Protein AF-A0ABD1KK37-F1 (afdb_monomer_lite)

Foldseek 3Di:
DDDDDDDDDDDDDDDDDDDDDDDDDDDDDDDDDDDDDDDDDDDDDDDDDDDPDDDDPDDDLVRLLVVLLVLLLCVLQDLPDDLVVNLVSLVVNCVVQPDCRNPDPVSLVSSLVSLLVSLVNQQDDQDPDADPVCLVVLVVNLVSRLCRLQVSLVSCCVRVVVNVNSLSNLASSQVVVLVVLVVVLPDPHALVSLLVSLQCVQPPCVCPRCVDPSCVVSNVVRYDPVSVVVSNVSSLVSNLVNLLVVLLVQLVVLVVVVVVVCVVVLADDLPDPCNLCVSLVSLLCSLVVVLVSLVSNDLVSSLVSLVSSLVSLLVSLVVVLVVLVCVLPDDRDAALSCLSVLLSLLQSLVSVLVSLVVSCVSNVHDNVSVNVSSVVSNVSSLVSNLVSLLVVLLVLLLCCQVDQNDRLVVSLVVVLVSLVSRDQPTPSNQVSLLVNLLSSLLSNLVSVLVHDLVSCCVRPVQNLVVLVVSLVSSQVSSCVNPVPHDSSSVLSNLLSCCLDPPDLVSNLVSLLCNCQQPVSQDLVSSLSSNVSSVPDDPVSSVVSSVSSVVVNVVVVVDPPDDHNPDDPPPDDD

pLDDT: mean 80.2, std 20.88, range [23.16, 98.62]

Radius of gyration: 43.05 Å; chains: 1; bounding box: 87×55×151 Å

Structure (mmCIF, N/CA/C/O backbone):
data_AF-A0ABD1KK37-F1
#
_entry.id   AF-A0ABD1KK37-F1
#
loop_
_atom_site.group_PDB
_atom_site.id
_atom_site.type_symbol
_atom_site.label_atom_id
_atom_site.label_alt_id
_atom_site.label_comp_id
_atom_site.label_asym_id
_atom_site.label_entity_id
_atom_site.label_seq_id
_atom_site.pdbx_PDB_ins_code
_atom_site.Cartn_x
_atom_site.Cartn_y
_atom_site.Cartn_z
_atom_site.occupancy
_atom_site.B_iso_or_equiv
_atom_site.auth_seq_id
_atom_site.auth_comp_id
_atom_site.auth_asym_id
_atom_site.auth_atom_id
_atom_site.pdbx_PDB_model_num
ATOM 1 N N . MET A 1 1 ? -27.305 -25.596 -1.106 1.00 30.59 1 MET A N 1
ATOM 2 C CA . MET A 1 1 ? -27.819 -26.206 -2.357 1.00 30.59 1 MET A CA 1
ATOM 3 C C . MET A 1 1 ? -29.299 -25.871 -2.453 1.00 30.59 1 MET A C 1
ATOM 5 O O . MET A 1 1 ? -29.924 -25.950 -1.400 1.00 30.59 1 MET A O 1
ATOM 9 N N . PRO A 1 2 ? -29.859 -25.546 -3.633 1.00 37.12 2 PRO A N 1
ATOM 10 C CA . PRO A 1 2 ? -29.198 -25.207 -4.911 1.00 37.12 2 PRO A CA 1
ATOM 11 C C . PRO A 1 2 ? -28.671 -23.749 -4.875 1.00 37.12 2 PRO A C 1
ATOM 13 O O . PRO A 1 2 ? -29.111 -22.984 -4.031 1.00 37.12 2 PRO A O 1
ATOM 16 N N . ARG A 1 3 ? -27.618 -23.297 -5.573 1.00 26.28 3 ARG A N 1
ATOM 17 C CA . ARG A 1 3 ? -27.146 -23.472 -6.968 1.00 26.28 3 ARG A CA 1
ATOM 18 C C . ARG A 1 3 ? -28.017 -22.779 -8.026 1.00 26.28 3 ARG A C 1
ATOM 20 O O . ARG A 1 3 ? -28.782 -23.430 -8.722 1.00 26.28 3 ARG A O 1
ATOM 27 N N . GLY A 1 4 ? -27.785 -21.476 -8.193 1.00 24.62 4 GLY A N 1
ATOM 28 C CA . GLY A 1 4 ? -27.999 -20.742 -9.441 1.00 24.62 4 GLY A CA 1
ATOM 29 C C . GLY A 1 4 ? -26.694 -20.036 -9.820 1.00 24.62 4 GLY A C 1
ATOM 30 O O . GLY A 1 4 ? -26.254 -19.152 -9.092 1.00 24.62 4 GLY A O 1
ATOM 31 N N . HIS A 1 5 ? -26.042 -20.468 -10.901 1.00 24.83 5 HIS A N 1
ATOM 32 C CA . HIS A 1 5 ? -24.882 -19.768 -11.462 1.00 24.83 5 HIS A CA 1
ATOM 33 C C . HIS A 1 5 ? -25.374 -18.652 -12.386 1.00 24.83 5 HIS A C 1
ATOM 35 O O . HIS A 1 5 ? -26.174 -18.918 -13.279 1.00 24.83 5 HIS A O 1
ATOM 41 N N . VAL A 1 6 ? -24.843 -17.440 -12.221 1.00 25.78 6 VAL A N 1
ATOM 42 C CA . VAL A 1 6 ? -24.946 -16.368 -13.217 1.00 25.78 6 VAL A CA 1
ATOM 43 C C . VAL A 1 6 ? -23.537 -15.846 -13.477 1.00 25.78 6 VAL A C 1
ATOM 45 O O . VAL A 1 6 ? -22.845 -15.422 -12.555 1.00 25.78 6 VAL A O 1
ATOM 48 N N . VAL A 1 7 ? -23.115 -15.930 -14.736 1.00 26.94 7 VAL A N 1
ATOM 49 C CA . VAL A 1 7 ? -21.858 -15.380 -15.254 1.00 26.94 7 VAL A CA 1
ATOM 50 C C . VAL A 1 7 ? -22.206 -14.122 -16.051 1.00 26.94 7 VAL A C 1
ATOM 52 O O . VAL A 1 7 ? -23.089 -14.209 -16.905 1.00 26.94 7 VAL A O 1
ATOM 55 N N . PRO A 1 8 ? -21.529 -12.982 -15.841 1.00 27.00 8 PRO A N 1
ATOM 56 C CA . PRO A 1 8 ? -21.510 -11.892 -16.807 1.00 27.00 8 PRO A CA 1
ATOM 57 C C . PRO A 1 8 ? -20.374 -12.125 -17.810 1.00 27.00 8 PRO A C 1
ATOM 59 O O . PRO A 1 8 ? -19.208 -12.227 -17.431 1.00 27.00 8 PRO A O 1
ATOM 62 N N . SER A 1 9 ? -20.737 -12.235 -19.084 1.00 24.91 9 SER A N 1
ATOM 63 C CA . SER A 1 9 ? -19.828 -12.313 -20.229 1.00 24.91 9 SER A CA 1
ATOM 64 C C . SER A 1 9 ? -19.276 -10.943 -20.637 1.00 24.91 9 SER A C 1
ATOM 66 O O . SER A 1 9 ? -19.851 -9.907 -20.302 1.00 24.91 9 SER A O 1
ATOM 68 N N . ASP A 1 10 ? -18.203 -10.958 -21.427 1.00 23.61 10 ASP A N 1
ATOM 69 C CA . ASP A 1 10 ? -17.591 -9.791 -22.067 1.00 23.61 10 ASP A CA 1
ATOM 70 C C . ASP A 1 10 ? -18.594 -8.902 -22.823 1.00 23.61 10 ASP A C 1
ATOM 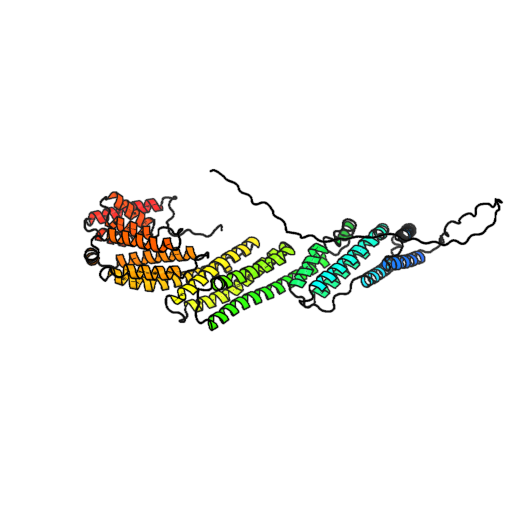72 O O . ASP A 1 10 ? -19.460 -9.405 -23.542 1.00 23.61 10 ASP A O 1
ATOM 76 N N . ILE A 1 11 ? -18.412 -7.576 -22.751 1.00 26.06 11 ILE A N 1
ATOM 77 C CA . ILE A 1 11 ? -18.987 -6.623 -23.714 1.00 26.06 11 ILE A CA 1
ATOM 78 C C . ILE A 1 11 ? -17.913 -5.610 -24.134 1.00 26.06 11 ILE A C 1
ATOM 80 O O . ILE A 1 11 ? -17.283 -4.951 -23.307 1.00 26.06 11 ILE A O 1
ATOM 84 N N . CYS A 1 12 ? -17.706 -5.512 -25.449 1.00 25.20 12 CYS A N 1
ATOM 85 C CA . CYS A 1 12 ? -16.711 -4.661 -26.097 1.00 25.20 12 CYS A CA 1
ATOM 86 C C . CYS A 1 12 ? -17.103 -3.174 -26.179 1.00 25.20 12 CYS A C 1
ATOM 88 O O . CYS A 1 12 ? -18.245 -2.774 -25.962 1.00 25.20 12 CYS A O 1
ATOM 90 N N . CYS A 1 13 ? -16.121 -2.364 -26.584 1.00 23.16 13 CYS A N 1
ATOM 91 C CA . CYS A 1 13 ? -16.252 -0.954 -26.945 1.00 23.16 13 CYS A CA 1
ATOM 92 C C . CYS A 1 13 ? -17.337 -0.682 -28.010 1.00 23.16 13 CYS A C 1
ATOM 94 O O . CYS A 1 13 ? -17.490 -1.481 -28.937 1.00 23.16 13 CYS A O 1
ATOM 96 N N . PRO A 1 14 ? -17.975 0.503 -28.001 1.00 26.95 14 PRO A N 1
ATOM 97 C CA . PRO A 1 14 ? -18.690 1.016 -29.161 1.00 26.95 14 PRO A CA 1
ATOM 98 C C . PRO A 1 14 ? -17.720 1.695 -30.145 1.00 26.95 14 PRO A C 1
ATOM 100 O O . PRO A 1 14 ? -16.952 2.582 -29.777 1.00 26.95 14 PRO A O 1
ATOM 103 N N . SER A 1 15 ? -17.781 1.304 -31.418 1.00 23.88 15 SER A N 1
ATOM 104 C CA . SER A 1 15 ? -17.240 2.079 -32.545 1.00 23.88 15 SER A CA 1
ATOM 105 C C . SER A 1 15 ? -18.395 2.722 -33.308 1.00 23.88 15 SER A C 1
ATOM 107 O O . SER A 1 15 ? -19.430 2.084 -33.487 1.00 23.88 15 SER A O 1
ATOM 109 N N . VAL A 1 16 ? -18.218 3.955 -33.789 1.00 25.52 16 VAL A N 1
ATOM 110 C CA . VAL A 1 16 ? -19.208 4.643 -34.633 1.00 25.52 16 VAL A CA 1
ATOM 111 C C . VAL A 1 16 ? -18.608 4.926 -36.011 1.00 25.52 16 VAL A C 1
ATOM 113 O O . VAL A 1 16 ? -17.579 5.582 -36.146 1.00 25.52 16 VAL A O 1
ATOM 116 N N . ILE A 1 17 ? -19.279 4.378 -37.021 1.00 26.09 17 ILE A N 1
ATOM 117 C CA . ILE A 1 17 ? -19.103 4.592 -38.466 1.00 26.09 17 ILE A CA 1
ATOM 118 C C . ILE A 1 17 ? -19.751 5.950 -38.807 1.00 26.09 17 ILE A C 1
ATOM 120 O O . ILE A 1 17 ? -20.748 6.301 -38.184 1.00 26.09 17 ILE A O 1
ATOM 124 N N . GLY A 1 18 ? -19.324 6.771 -39.766 1.00 23.17 18 GLY A N 1
ATOM 125 C CA . GLY A 1 18 ? -18.314 6.702 -40.834 1.00 23.17 18 GLY A CA 1
ATOM 126 C C . GLY A 1 18 ? -18.749 7.690 -41.941 1.00 23.17 18 GLY A C 1
ATOM 127 O O . GLY A 1 18 ? -19.720 8.407 -41.717 1.00 23.17 18 GLY A O 1
ATOM 128 N N . LEU A 1 19 ? -18.088 7.734 -43.112 1.00 24.86 19 LEU A N 1
ATOM 129 C CA . LEU A 1 19 ? -18.690 8.091 -44.424 1.00 24.86 19 LEU A CA 1
ATOM 130 C C . LEU A 1 19 ? -17.647 8.069 -45.566 1.00 24.86 19 LEU A C 1
ATOM 132 O O . LEU A 1 19 ? -16.633 8.757 -45.519 1.00 24.86 19 LEU A O 1
ATOM 136 N N . HIS A 1 20 ? -17.946 7.294 -46.612 1.00 25.22 20 HIS A N 1
ATOM 137 C CA . HIS A 1 20 ? -17.386 7.392 -47.975 1.00 25.22 20 HIS A CA 1
ATOM 138 C C . HIS A 1 20 ? -18.266 8.368 -48.794 1.00 25.22 20 HIS A C 1
ATOM 140 O O . HIS A 1 20 ? -19.425 8.543 -48.403 1.00 25.22 20 HIS A O 1
ATOM 146 N N . PRO A 1 21 ? -17.798 9.007 -49.895 1.00 31.86 21 PRO A N 1
ATOM 147 C CA . PRO A 1 21 ? -17.689 8.343 -51.222 1.00 31.86 21 PRO A CA 1
ATOM 148 C C . PRO A 1 21 ? -16.500 8.875 -52.088 1.00 31.86 21 PRO A C 1
ATOM 150 O O . PRO A 1 21 ? -16.016 9.975 -51.866 1.00 31.86 21 PRO A O 1
ATOM 153 N N . ALA A 1 22 ? -15.806 8.113 -52.944 1.00 24.28 22 ALA A N 1
ATOM 154 C CA . ALA A 1 22 ? -16.126 7.567 -54.281 1.00 24.28 22 ALA A CA 1
ATOM 155 C C . ALA A 1 22 ? -15.171 8.155 -55.350 1.00 24.28 22 ALA A C 1
ATOM 157 O O . ALA A 1 22 ? -14.783 9.318 -55.283 1.00 24.28 22 ALA A O 1
ATOM 158 N N . SER A 1 23 ? -14.795 7.338 -56.336 1.00 28.30 23 SER A N 1
ATOM 159 C CA . SER A 1 23 ? -14.013 7.740 -57.518 1.00 28.30 23 SER A CA 1
ATOM 160 C C . SER A 1 23 ? -14.891 8.403 -58.589 1.00 28.30 23 SER A C 1
ATOM 162 O O . SER A 1 23 ? -16.114 8.248 -58.570 1.00 28.30 23 SER A O 1
ATOM 164 N N . PRO A 1 24 ? -14.272 9.041 -59.596 1.00 29.19 24 PRO A N 1
ATOM 165 C CA . PRO A 1 24 ? -14.601 8.640 -60.969 1.00 29.19 24 PRO A CA 1
ATOM 166 C C . PRO A 1 24 ? -13.372 8.462 -61.885 1.00 29.19 24 PRO A C 1
ATOM 168 O O . PRO A 1 24 ? -12.246 8.815 -61.540 1.00 29.19 24 PRO A O 1
ATOM 171 N N . SER A 1 25 ? -13.609 7.881 -63.063 1.00 26.12 25 SER A N 1
ATOM 172 C CA . SER A 1 25 ? -12.628 7.601 -64.129 1.00 26.12 25 SER A CA 1
ATOM 173 C C . SER A 1 25 ? -12.923 8.422 -65.404 1.00 26.12 25 SER A C 1
ATOM 175 O O . SER A 1 25 ? -13.903 9.163 -65.424 1.00 26.12 25 SER A O 1
ATOM 177 N N . VAL A 1 26 ? -12.159 8.177 -66.493 1.00 26.47 26 VAL A N 1
ATOM 178 C CA . VAL A 1 26 ? -12.311 8.743 -67.872 1.00 26.47 26 VAL A CA 1
ATOM 179 C C . VAL A 1 26 ? -11.903 10.247 -67.936 1.00 26.47 26 VAL A C 1
ATOM 181 O O . VAL A 1 26 ? -12.112 10.953 -66.962 1.00 26.47 26 VAL A O 1
ATOM 184 N N . ILE A 1 27 ? -11.243 10.876 -68.930 1.00 27.53 27 ILE A N 1
ATOM 185 C CA . ILE A 1 27 ? -11.018 10.762 -70.401 1.00 27.53 27 ILE A CA 1
ATOM 186 C C . ILE A 1 27 ? -9.543 11.196 -70.699 1.00 27.53 27 ILE A C 1
ATOM 188 O O . ILE A 1 27 ? -8.985 11.946 -69.906 1.00 27.53 27 ILE A O 1
ATOM 192 N N . GLY A 1 28 ? -8.820 10.845 -71.780 1.00 26.06 28 GLY A N 1
ATOM 193 C CA . GLY A 1 28 ? -9.123 9.974 -72.932 1.00 26.06 28 GLY A CA 1
ATOM 194 C C . GLY A 1 28 ? -8.985 10.626 -74.334 1.00 26.06 28 GLY A C 1
ATOM 195 O O . GLY A 1 28 ? -9.975 10.640 -75.059 1.00 26.06 28 GLY A O 1
ATOM 196 N N . LEU A 1 29 ? -7.813 11.157 -74.743 1.00 27.92 29 LEU A N 1
ATOM 197 C CA . LEU A 1 29 ? -7.612 11.824 -76.057 1.00 27.92 29 LEU A CA 1
ATOM 198 C C . LEU A 1 29 ? -6.286 11.475 -76.783 1.00 27.92 29 LEU A C 1
ATOM 200 O O . LEU A 1 29 ? -5.204 11.653 -76.232 1.00 27.92 29 LEU A O 1
ATOM 204 N N . HIS A 1 30 ? -6.399 11.077 -78.060 1.00 28.66 30 HIS A N 1
ATOM 205 C CA . HIS A 1 30 ? -5.360 11.155 -79.112 1.00 28.66 30 HIS A CA 1
ATOM 206 C C . HIS A 1 30 ? -5.521 12.469 -79.917 1.00 28.66 30 HIS A C 1
ATOM 208 O O . HIS A 1 30 ? -6.589 13.083 -79.845 1.00 28.66 30 HIS A O 1
ATOM 214 N N . PRO A 1 31 ? -4.497 12.921 -80.675 1.00 36.78 31 PRO A N 1
ATOM 215 C CA . PRO A 1 31 ? -4.463 12.702 -82.144 1.00 36.78 31 PRO A CA 1
ATOM 216 C C . PRO A 1 31 ? -3.072 12.217 -82.638 1.00 36.78 31 PRO A C 1
ATOM 218 O O . PRO A 1 31 ? -2.049 12.653 -82.126 1.00 36.78 31 PRO A O 1
ATOM 221 N N . THR A 1 32 ? -2.928 11.174 -83.469 1.00 28.33 32 THR A N 1
ATOM 222 C CA . THR A 1 32 ? -3.068 11.091 -84.951 1.00 28.33 32 THR A CA 1
ATOM 223 C C . THR A 1 32 ? -2.135 11.985 -85.787 1.00 28.33 32 THR A C 1
ATOM 225 O O . THR A 1 32 ? -2.267 13.204 -85.772 1.00 28.33 32 THR A O 1
ATOM 228 N N . GLY A 1 33 ? -1.295 11.355 -86.621 1.00 27.62 33 GLY A N 1
ATOM 229 C CA . GLY A 1 33 ? -0.473 11.991 -87.662 1.00 27.62 33 GLY A CA 1
ATOM 230 C C . GLY A 1 33 ? 0.276 10.941 -88.497 1.00 27.62 33 GLY A C 1
ATOM 231 O O . GLY A 1 33 ? 1.346 10.491 -88.107 1.00 27.62 33 GLY A O 1
ATOM 232 N N . SER A 1 34 ? -0.332 10.485 -89.595 1.00 27.64 34 SER A N 1
ATOM 233 C CA . SER A 1 34 ? 0.135 9.355 -90.422 1.00 27.64 34 SER A CA 1
ATOM 234 C C . SER A 1 34 ? 0.991 9.767 -91.627 1.00 27.64 34 SER A C 1
ATOM 236 O O . SER A 1 34 ? 0.947 10.925 -92.029 1.00 27.64 34 SER A O 1
ATOM 238 N N . LEU A 1 35 ? 1.626 8.746 -92.236 1.00 28.94 35 LEU A N 1
ATOM 239 C CA . LEU A 1 35 ? 2.093 8.554 -93.634 1.00 28.94 35 LEU A CA 1
ATOM 240 C C . LEU A 1 35 ? 3.574 8.116 -93.639 1.00 28.94 35 LEU A C 1
ATOM 242 O O . LEU A 1 35 ? 4.377 8.706 -92.936 1.00 28.94 35 LEU A O 1
ATOM 246 N N . SER A 1 36 ? 4.081 7.158 -94.416 1.00 29.00 36 SER A N 1
ATOM 247 C CA . SER A 1 36 ? 3.568 6.087 -95.290 1.00 29.00 36 SER A CA 1
ATOM 248 C C . SER A 1 36 ? 4.807 5.539 -96.022 1.00 29.00 36 SER A C 1
ATOM 250 O O . SER A 1 36 ? 5.594 6.346 -96.513 1.00 29.00 36 SER A O 1
ATOM 252 N N . GLY A 1 37 ? 4.992 4.226 -96.166 1.00 29.09 37 GLY A N 1
ATOM 253 C CA . GLY A 1 37 ? 6.104 3.689 -96.967 1.00 29.09 37 GLY A CA 1
ATOM 254 C C . GLY A 1 37 ? 6.256 2.179 -96.821 1.00 29.09 37 GLY A C 1
ATOM 255 O O . GLY A 1 37 ? 6.404 1.685 -95.709 1.00 29.09 37 GLY A O 1
ATOM 256 N N . ALA A 1 38 ? 6.169 1.446 -97.931 1.00 31.55 38 ALA A N 1
ATOM 257 C CA . ALA A 1 38 ? 6.173 -0.017 -97.950 1.00 31.55 38 ALA A CA 1
ATOM 258 C C . ALA A 1 38 ? 7.550 -0.596 -98.319 1.00 31.55 38 ALA A C 1
ATOM 260 O O . ALA A 1 38 ? 8.311 0.031 -99.053 1.00 31.55 38 ALA A O 1
ATOM 261 N N . GLY A 1 39 ? 7.827 -1.825 -97.873 1.00 29.02 39 GLY A N 1
ATOM 262 C CA . GLY A 1 39 ? 8.990 -2.608 -98.303 1.00 29.02 39 GLY A CA 1
ATOM 263 C C . GLY A 1 39 ? 9.300 -3.772 -97.359 1.00 29.02 39 GLY A C 1
ATOM 264 O O . GLY A 1 39 ? 9.650 -3.553 -96.204 1.00 29.02 39 GLY A O 1
ATOM 265 N N . SER A 1 40 ? 9.159 -5.008 -97.843 1.00 33.22 40 SER A N 1
ATOM 266 C CA . SER A 1 40 ? 9.601 -6.232 -97.146 1.00 33.22 40 SER A CA 1
ATOM 267 C C . SER A 1 40 ? 10.973 -6.699 -97.698 1.00 33.22 40 SER A C 1
ATOM 269 O O . SER A 1 40 ? 11.579 -5.960 -98.472 1.00 33.22 40 SER A O 1
ATOM 271 N N . PRO A 1 41 ? 11.562 -7.814 -97.231 1.00 41.44 41 PRO A N 1
ATOM 272 C CA . PRO A 1 41 ? 12.718 -7.757 -96.342 1.00 41.44 41 PRO A CA 1
ATOM 273 C C . PRO A 1 41 ? 14.033 -8.183 -97.019 1.00 41.44 41 PRO A C 1
ATOM 275 O O . PRO A 1 41 ? 14.031 -8.936 -97.989 1.00 41.44 41 PRO A O 1
ATOM 278 N N . GLY A 1 42 ? 15.162 -7.742 -96.460 1.00 31.30 42 GLY A N 1
ATOM 279 C CA . GLY A 1 42 ? 16.501 -8.212 -96.826 1.00 31.30 42 GLY A CA 1
ATOM 280 C C . GLY A 1 42 ? 17.260 -8.687 -95.589 1.00 31.30 42 GLY A C 1
ATOM 281 O O . GLY A 1 42 ? 17.305 -7.972 -94.588 1.00 31.30 42 GLY A O 1
ATOM 282 N N . ASP A 1 43 ? 17.822 -9.893 -95.654 1.00 39.75 43 ASP A N 1
ATOM 283 C CA . ASP A 1 43 ? 18.503 -10.548 -94.536 1.00 39.75 43 ASP A CA 1
ATOM 284 C C . ASP A 1 43 ? 19.745 -9.790 -94.038 1.00 39.75 43 ASP A C 1
ATOM 286 O O . ASP A 1 43 ? 20.623 -9.408 -94.814 1.00 39.75 43 ASP A O 1
ATOM 290 N N . MET A 1 44 ? 19.882 -9.689 -92.713 1.00 34.41 44 MET A N 1
ATOM 291 C CA . MET A 1 44 ? 21.172 -9.528 -92.036 1.00 34.41 44 MET A CA 1
ATOM 292 C C . MET A 1 44 ? 21.227 -10.428 -90.790 1.00 34.41 44 MET A C 1
ATOM 294 O O . MET A 1 44 ? 20.203 -10.624 -90.130 1.00 34.41 44 MET A O 1
ATOM 298 N N . PRO A 1 45 ? 22.402 -10.999 -90.461 1.00 38.66 45 PRO A N 1
ATOM 299 C CA . PRO A 1 45 ? 22.545 -11.944 -89.357 1.00 38.66 45 PRO A CA 1
ATOM 300 C C . PRO A 1 45 ? 22.415 -11.256 -87.986 1.00 38.66 45 PRO A C 1
ATOM 302 O O . PRO A 1 45 ? 22.686 -10.060 -87.865 1.00 38.66 45 PRO A O 1
ATOM 305 N N . PRO A 1 46 ? 22.047 -11.998 -86.925 1.00 37.00 46 PRO A N 1
ATOM 306 C CA . PRO A 1 46 ? 21.861 -11.418 -85.602 1.00 37.00 46 PRO A CA 1
ATOM 307 C C . PRO A 1 46 ? 23.185 -10.902 -85.024 1.00 37.00 46 PRO A C 1
ATOM 309 O O . PRO A 1 46 ? 24.152 -11.657 -84.883 1.00 37.00 46 PRO A O 1
ATOM 312 N N . CYS A 1 47 ? 23.201 -9.632 -84.607 1.00 31.73 47 CYS A N 1
ATOM 313 C CA . CYS A 1 47 ? 24.241 -9.121 -83.720 1.00 31.73 47 CYS A CA 1
ATOM 314 C C . CYS A 1 47 ? 24.269 -9.968 -82.445 1.00 31.73 47 CYS A C 1
ATOM 316 O O . CYS A 1 47 ? 23.296 -10.011 -81.690 1.00 31.73 47 CYS A O 1
ATOM 318 N N . LYS A 1 48 ? 25.404 -10.627 -82.201 1.00 33.91 48 LYS A N 1
ATOM 319 C CA . LYS A 1 48 ? 25.678 -11.283 -80.924 1.00 33.91 48 LYS A CA 1
ATOM 320 C C . LYS A 1 48 ? 25.648 -10.215 -79.834 1.00 33.91 48 LYS A C 1
ATOM 322 O O . LYS A 1 48 ? 26.423 -9.267 -79.896 1.00 33.91 48 LYS A O 1
ATOM 327 N N . GLN A 1 49 ? 24.776 -10.379 -78.844 1.00 35.41 49 GLN A N 1
ATOM 328 C CA . GLN A 1 49 ? 24.915 -9.647 -77.591 1.00 35.41 49 GLN A CA 1
ATOM 329 C C . GLN A 1 49 ? 26.200 -10.136 -76.920 1.00 35.41 49 GLN A C 1
ATOM 331 O O . GLN A 1 49 ? 26.347 -11.331 -76.655 1.00 35.41 49 GLN A O 1
ATOM 336 N N . GLU A 1 50 ? 27.150 -9.229 -76.711 1.00 30.78 50 GLU A N 1
ATOM 337 C CA . GLU A 1 50 ? 28.359 -9.533 -75.952 1.00 30.78 50 GLU A CA 1
ATOM 338 C C . GLU A 1 50 ? 27.988 -9.805 -74.483 1.00 30.78 50 GLU A C 1
ATOM 340 O O . GLU A 1 50 ? 27.103 -9.135 -73.938 1.00 30.78 50 GLU A O 1
ATOM 345 N N . PRO A 1 51 ? 28.629 -10.783 -73.819 1.00 37.91 51 PRO A N 1
ATOM 346 C CA . PRO A 1 51 ? 28.492 -10.937 -72.377 1.00 37.91 51 PRO A CA 1
ATOM 347 C C . PRO A 1 51 ? 29.088 -9.709 -71.661 1.00 37.91 51 PRO A C 1
ATOM 349 O O . PRO A 1 51 ? 29.987 -9.062 -72.204 1.00 37.91 51 PRO A O 1
ATOM 352 N N . PRO A 1 52 ? 28.636 -9.384 -70.434 1.00 39.25 52 PRO A N 1
ATOM 353 C CA . PRO A 1 52 ? 29.212 -8.283 -69.667 1.00 39.25 52 PRO A CA 1
ATOM 354 C C . PRO A 1 52 ? 30.722 -8.497 -69.449 1.00 39.25 52 PRO A C 1
ATOM 356 O O . PRO A 1 52 ? 31.164 -9.645 -69.331 1.00 39.25 52 PRO A O 1
ATOM 359 N N . PRO A 1 53 ? 31.522 -7.415 -69.384 1.00 38.44 53 PRO A N 1
ATOM 360 C CA . PRO A 1 53 ? 32.976 -7.508 -69.403 1.00 38.44 53 PRO A CA 1
ATOM 361 C C . PRO A 1 53 ? 33.512 -8.343 -68.237 1.00 38.44 53 PRO A C 1
ATOM 363 O O . PRO A 1 53 ? 33.231 -8.083 -67.065 1.00 38.44 53 PRO A O 1
ATOM 366 N N . SER A 1 54 ? 34.328 -9.341 -68.573 1.00 47.94 54 SER A N 1
ATOM 367 C CA . SER A 1 54 ? 35.059 -10.163 -67.613 1.00 47.94 54 SER A CA 1
ATOM 368 C C . SER A 1 54 ? 36.033 -9.302 -66.805 1.00 47.94 54 SER A C 1
ATOM 370 O O . SER A 1 54 ? 36.972 -8.726 -67.357 1.00 47.94 54 SER A O 1
ATOM 372 N N . VAL A 1 55 ? 35.807 -9.230 -65.493 1.00 49.06 55 VAL A N 1
ATOM 373 C CA . VAL A 1 55 ? 36.674 -8.536 -64.526 1.00 49.06 55 VAL A CA 1
ATOM 374 C C . VAL A 1 55 ? 38.079 -9.173 -64.524 1.00 49.06 55 VAL A C 1
ATOM 376 O O . VAL A 1 55 ? 38.155 -10.399 -64.587 1.00 49.06 55 VAL A O 1
ATOM 379 N N . PRO A 1 56 ? 39.185 -8.400 -64.430 1.00 47.22 56 PRO A N 1
ATOM 380 C CA . PRO A 1 56 ? 40.540 -8.948 -64.542 1.00 47.22 56 PRO A CA 1
ATOM 381 C C . PRO A 1 56 ? 40.889 -9.974 -63.455 1.00 47.22 56 PRO A C 1
ATOM 383 O O . PRO A 1 56 ? 40.719 -9.722 -62.263 1.00 47.22 56 PRO A O 1
ATOM 386 N N . ASP A 1 57 ? 41.465 -11.103 -63.867 1.00 52.97 57 ASP A N 1
ATOM 387 C CA . ASP A 1 57 ? 41.779 -12.259 -63.011 1.00 52.97 57 ASP A CA 1
ATOM 388 C C . ASP A 1 57 ? 43.106 -12.141 -62.219 1.00 52.97 57 ASP A C 1
ATOM 390 O O . ASP A 1 57 ? 43.646 -13.140 -61.742 1.00 52.97 57 ASP A O 1
ATOM 394 N N . HIS A 1 58 ? 43.662 -10.929 -62.085 1.00 62.75 58 HIS A N 1
ATOM 395 C CA . HIS A 1 58 ? 45.045 -10.698 -61.624 1.00 62.75 58 HIS A CA 1
ATOM 396 C C . HIS A 1 58 ? 45.203 -9.685 -60.474 1.00 62.75 58 HIS A C 1
ATOM 398 O O . HIS A 1 58 ? 46.318 -9.246 -60.209 1.00 62.75 58 HIS A O 1
ATOM 404 N N . LEU A 1 59 ? 44.120 -9.315 -59.783 1.00 70.19 59 LEU A N 1
ATOM 405 C CA . LEU A 1 59 ? 44.206 -8.460 -58.591 1.00 70.19 59 LEU A CA 1
ATOM 406 C C . LEU A 1 59 ? 44.892 -9.199 -57.430 1.00 70.19 59 LEU A C 1
ATOM 408 O O . LEU A 1 59 ? 44.545 -10.345 -57.122 1.00 70.19 59 LEU A O 1
ATOM 412 N N . SER A 1 60 ? 45.818 -8.517 -56.763 1.00 80.31 60 SER A N 1
ATOM 413 C CA . SER A 1 60 ? 46.441 -8.947 -55.509 1.00 80.31 60 SER A CA 1
ATOM 414 C C . SER A 1 60 ? 45.443 -8.975 -54.342 1.00 80.31 60 SER A C 1
ATOM 416 O O . SER A 1 60 ? 44.348 -8.409 -54.412 1.00 80.31 60 SER A O 1
ATOM 418 N N . THR A 1 61 ? 45.826 -9.616 -53.233 1.00 79.25 61 THR A N 1
ATOM 419 C CA . THR A 1 61 ? 45.012 -9.669 -52.007 1.00 79.25 61 THR A CA 1
ATOM 420 C C . THR A 1 61 ? 44.684 -8.271 -51.473 1.00 79.25 61 THR A C 1
ATOM 422 O O . THR A 1 61 ? 43.552 -8.027 -51.066 1.00 79.25 61 THR A O 1
ATOM 425 N N . GLU A 1 62 ? 45.638 -7.336 -51.522 1.00 81.25 62 GLU A N 1
ATOM 426 C CA . GLU A 1 62 ? 45.448 -5.953 -51.063 1.00 81.25 62 GLU A CA 1
ATOM 427 C C . GLU A 1 62 ? 44.463 -5.180 -51.951 1.00 81.25 62 GLU A C 1
ATOM 429 O O . GLU A 1 62 ? 43.571 -4.502 -51.438 1.00 81.25 62 GLU A O 1
ATOM 434 N N . GLU A 1 63 ? 44.549 -5.333 -53.275 1.00 83.19 63 GLU A N 1
ATOM 435 C CA . GLU A 1 63 ? 43.620 -4.695 -54.218 1.00 83.19 63 GLU A CA 1
ATOM 436 C C . GLU A 1 63 ? 42.196 -5.259 -54.098 1.00 83.19 63 GLU A C 1
ATOM 438 O O . GLU A 1 63 ? 41.222 -4.501 -54.142 1.00 83.19 63 GLU A O 1
ATOM 443 N N . TRP A 1 64 ? 42.054 -6.574 -53.885 1.00 84.25 64 TRP A N 1
ATOM 444 C CA . TRP A 1 64 ? 40.766 -7.197 -53.559 1.00 84.25 64 TRP A CA 1
ATOM 445 C C . TRP A 1 64 ? 40.192 -6.664 -52.244 1.00 84.25 64 TRP A C 1
ATOM 447 O O . TRP A 1 64 ? 39.014 -6.308 -52.183 1.00 84.25 64 TRP A O 1
ATOM 457 N N . ASN A 1 65 ? 41.024 -6.570 -51.209 1.00 86.06 65 ASN A N 1
ATOM 458 C CA . ASN A 1 65 ? 40.641 -6.051 -49.902 1.00 86.06 65 ASN A CA 1
ATOM 459 C C . ASN A 1 65 ? 40.194 -4.582 -49.969 1.00 86.06 65 ASN A C 1
ATOM 461 O O . ASN A 1 65 ? 39.167 -4.233 -49.380 1.00 86.06 65 ASN A O 1
ATOM 465 N N . TYR A 1 66 ? 40.899 -3.741 -50.732 1.00 87.44 66 TYR A N 1
ATOM 466 C CA . TYR A 1 66 ? 40.508 -2.353 -50.982 1.00 87.44 66 TYR A CA 1
ATOM 467 C C . TYR A 1 66 ? 39.185 -2.255 -51.754 1.00 87.44 66 TYR A C 1
ATOM 469 O O . TYR A 1 66 ? 38.270 -1.556 -51.313 1.00 87.44 66 TYR A O 1
ATOM 477 N N . ARG A 1 67 ? 39.036 -3.000 -52.862 1.00 88.81 67 ARG A N 1
ATOM 478 C CA . ARG A 1 67 ? 37.794 -3.041 -53.658 1.00 88.81 67 ARG A CA 1
ATOM 479 C C . ARG A 1 67 ? 36.584 -3.370 -52.788 1.00 88.81 67 ARG A C 1
ATOM 481 O O . ARG A 1 67 ? 35.568 -2.683 -52.860 1.00 88.81 67 ARG A O 1
ATOM 488 N N . ILE A 1 68 ? 36.692 -4.400 -51.953 1.00 89.75 68 ILE A N 1
ATOM 489 C CA . ILE A 1 68 ? 35.577 -4.849 -51.117 1.00 89.75 68 ILE A CA 1
ATOM 490 C C . ILE A 1 68 ? 35.253 -3.842 -50.012 1.00 89.75 68 ILE A C 1
ATOM 492 O O . ILE A 1 68 ? 34.078 -3.667 -49.705 1.00 89.75 68 ILE A O 1
ATOM 496 N N . LEU A 1 69 ? 36.229 -3.101 -49.476 1.00 89.06 69 LEU A N 1
ATOM 497 C CA . LEU A 1 69 ? 35.941 -1.990 -48.558 1.00 89.06 69 LEU A CA 1
ATOM 498 C C . LEU A 1 69 ? 35.169 -0.849 -49.230 1.00 89.06 69 LEU A C 1
ATOM 500 O O . LEU A 1 69 ? 34.333 -0.237 -48.567 1.00 89.06 69 LEU A O 1
ATOM 504 N N . VAL A 1 70 ? 35.406 -0.571 -50.517 1.00 89.69 70 VAL A N 1
ATOM 505 C CA . VAL A 1 70 ? 34.618 0.412 -51.286 1.00 89.69 70 VAL A CA 1
ATOM 506 C C . VAL A 1 70 ? 33.189 -0.095 -51.498 1.00 89.69 70 VAL A C 1
ATOM 508 O O . VAL A 1 70 ? 32.241 0.597 -51.133 1.00 89.69 70 VAL A O 1
ATOM 511 N N . VAL A 1 71 ? 33.025 -1.331 -51.982 1.00 90.50 71 VAL A N 1
ATOM 512 C CA . VAL A 1 71 ? 31.705 -1.957 -52.203 1.00 90.50 71 VAL A CA 1
ATOM 513 C C . VAL A 1 71 ? 30.897 -2.051 -50.900 1.00 90.50 71 VAL A C 1
ATOM 515 O O . VAL A 1 71 ? 29.705 -1.741 -50.876 1.00 90.50 71 VAL A O 1
ATOM 518 N N . LEU A 1 72 ? 31.541 -2.419 -49.787 1.00 90.56 72 LEU A N 1
ATOM 519 C CA . LEU A 1 72 ? 30.919 -2.424 -48.462 1.00 90.56 72 LEU A CA 1
ATOM 520 C C . LEU A 1 72 ? 30.566 -1.009 -47.994 1.00 90.56 72 LEU A C 1
ATOM 522 O O . LEU A 1 72 ? 29.483 -0.824 -47.450 1.00 90.56 72 LEU A O 1
ATOM 526 N N . ALA A 1 73 ? 31.421 -0.006 -48.209 1.00 89.69 73 ALA A N 1
ATOM 527 C CA . ALA A 1 73 ? 31.120 1.375 -47.829 1.00 89.69 73 ALA A CA 1
ATOM 528 C C . ALA A 1 73 ? 29.895 1.931 -48.573 1.00 89.69 73 ALA A C 1
ATOM 530 O O . ALA A 1 73 ? 29.052 2.576 -47.950 1.00 89.69 73 ALA A O 1
ATOM 531 N N . GLU A 1 74 ? 29.747 1.636 -49.867 1.00 89.31 74 GLU A N 1
ATOM 532 C CA . GLU A 1 74 ? 28.555 2.006 -50.641 1.00 89.31 74 GLU A CA 1
ATOM 533 C C . GLU A 1 74 ? 27.302 1.259 -50.157 1.00 89.31 74 GLU A C 1
ATOM 535 O O . GLU A 1 74 ? 26.268 1.884 -49.917 1.00 89.31 74 GLU A O 1
ATOM 540 N N . PHE A 1 75 ? 27.390 -0.058 -49.943 1.00 90.62 75 PHE A N 1
ATOM 541 C CA . PHE A 1 75 ? 26.261 -0.887 -49.498 1.00 90.62 75 PHE A CA 1
ATOM 542 C C . PHE A 1 75 ? 25.787 -0.567 -48.068 1.00 90.62 75 PHE A C 1
ATOM 544 O O . PHE A 1 75 ? 24.586 -0.604 -47.773 1.00 90.62 75 PHE A O 1
ATOM 551 N N . LEU A 1 76 ? 26.719 -0.223 -47.177 1.00 89.94 76 LEU A N 1
ATOM 552 C CA . LEU A 1 76 ? 26.432 0.275 -45.832 1.00 89.94 76 LEU A CA 1
ATOM 553 C C . LEU A 1 76 ? 25.886 1.712 -45.877 1.00 89.94 76 LEU A C 1
ATOM 555 O O . LEU A 1 76 ? 24.955 2.035 -45.145 1.00 89.94 76 LEU A O 1
ATOM 559 N N . GLY A 1 77 ? 26.434 2.574 -46.738 1.00 85.44 77 GLY A N 1
ATOM 560 C CA . GLY A 1 77 ? 26.071 3.990 -46.828 1.00 85.44 77 GLY A CA 1
ATOM 561 C C . GLY A 1 77 ? 24.748 4.281 -47.545 1.00 85.44 77 GLY A C 1
ATOM 562 O O . GLY A 1 77 ? 24.105 5.278 -47.225 1.00 85.44 77 GLY A O 1
ATOM 563 N N . SER A 1 78 ? 24.315 3.432 -48.484 1.00 84.12 78 SER A N 1
ATOM 564 C CA . SER A 1 78 ? 23.120 3.666 -49.304 1.00 84.12 78 SER A CA 1
ATOM 565 C C . SER A 1 78 ? 22.176 2.453 -49.347 1.00 84.12 78 SER A C 1
ATOM 567 O O . SER A 1 78 ? 22.584 1.364 -49.760 1.00 84.12 78 SER A O 1
ATOM 569 N N . PRO A 1 79 ? 20.881 2.618 -49.004 1.00 72.81 79 PRO A N 1
ATOM 570 C CA . PRO A 1 79 ? 19.901 1.532 -49.055 1.00 72.81 79 PRO A CA 1
ATOM 571 C C . PRO A 1 79 ? 19.464 1.150 -50.482 1.00 72.81 79 PRO A C 1
ATOM 573 O O . PRO A 1 79 ? 18.720 0.185 -50.637 1.00 72.81 79 PRO A O 1
ATOM 576 N N . GLY A 1 80 ? 19.894 1.891 -51.513 1.00 74.62 80 GLY A N 1
ATOM 577 C CA . GLY A 1 80 ? 19.534 1.653 -52.919 1.00 74.62 80 GLY A CA 1
ATOM 578 C C . GLY A 1 80 ? 20.502 0.765 -53.713 1.00 74.62 80 GLY A C 1
ATOM 579 O O . GLY A 1 80 ? 20.294 0.575 -54.908 1.00 74.62 80 GLY A O 1
ATOM 580 N N . VAL A 1 81 ? 21.570 0.258 -53.089 1.00 82.06 81 VAL A N 1
ATOM 581 C CA . VAL A 1 81 ? 22.587 -0.582 -53.750 1.00 82.06 81 VAL A CA 1
ATOM 582 C C . VAL A 1 81 ? 22.079 -2.019 -53.914 1.00 82.06 81 VAL A C 1
ATOM 584 O O . VAL A 1 81 ? 21.499 -2.585 -52.986 1.00 82.06 81 VAL A O 1
ATOM 587 N N . ASP A 1 82 ? 22.316 -2.630 -55.081 1.00 84.81 82 ASP A N 1
ATOM 588 C CA . ASP A 1 82 ? 21.857 -3.994 -55.365 1.00 84.81 82 ASP A CA 1
ATOM 589 C C . ASP A 1 82 ? 22.538 -5.045 -54.468 1.00 84.81 82 ASP A C 1
ATOM 591 O O . ASP A 1 82 ? 23.720 -5.371 -54.603 1.00 84.81 82 ASP A O 1
ATOM 595 N N . SER A 1 83 ? 21.733 -5.628 -53.581 1.00 84.75 83 SER A N 1
ATOM 596 C CA . SER A 1 83 ? 22.135 -6.691 -52.659 1.00 84.75 83 SER A CA 1
ATOM 597 C C . SER A 1 83 ? 22.590 -7.991 -53.338 1.00 84.75 83 SER A C 1
ATOM 599 O O . SER A 1 83 ? 23.289 -8.777 -52.695 1.00 84.75 83 SER A O 1
ATOM 601 N N . LEU A 1 84 ? 22.208 -8.250 -54.596 1.00 85.06 84 LEU A N 1
ATOM 602 C CA . LEU A 1 84 ? 22.655 -9.433 -55.339 1.00 85.06 84 LEU A CA 1
ATOM 603 C C . LEU A 1 84 ? 24.085 -9.235 -55.848 1.00 85.06 84 LEU A C 1
ATOM 605 O O . LEU A 1 84 ? 24.956 -10.037 -55.512 1.00 85.06 84 LEU A O 1
ATOM 609 N N . SER A 1 85 ? 24.348 -8.127 -56.547 1.00 88.06 85 SER A N 1
ATOM 610 C CA . SER A 1 85 ? 25.694 -7.740 -56.989 1.00 88.06 85 SER A CA 1
ATOM 611 C C . SER A 1 85 ? 26.708 -7.725 -55.833 1.00 88.06 85 SER A C 1
ATOM 613 O O . SER A 1 85 ? 27.753 -8.375 -55.910 1.00 88.06 85 SER A O 1
ATOM 615 N N . VAL A 1 86 ? 26.366 -7.087 -54.703 1.00 88.62 86 VAL A N 1
ATOM 616 C CA . VAL A 1 86 ? 27.245 -7.037 -53.516 1.00 88.62 86 VAL A CA 1
ATOM 617 C C . VAL A 1 86 ? 27.495 -8.430 -52.923 1.00 88.62 86 VAL A C 1
ATOM 619 O O . VAL A 1 86 ? 28.620 -8.741 -52.528 1.00 88.62 86 VAL A O 1
ATOM 622 N N . ARG A 1 87 ? 26.477 -9.300 -52.878 1.00 87.25 87 ARG A N 1
ATOM 623 C CA . ARG A 1 87 ? 26.627 -10.679 -52.386 1.00 87.25 87 ARG A CA 1
ATOM 624 C C . ARG A 1 87 ? 27.574 -11.490 -53.266 1.00 87.25 87 ARG A C 1
ATOM 626 O O . ARG A 1 87 ? 28.410 -12.219 -52.735 1.00 87.25 87 ARG A O 1
ATOM 633 N N . ASP A 1 88 ? 27.481 -11.354 -54.584 1.00 85.94 88 ASP A N 1
ATOM 634 C CA . ASP A 1 88 ? 28.358 -12.073 -55.508 1.00 85.94 88 ASP A CA 1
ATOM 635 C C . ASP A 1 88 ? 29.801 -11.534 -55.493 1.00 85.94 88 ASP A C 1
ATOM 637 O O . ASP A 1 88 ? 30.741 -12.329 -55.581 1.00 85.94 88 ASP A O 1
ATOM 641 N N . GLU A 1 89 ? 30.014 -10.229 -55.286 1.00 88.12 89 GLU A N 1
ATOM 642 C CA . GLU A 1 89 ? 31.347 -9.661 -55.007 1.00 88.12 89 GLU A CA 1
ATOM 643 C C . GLU A 1 89 ? 31.946 -10.243 -53.713 1.00 88.12 89 GLU A C 1
ATOM 645 O O . GLU A 1 89 ? 33.075 -10.740 -53.723 1.00 88.12 89 GLU A O 1
ATOM 650 N N . LEU A 1 90 ? 31.177 -10.275 -52.618 1.00 87.38 90 LEU A N 1
ATOM 651 C CA . LEU A 1 90 ? 31.624 -10.829 -51.333 1.00 87.38 90 LEU A CA 1
ATOM 652 C C . LEU A 1 90 ? 31.897 -12.338 -51.396 1.00 87.38 90 LEU A C 1
ATOM 654 O O . LEU A 1 90 ? 32.859 -12.809 -50.789 1.00 87.38 90 LEU A O 1
ATOM 658 N N . ARG A 1 91 ? 31.111 -13.104 -52.163 1.00 86.12 91 ARG A N 1
ATOM 659 C CA . ARG A 1 91 ? 31.378 -14.529 -52.432 1.00 86.12 91 ARG A CA 1
ATOM 660 C C . ARG A 1 91 ? 32.683 -14.729 -53.200 1.00 86.12 91 ARG A C 1
ATOM 662 O O . ARG A 1 91 ? 33.458 -15.618 -52.848 1.00 86.12 91 ARG A O 1
ATOM 669 N N . ARG A 1 92 ? 32.951 -13.907 -54.223 1.00 85.50 92 ARG A N 1
ATOM 670 C CA . ARG A 1 92 ? 34.208 -13.954 -54.997 1.00 85.50 92 ARG A CA 1
ATOM 671 C C . ARG A 1 92 ? 35.414 -13.607 -54.132 1.00 85.50 92 ARG A C 1
ATOM 673 O O . ARG A 1 92 ? 36.418 -14.310 -54.211 1.00 85.50 92 ARG A O 1
ATOM 680 N N . TRP A 1 93 ? 35.298 -12.582 -53.289 1.00 85.75 93 TRP A N 1
ATOM 681 C CA . TRP A 1 93 ? 36.322 -12.228 -52.307 1.00 85.75 93 TRP A CA 1
ATOM 682 C C . TRP A 1 93 ? 36.572 -13.378 -51.333 1.00 85.75 93 TRP A C 1
ATOM 684 O O . TRP A 1 93 ? 37.679 -13.910 -51.306 1.00 85.75 93 TRP A O 1
ATOM 694 N N . LYS A 1 94 ? 35.540 -13.865 -50.633 1.00 82.44 94 LYS A N 1
ATOM 695 C CA . LYS A 1 94 ? 35.679 -14.963 -49.664 1.00 82.44 94 LYS A CA 1
ATOM 696 C C . LYS A 1 94 ? 36.256 -16.237 -50.293 1.00 82.44 94 LYS A C 1
ATOM 698 O O . LYS A 1 94 ? 37.043 -16.927 -49.657 1.00 82.44 94 LYS A O 1
ATOM 703 N N . GLY A 1 95 ? 35.916 -16.528 -51.550 1.00 80.75 95 GLY A N 1
ATOM 704 C CA . GLY A 1 95 ? 36.449 -17.672 -52.295 1.00 80.75 95 GLY A CA 1
ATOM 705 C C . GLY A 1 95 ? 37.904 -17.538 -52.769 1.00 80.75 95 GLY A C 1
ATOM 706 O O . GLY A 1 95 ? 38.532 -18.560 -53.028 1.00 80.75 95 GLY A O 1
ATOM 707 N N . ARG A 1 96 ? 38.450 -16.318 -52.889 1.00 75.56 96 ARG A N 1
ATOM 708 C CA . ARG A 1 96 ? 39.853 -16.068 -53.300 1.00 75.56 96 ARG A CA 1
ATOM 709 C C . ARG A 1 96 ? 40.779 -15.689 -52.145 1.00 75.56 96 ARG A C 1
ATOM 711 O O . ARG A 1 96 ? 41.978 -15.922 -52.230 1.00 75.56 96 ARG A O 1
ATOM 718 N N . VAL A 1 97 ? 40.221 -15.074 -51.108 1.00 66.94 97 VAL A N 1
ATOM 719 C CA . VAL A 1 97 ? 40.938 -14.381 -50.028 1.00 66.94 97 VAL A CA 1
ATOM 720 C C . VAL A 1 97 ? 40.655 -15.024 -48.655 1.00 66.94 97 VAL A C 1
ATOM 722 O O . VAL A 1 97 ? 41.332 -14.718 -47.680 1.00 66.94 97 VAL A O 1
ATOM 725 N N . GLY A 1 98 ? 39.699 -15.958 -48.565 1.00 55.91 98 GLY A N 1
ATOM 726 C CA . GLY A 1 98 ? 39.282 -16.602 -47.316 1.00 55.91 98 GLY A CA 1
ATOM 727 C C . GLY A 1 98 ? 40.393 -17.386 -46.607 1.00 55.91 98 GLY A C 1
ATOM 728 O O . GLY A 1 98 ? 40.828 -18.437 -47.074 1.00 55.91 98 GLY A O 1
ATOM 729 N N . GLY A 1 99 ? 40.802 -16.881 -45.443 1.00 61.28 99 GLY A N 1
ATOM 730 C CA . GLY A 1 99 ? 41.857 -17.417 -44.583 1.00 61.28 99 GLY A CA 1
ATOM 731 C C . GLY A 1 99 ? 42.506 -16.298 -43.758 1.00 61.28 99 GLY A C 1
ATOM 732 O O . GLY A 1 99 ? 42.182 -15.125 -43.941 1.00 61.28 99 GLY A O 1
ATOM 733 N N . GLU A 1 100 ? 43.458 -16.641 -42.883 1.00 47.84 100 GLU A N 1
ATOM 734 C CA . GLU A 1 100 ? 44.145 -15.676 -41.994 1.00 47.84 100 GLU A CA 1
ATOM 735 C C . GLU A 1 100 ? 44.865 -14.535 -42.745 1.00 47.84 100 GLU A C 1
ATOM 737 O O . GLU A 1 100 ? 45.078 -13.463 -42.189 1.00 47.84 100 GLU A O 1
ATOM 742 N N . ALA A 1 101 ? 45.220 -14.742 -44.019 1.00 48.00 101 ALA A N 1
ATOM 743 C CA . ALA A 1 101 ? 45.886 -13.742 -44.856 1.00 48.00 101 ALA A CA 1
ATOM 744 C C . ALA A 1 101 ? 44.937 -12.684 -45.458 1.00 48.00 101 ALA A C 1
ATOM 746 O O . ALA A 1 101 ? 45.400 -11.650 -45.938 1.00 48.00 101 ALA A O 1
ATOM 747 N N . GLY A 1 102 ? 43.628 -12.949 -45.483 1.00 57.12 102 GLY A N 1
ATOM 748 C CA . GLY A 1 102 ? 42.636 -12.074 -46.105 1.00 57.12 102 GLY A CA 1
ATOM 749 C C . GLY A 1 102 ? 42.019 -11.077 -45.141 1.00 57.12 102 GLY A C 1
ATOM 750 O O . GLY A 1 102 ? 42.029 -9.870 -45.381 1.00 57.12 102 GLY A O 1
ATOM 751 N N . GLU A 1 103 ? 41.549 -11.587 -44.007 1.00 64.06 103 GLU A N 1
ATOM 752 C CA . GLU A 1 103 ? 41.006 -10.806 -42.895 1.00 64.06 103 GLU A CA 1
ATOM 753 C C . GLU A 1 103 ? 42.138 -10.295 -41.986 1.00 64.06 103 GLU A C 1
ATOM 755 O O . GLU A 1 103 ? 42.127 -10.486 -40.771 1.00 64.06 103 GLU A O 1
ATOM 760 N N . SER A 1 104 ? 43.139 -9.638 -42.587 1.00 78.31 104 SER A N 1
ATOM 761 C CA . SER A 1 104 ? 44.214 -8.973 -41.840 1.00 78.31 104 SER A CA 1
ATOM 762 C C . SER A 1 104 ? 43.617 -8.041 -40.769 1.00 78.31 104 SER A C 1
ATOM 764 O O . SER A 1 104 ? 42.627 -7.355 -41.060 1.00 78.31 104 SER A O 1
ATOM 766 N N . PRO A 1 105 ? 44.204 -7.948 -39.556 1.00 79.94 105 PRO A N 1
ATOM 767 C CA . PRO A 1 105 ? 43.717 -7.061 -38.498 1.00 79.94 105 PRO A CA 1
ATOM 768 C C . PRO A 1 105 ? 43.484 -5.615 -38.962 1.00 79.94 105 PRO A C 1
ATOM 770 O O . PRO A 1 105 ? 42.491 -4.998 -38.574 1.00 79.94 105 PRO A O 1
ATOM 773 N N . ASP A 1 106 ? 44.335 -5.105 -39.857 1.00 85.25 106 ASP A N 1
ATOM 774 C CA . ASP A 1 106 ? 44.198 -3.765 -40.438 1.00 85.25 106 ASP A CA 1
ATOM 775 C C . ASP A 1 106 ? 42.967 -3.637 -41.346 1.00 85.25 106 ASP A C 1
ATOM 777 O O . ASP A 1 106 ? 42.282 -2.611 -41.325 1.00 85.25 106 ASP A O 1
ATOM 781 N N . TRP A 1 107 ? 42.640 -4.680 -42.115 1.00 87.75 107 TRP A N 1
ATOM 782 C CA . TRP A 1 107 ? 41.451 -4.708 -42.969 1.00 87.75 107 TRP A CA 1
ATOM 783 C C . TRP A 1 107 ? 40.168 -4.794 -42.140 1.00 87.75 107 TRP A C 1
ATOM 785 O O . TRP A 1 107 ? 39.231 -4.025 -42.365 1.00 87.75 107 TRP A O 1
ATOM 795 N N . LEU A 1 108 ? 40.146 -5.664 -41.124 1.00 85.88 108 LEU A N 1
ATOM 796 C CA . LEU A 1 108 ? 39.027 -5.767 -40.182 1.00 85.88 108 LEU A CA 1
ATOM 797 C C . LEU A 1 108 ? 38.795 -4.444 -39.441 1.00 85.88 108 LEU A C 1
ATOM 799 O O . LEU A 1 108 ? 37.649 -4.026 -39.269 1.00 85.88 108 LEU A O 1
ATOM 803 N N . HIS A 1 109 ? 39.863 -3.745 -39.050 1.00 88.62 109 HIS A N 1
ATOM 804 C CA . HIS A 1 109 ? 39.778 -2.414 -38.453 1.00 88.62 109 HIS A CA 1
ATOM 805 C C . HIS A 1 109 ? 39.220 -1.366 -39.436 1.00 88.62 109 HIS A C 1
ATOM 807 O O . HIS A 1 109 ? 38.339 -0.588 -39.063 1.00 88.62 109 HIS A O 1
ATOM 813 N N . GLN A 1 110 ? 39.642 -1.372 -40.705 1.00 90.25 110 GLN A N 1
ATOM 814 C CA . GLN A 1 110 ? 39.065 -0.496 -41.735 1.00 90.25 110 GLN A CA 1
ATOM 815 C C . GLN A 1 110 ? 37.574 -0.790 -41.977 1.00 90.25 110 GLN A C 1
ATOM 817 O O . GLN A 1 110 ? 36.771 0.144 -42.037 1.00 90.25 110 GLN A O 1
ATOM 822 N N . TYR A 1 111 ? 37.171 -2.064 -42.032 1.00 90.81 111 TYR A N 1
ATOM 823 C CA . TYR A 1 111 ? 35.761 -2.455 -42.126 1.00 90.81 111 TYR A CA 1
ATOM 824 C C . TYR A 1 111 ? 34.954 -1.973 -40.909 1.00 90.81 111 TYR A C 1
ATOM 826 O O . TYR A 1 111 ? 33.908 -1.343 -41.081 1.00 90.81 111 TYR A O 1
ATOM 834 N N . GLN A 1 112 ? 35.466 -2.163 -39.687 1.00 91.06 112 GLN A N 1
ATOM 835 C CA . GLN A 1 112 ? 34.844 -1.649 -38.459 1.00 91.06 112 GLN A CA 1
ATOM 836 C C . GLN A 1 112 ? 34.612 -0.132 -38.508 1.00 91.06 112 GLN A C 1
ATOM 838 O O . GLN A 1 112 ? 33.556 0.328 -38.073 1.00 91.06 112 GLN A O 1
ATOM 843 N N . GLN A 1 113 ? 35.554 0.641 -39.058 1.00 91.44 113 GLN A N 1
ATOM 844 C CA . GLN A 1 113 ? 35.391 2.087 -39.230 1.00 91.44 113 GLN A CA 1
ATOM 845 C C . GLN A 1 113 ? 34.320 2.449 -40.269 1.00 91.44 113 GLN A C 1
ATOM 847 O O . GLN A 1 113 ? 33.591 3.419 -40.064 1.00 91.44 113 GLN A O 1
ATOM 852 N N . GLN A 1 114 ? 34.197 1.702 -41.373 1.00 92.94 114 GLN A N 1
ATOM 853 C CA . GLN A 1 114 ? 33.124 1.933 -42.354 1.00 92.94 114 GLN A CA 1
ATOM 854 C C . GLN A 1 114 ? 31.748 1.607 -41.759 1.00 92.94 114 GLN A C 1
ATOM 856 O O . GLN A 1 114 ? 30.814 2.394 -41.913 1.00 92.94 114 GLN A O 1
ATOM 861 N N . VAL A 1 115 ? 31.640 0.505 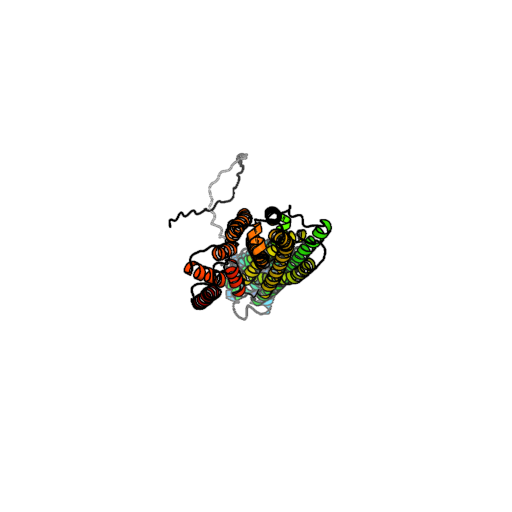-41.008 1.00 92.12 115 VAL A N 1
ATOM 862 C CA . VAL A 1 115 ? 30.432 0.158 -40.244 1.00 92.12 115 VAL A CA 1
ATOM 863 C C . VAL A 1 115 ? 30.089 1.265 -39.249 1.00 92.12 115 VAL A C 1
ATOM 865 O O . VAL A 1 115 ? 28.952 1.724 -39.227 1.00 92.12 115 VAL A O 1
ATOM 868 N N . GLU A 1 116 ? 31.048 1.750 -38.459 1.00 92.19 116 GLU A N 1
ATOM 869 C CA . GLU A 1 116 ? 30.785 2.804 -37.475 1.00 92.19 116 GLU A CA 1
ATOM 870 C C . GLU A 1 116 ? 30.342 4.126 -38.127 1.00 92.19 116 GLU A C 1
ATOM 872 O O . GLU A 1 116 ? 29.414 4.771 -37.632 1.00 92.19 116 GLU A O 1
ATOM 877 N N . LYS A 1 117 ? 30.942 4.517 -39.260 1.00 90.94 117 LYS A N 1
ATOM 878 C CA . LYS A 1 117 ? 30.492 5.684 -40.039 1.00 90.94 117 LYS A CA 1
ATOM 879 C C . LYS A 1 117 ? 29.054 5.513 -40.529 1.00 90.94 117 LYS A C 1
ATOM 881 O O . LYS A 1 117 ? 28.265 6.440 -40.377 1.00 90.94 117 LYS A O 1
ATOM 886 N N . ALA A 1 118 ? 28.706 4.346 -41.073 1.00 91.19 118 ALA A N 1
ATOM 887 C CA . ALA A 1 118 ? 27.357 4.063 -41.558 1.00 91.19 118 ALA A CA 1
ATOM 888 C C . ALA A 1 118 ? 26.322 4.030 -40.421 1.00 91.19 118 ALA A C 1
ATOM 890 O O . ALA A 1 118 ? 25.265 4.643 -40.545 1.00 91.19 118 ALA A O 1
ATOM 891 N N . VAL A 1 119 ? 26.652 3.407 -39.282 1.00 92.44 119 VAL A N 1
ATOM 892 C CA . VAL A 1 119 ? 25.818 3.443 -38.069 1.00 92.44 119 VAL A CA 1
ATOM 893 C C . VAL A 1 119 ? 25.557 4.896 -37.668 1.00 92.44 119 VAL A C 1
ATOM 895 O O . VAL A 1 119 ? 24.401 5.291 -37.577 1.00 92.44 119 VAL A O 1
ATOM 898 N N . ARG A 1 120 ? 26.603 5.720 -37.506 1.00 89.06 120 ARG A N 1
ATOM 899 C CA . ARG A 1 120 ? 26.472 7.142 -37.128 1.00 89.06 120 ARG A CA 1
ATOM 900 C C . ARG A 1 120 ? 25.713 7.990 -38.161 1.00 89.06 120 ARG A C 1
ATOM 902 O O . ARG A 1 120 ? 25.105 8.979 -37.769 1.00 89.06 120 ARG A O 1
ATOM 909 N N . LEU A 1 121 ? 25.769 7.638 -39.448 1.00 88.81 121 LEU A N 1
ATOM 910 C CA . LEU A 1 121 ? 25.061 8.334 -40.529 1.00 88.81 121 LEU A CA 1
ATOM 911 C C . LEU A 1 121 ? 23.552 8.060 -40.500 1.00 88.81 121 LEU A C 1
ATOM 913 O O . LEU A 1 121 ? 22.759 8.984 -40.671 1.00 88.81 121 LEU A O 1
ATOM 917 N N . HIS A 1 122 ? 23.159 6.800 -40.293 1.00 87.56 122 HIS A N 1
ATOM 918 C CA . HIS A 1 122 ? 21.752 6.388 -40.330 1.00 87.56 122 HIS A CA 1
ATOM 919 C C . HIS A 1 122 ? 21.037 6.553 -38.987 1.00 87.56 122 HIS A C 1
ATOM 921 O O . HIS A 1 122 ? 19.810 6.678 -38.960 1.00 87.56 122 HIS A O 1
ATOM 927 N N . PHE A 1 123 ? 21.765 6.533 -37.864 1.00 90.44 123 PHE A N 1
ATOM 928 C CA . PHE A 1 123 ? 21.152 6.581 -36.537 1.00 90.44 123 PHE A CA 1
ATOM 929 C C . PHE A 1 123 ? 20.420 7.916 -36.295 1.00 90.44 123 PHE A C 1
ATOM 931 O O . PHE A 1 123 ? 21.000 8.984 -36.505 1.00 90.44 123 PHE A O 1
ATOM 938 N N . PRO A 1 124 ? 19.157 7.904 -35.825 1.00 88.75 124 PRO A N 1
ATOM 939 C CA . PRO A 1 124 ? 18.424 9.137 -35.556 1.00 88.75 124 PRO A CA 1
ATOM 940 C C . PRO A 1 124 ? 19.109 9.994 -34.489 1.00 88.75 124 PRO A C 1
ATOM 942 O O . PRO A 1 124 ? 19.494 9.483 -33.441 1.00 88.75 124 PRO A O 1
ATOM 945 N N . SER A 1 125 ? 19.177 11.308 -34.700 1.00 83.31 125 SER A N 1
ATOM 946 C CA . SER A 1 125 ? 19.661 12.236 -33.672 1.00 83.31 125 SER A CA 1
ATOM 947 C C . SER A 1 125 ? 18.698 12.301 -32.469 1.00 83.31 125 SER A C 1
ATOM 949 O O . SER A 1 125 ? 17.473 12.276 -32.674 1.00 83.31 125 SER A O 1
ATOM 951 N N . PRO A 1 126 ? 19.214 12.395 -31.227 1.00 78.25 126 PRO A N 1
ATOM 952 C CA . PRO A 1 126 ? 18.392 12.541 -30.026 1.00 78.25 126 PRO A CA 1
ATOM 953 C C . PRO A 1 126 ? 17.645 13.889 -29.998 1.00 78.25 126 PRO A C 1
ATOM 955 O O . PRO A 1 126 ? 18.081 14.849 -30.640 1.00 78.25 126 PRO A O 1
ATOM 958 N N . PRO A 1 127 ? 16.512 13.986 -29.272 1.00 74.81 127 PRO A N 1
ATOM 959 C CA . PRO A 1 127 ? 15.817 15.257 -29.068 1.00 74.81 127 PRO A CA 1
ATOM 960 C C . PRO A 1 127 ? 16.690 16.240 -28.256 1.00 74.81 127 PRO A C 1
ATOM 962 O O . PRO A 1 127 ? 17.424 15.796 -27.372 1.00 74.81 127 PRO A O 1
ATOM 965 N N . PRO A 1 128 ? 16.621 17.558 -28.531 1.00 62.94 128 PRO A N 1
ATOM 966 C CA . PRO A 1 128 ? 17.574 18.531 -27.987 1.00 62.94 128 PRO A CA 1
ATOM 967 C C . PRO A 1 128 ? 17.441 18.781 -26.475 1.00 62.94 128 PRO A C 1
ATOM 969 O O . PRO A 1 128 ? 18.450 19.017 -25.820 1.00 62.94 128 PRO A O 1
ATOM 972 N N . GLU A 1 129 ? 16.233 18.696 -25.910 1.00 59.88 129 GLU A N 1
ATOM 973 C CA . GLU A 1 129 ? 15.969 18.829 -24.468 1.00 59.88 129 GLU A CA 1
ATOM 974 C C . GLU A 1 129 ? 14.847 17.868 -24.031 1.00 59.88 129 GLU A C 1
ATOM 976 O O . GLU A 1 129 ? 14.072 17.390 -24.861 1.00 59.88 129 GLU A O 1
ATOM 981 N N . CYS A 1 130 ? 14.770 17.556 -22.731 1.00 56.19 130 CYS A N 1
ATOM 982 C CA . CYS A 1 130 ? 13.788 16.630 -22.153 1.00 56.19 130 CYS A CA 1
ATOM 983 C C . CYS A 1 130 ? 12.920 17.320 -21.085 1.00 56.19 130 CYS A C 1
ATOM 985 O O . CYS A 1 130 ? 13.249 17.299 -19.901 1.00 56.19 130 CYS A O 1
ATOM 987 N N . SER A 1 131 ? 11.780 17.885 -21.488 1.00 57.28 131 SER A N 1
ATOM 988 C CA . SER A 1 131 ? 10.734 18.408 -20.586 1.00 57.28 131 SER A CA 1
ATOM 989 C C . SER A 1 131 ? 9.558 17.421 -20.411 1.00 57.28 131 SER A C 1
ATOM 991 O O . SER A 1 131 ? 9.435 16.475 -21.198 1.00 57.28 131 SER A O 1
ATOM 993 N N . PRO A 1 132 ? 8.653 17.607 -19.422 1.00 53.88 132 PRO A N 1
ATOM 994 C CA . PRO A 1 132 ? 7.491 16.729 -19.232 1.00 53.88 132 PRO A CA 1
ATOM 995 C C . PRO A 1 132 ? 6.554 16.702 -20.444 1.00 53.88 132 PRO A C 1
ATOM 997 O O . PRO A 1 132 ? 5.995 15.657 -20.773 1.00 53.88 132 PRO A O 1
ATOM 1000 N N . GLN A 1 133 ? 6.402 17.838 -21.133 1.00 59.50 133 GLN A N 1
ATOM 1001 C CA . GLN A 1 133 ? 5.548 17.966 -22.315 1.00 59.50 133 GLN A CA 1
ATOM 1002 C C . GLN A 1 133 ? 6.068 17.148 -23.513 1.00 59.50 133 GLN A C 1
ATOM 1004 O O . GLN A 1 133 ? 5.288 16.792 -24.392 1.00 59.50 133 GLN A O 1
ATOM 1009 N N . GLN A 1 134 ? 7.360 16.803 -23.538 1.00 63.62 134 GLN A N 1
ATOM 1010 C CA . GLN A 1 134 ? 8.029 16.125 -24.656 1.00 63.62 134 GLN A CA 1
ATOM 1011 C C . GLN A 1 134 ? 8.046 14.590 -24.547 1.00 63.62 134 GLN A C 1
ATOM 1013 O O . GLN A 1 134 ? 8.734 13.919 -25.315 1.00 63.62 134 GLN A O 1
ATOM 1018 N N . GLN A 1 135 ? 7.274 13.980 -23.640 1.00 62.47 135 GLN A N 1
ATOM 1019 C CA . GLN A 1 135 ? 7.160 12.514 -23.597 1.00 62.47 135 GLN A CA 1
ATOM 1020 C C . GLN A 1 135 ? 6.742 11.873 -24.950 1.00 62.47 135 GLN A C 1
ATOM 1022 O O . GLN A 1 135 ? 7.334 10.850 -25.308 1.00 62.47 135 GLN A O 1
ATOM 1027 N N . PRO A 1 136 ? 5.843 12.473 -25.765 1.00 70.94 136 PRO A N 1
ATOM 1028 C CA . PRO A 1 136 ? 5.574 12.003 -27.128 1.00 70.94 136 PRO A CA 1
ATOM 1029 C C . PRO A 1 136 ? 6.789 12.079 -28.068 1.00 70.94 136 PRO A C 1
ATOM 1031 O O . PRO A 1 136 ? 6.918 11.249 -28.970 1.00 70.94 136 PRO A O 1
ATOM 1034 N N . GLU A 1 137 ? 7.700 13.036 -27.872 1.00 81.25 137 GLU A N 1
ATOM 1035 C CA . GLU A 1 137 ? 8.921 13.165 -28.679 1.00 81.25 137 GLU A CA 1
ATOM 1036 C C . GLU A 1 137 ? 9.913 12.042 -28.369 1.00 81.25 137 GLU A C 1
ATOM 1038 O O . GLU A 1 137 ? 10.512 11.494 -29.296 1.00 81.25 137 GLU A O 1
ATOM 1043 N N . LEU A 1 138 ? 10.027 11.638 -27.096 1.00 87.62 138 LEU A N 1
ATOM 1044 C CA . LEU A 1 138 ? 10.844 10.495 -26.683 1.00 87.62 138 LEU A CA 1
ATOM 1045 C C . LEU A 1 138 ? 10.306 9.178 -27.261 1.00 87.62 138 LEU A C 1
ATOM 1047 O O . LEU A 1 138 ? 11.067 8.439 -27.885 1.00 87.62 138 LEU A O 1
ATOM 1051 N N . ASP A 1 139 ? 9.005 8.894 -27.119 1.00 87.56 139 ASP A N 1
ATOM 1052 C CA . ASP A 1 139 ? 8.390 7.699 -27.722 1.00 87.56 139 ASP A CA 1
ATOM 1053 C C . ASP A 1 139 ? 8.557 7.704 -29.260 1.00 87.56 139 ASP A C 1
ATOM 1055 O O . ASP A 1 139 ? 8.875 6.673 -29.862 1.00 87.56 139 ASP A O 1
ATOM 1059 N N . THR A 1 140 ? 8.437 8.870 -29.909 1.00 89.38 140 THR A N 1
ATOM 1060 C CA . THR A 1 140 ? 8.658 9.010 -31.361 1.00 89.38 140 THR A CA 1
ATOM 1061 C C . THR A 1 140 ? 10.123 8.783 -31.745 1.00 89.38 140 THR A C 1
ATOM 1063 O O . THR A 1 140 ? 10.396 8.083 -32.723 1.00 89.38 140 THR A O 1
ATOM 1066 N N . TYR A 1 141 ? 11.079 9.326 -30.985 1.00 91.19 141 TYR A N 1
ATOM 1067 C CA . TYR A 1 141 ? 12.514 9.101 -31.181 1.00 91.19 141 TYR A CA 1
ATOM 1068 C C . TYR A 1 141 ? 12.867 7.614 -31.060 1.00 91.19 141 TYR A C 1
ATOM 1070 O O . TYR A 1 141 ? 13.440 7.044 -31.988 1.00 91.19 141 TYR A O 1
ATOM 1078 N N . LEU A 1 142 ? 12.438 6.957 -29.981 1.00 93.44 142 LEU A N 1
ATOM 1079 C CA . LEU A 1 142 ? 12.644 5.524 -29.761 1.00 93.44 142 LEU A CA 1
ATOM 1080 C C . LEU A 1 142 ? 11.964 4.669 -30.850 1.00 93.44 142 LEU A C 1
ATOM 1082 O O . LEU A 1 142 ? 12.477 3.619 -31.246 1.00 93.44 142 LEU A O 1
ATOM 1086 N N . GLY A 1 143 ? 10.834 5.134 -31.391 1.00 92.75 143 GLY A N 1
ATOM 1087 C CA . GLY A 1 143 ? 10.184 4.556 -32.568 1.00 92.75 143 GLY A CA 1
ATOM 1088 C C . GLY A 1 143 ? 11.014 4.684 -33.853 1.00 92.75 143 GLY A C 1
ATOM 1089 O O . GLY A 1 143 ? 11.081 3.725 -34.626 1.00 92.75 143 GLY A O 1
ATOM 1090 N N . ARG A 1 144 ? 11.683 5.825 -34.080 1.00 92.38 144 ARG A N 1
ATOM 1091 C CA . ARG A 1 144 ? 12.636 6.006 -35.194 1.00 92.38 144 ARG A CA 1
ATOM 1092 C C . ARG A 1 144 ? 13.866 5.117 -35.023 1.00 92.38 144 ARG A C 1
ATOM 1094 O O . ARG A 1 144 ? 14.212 4.413 -35.966 1.00 92.38 144 ARG A O 1
ATOM 1101 N N . VAL A 1 145 ? 14.466 5.086 -33.829 1.00 93.69 145 VAL A N 1
ATOM 1102 C CA . VAL A 1 145 ? 15.626 4.231 -33.512 1.00 93.69 145 VAL A CA 1
ATOM 1103 C C . VAL A 1 145 ? 15.299 2.766 -33.793 1.00 93.69 145 VAL A C 1
ATOM 1105 O O . VAL A 1 145 ? 16.042 2.109 -34.517 1.00 93.69 145 VAL A O 1
ATOM 1108 N N . LYS A 1 146 ? 14.141 2.275 -33.322 1.00 93.94 146 LYS A N 1
ATOM 1109 C CA . LYS A 1 146 ? 13.668 0.917 -33.634 1.00 93.94 146 LYS A CA 1
ATOM 1110 C C . LYS A 1 146 ? 13.644 0.666 -35.147 1.00 93.94 146 LYS A C 1
ATOM 1112 O O . LYS A 1 146 ? 14.198 -0.330 -35.599 1.00 93.94 146 LYS A O 1
ATOM 1117 N N . LYS A 1 147 ? 12.988 1.547 -35.916 1.00 92.25 147 LYS A N 1
ATOM 1118 C CA . LYS A 1 147 ? 12.820 1.387 -37.370 1.00 92.25 147 LYS A CA 1
ATOM 1119 C C . LYS A 1 147 ? 14.157 1.348 -38.110 1.00 92.25 147 LYS A C 1
ATOM 1121 O O . LYS A 1 147 ? 14.318 0.487 -38.966 1.00 92.25 147 LYS A O 1
ATOM 1126 N N . VAL A 1 148 ? 15.088 2.242 -37.774 1.00 92.44 148 VAL A N 1
ATOM 1127 C CA . VAL A 1 148 ? 16.418 2.288 -38.402 1.00 92.44 148 VAL A CA 1
ATOM 1128 C C . VAL A 1 148 ? 17.220 1.038 -38.060 1.00 92.44 148 VAL A C 1
ATOM 1130 O O . VAL A 1 148 ? 17.610 0.313 -38.967 1.00 92.44 148 VAL A O 1
ATOM 1133 N N . VAL A 1 149 ? 17.417 0.741 -36.770 1.00 92.25 149 VAL A N 1
ATOM 1134 C CA . VAL A 1 149 ? 18.281 -0.376 -36.350 1.00 92.25 149 VAL A CA 1
ATOM 1135 C C . VAL A 1 149 ? 17.731 -1.712 -36.851 1.00 92.25 149 VAL A C 1
ATOM 1137 O O . VAL A 1 149 ? 18.477 -2.520 -37.394 1.00 92.25 149 VAL A O 1
ATOM 1140 N N . GLN A 1 150 ? 16.418 -1.940 -36.736 1.00 91.69 150 GLN A N 1
ATOM 1141 C CA . GLN A 1 150 ? 15.801 -3.167 -37.240 1.00 91.69 150 GLN A CA 1
ATOM 1142 C C . GLN A 1 150 ? 15.831 -3.236 -38.777 1.00 91.69 150 GLN A C 1
ATOM 1144 O O . GLN A 1 150 ? 16.125 -4.293 -39.327 1.00 91.69 150 GLN A O 1
ATOM 1149 N N . GLY A 1 151 ? 15.546 -2.130 -39.473 1.00 90.69 151 GLY A N 1
ATOM 1150 C CA . GLY A 1 151 ? 15.544 -2.082 -40.936 1.00 90.69 151 GLY A CA 1
ATOM 1151 C C . GLY A 1 151 ? 16.920 -2.363 -41.535 1.00 90.69 151 GLY A C 1
ATOM 1152 O O . GLY A 1 151 ? 17.038 -3.199 -42.427 1.00 90.69 151 GLY A O 1
ATOM 1153 N N . GLU A 1 152 ? 17.965 -1.734 -40.998 1.00 90.88 152 GLU A N 1
ATOM 1154 C CA . GLU A 1 152 ? 19.341 -1.918 -41.464 1.00 90.88 152 GLU A CA 1
ATOM 1155 C C . GLU A 1 152 ? 19.878 -3.318 -41.158 1.00 90.88 152 GLU A C 1
ATOM 1157 O O . GLU A 1 152 ? 20.466 -3.944 -42.040 1.00 90.88 152 GLU A O 1
ATOM 1162 N N . LEU A 1 153 ? 19.617 -3.867 -39.964 1.00 91.00 153 LEU A N 1
ATOM 1163 C CA . LEU A 1 153 ? 20.001 -5.248 -39.654 1.00 91.00 153 LEU A CA 1
ATOM 1164 C C . LEU A 1 153 ? 19.325 -6.251 -40.602 1.00 91.00 153 LEU A C 1
ATOM 1166 O O . LEU A 1 153 ? 20.005 -7.131 -41.124 1.00 91.00 153 LEU A O 1
ATOM 1170 N N . LEU A 1 154 ? 18.027 -6.103 -40.894 1.00 91.00 154 LEU A N 1
ATOM 1171 C CA . LEU A 1 154 ? 17.318 -7.001 -41.818 1.00 91.00 154 LEU A CA 1
ATOM 1172 C C . LEU A 1 154 ? 17.736 -6.812 -43.286 1.00 91.00 154 LEU A C 1
ATOM 1174 O O . LEU A 1 154 ? 17.785 -7.790 -44.030 1.00 91.00 154 LEU A O 1
ATOM 1178 N N . ARG A 1 155 ? 18.082 -5.587 -43.705 1.00 90.62 155 ARG A N 1
ATOM 1179 C CA . ARG A 1 155 ? 18.598 -5.291 -45.054 1.00 90.62 155 ARG A CA 1
ATOM 1180 C C . ARG A 1 155 ? 19.985 -5.897 -45.282 1.00 90.62 155 ARG A C 1
ATOM 1182 O O . ARG A 1 155 ? 20.251 -6.449 -46.348 1.00 90.62 155 ARG A O 1
ATOM 1189 N N . LEU A 1 156 ? 20.872 -5.776 -44.296 1.00 90.81 156 LEU A N 1
ATOM 1190 C CA . LEU A 1 156 ? 22.294 -6.097 -44.432 1.00 90.81 156 LEU A CA 1
ATOM 1191 C C . LEU A 1 156 ? 22.628 -7.551 -44.053 1.00 90.81 156 LEU A C 1
ATOM 1193 O O . LEU A 1 156 ? 23.531 -8.145 -44.652 1.00 90.81 156 LEU A O 1
ATOM 1197 N N . ALA A 1 157 ? 21.907 -8.157 -43.101 1.00 89.50 157 ALA A N 1
ATOM 1198 C CA . ALA A 1 157 ? 22.215 -9.501 -42.605 1.00 89.50 157 ALA A CA 1
ATOM 1199 C C . ALA A 1 157 ? 22.254 -10.602 -43.682 1.00 89.50 157 ALA A C 1
ATOM 1201 O O . ALA A 1 157 ? 23.223 -11.363 -43.672 1.00 89.50 157 ALA A O 1
ATOM 1202 N N . PRO A 1 158 ? 21.316 -10.693 -44.650 1.00 88.31 158 PRO A N 1
ATOM 1203 C CA . PRO A 1 158 ? 21.338 -11.757 -45.660 1.00 88.31 158 PRO A CA 1
ATOM 1204 C C . PRO A 1 158 ? 22.588 -11.755 -46.552 1.00 88.31 158 PRO A C 1
ATOM 1206 O O . PRO A 1 158 ? 22.922 -12.782 -47.134 1.00 88.31 158 PRO A O 1
ATOM 1209 N N . VAL A 1 159 ? 23.261 -10.607 -46.675 1.00 89.00 159 VAL A N 1
ATOM 1210 C CA . VAL A 1 159 ? 24.469 -10.428 -47.494 1.00 89.00 159 VAL A CA 1
ATOM 1211 C C . VAL A 1 159 ? 25.729 -10.611 -46.642 1.00 89.00 159 VAL A C 1
ATOM 1213 O O . VAL A 1 159 ? 26.618 -11.383 -47.000 1.00 89.00 159 VAL A O 1
ATOM 1216 N N . LEU A 1 160 ? 25.794 -9.964 -45.474 1.00 88.69 160 LEU A N 1
ATOM 1217 C CA . LEU A 1 160 ? 26.978 -10.004 -44.607 1.00 88.69 160 LEU A CA 1
ATOM 1218 C C . LEU A 1 160 ? 27.142 -11.332 -43.853 1.00 88.69 160 LEU A C 1
ATOM 1220 O O . LEU A 1 160 ? 28.267 -11.694 -43.503 1.00 88.69 160 LEU A O 1
ATOM 1224 N N . LYS A 1 161 ? 26.058 -12.084 -43.618 1.00 87.38 161 LYS A N 1
ATOM 1225 C CA . LYS A 1 161 ? 26.108 -13.397 -42.952 1.00 87.38 161 LYS A CA 1
ATOM 1226 C C . LYS A 1 161 ? 26.859 -14.436 -43.779 1.00 87.38 161 LYS A C 1
ATOM 1228 O O . LYS A 1 161 ? 27.694 -15.149 -43.235 1.00 87.38 161 LYS A O 1
ATOM 1233 N N . GLU A 1 162 ? 26.632 -14.474 -45.094 1.00 83.62 162 GLU A N 1
ATOM 1234 C CA . GLU A 1 162 ? 27.391 -15.348 -46.003 1.00 83.62 162 GLU A CA 1
ATOM 1235 C C . GLU A 1 162 ? 28.891 -14.995 -45.997 1.00 83.62 162 GLU A C 1
ATOM 1237 O O . GLU A 1 162 ? 29.750 -15.883 -45.995 1.00 83.62 162 GLU A O 1
ATOM 1242 N N . ALA A 1 163 ? 29.218 -13.702 -45.907 1.00 82.44 163 ALA A N 1
ATOM 1243 C CA . ALA A 1 163 ? 30.593 -13.218 -45.808 1.00 82.44 163 ALA A CA 1
ATOM 1244 C C . ALA A 1 163 ? 31.255 -13.511 -44.444 1.00 82.44 163 ALA A C 1
ATOM 1246 O O . ALA A 1 163 ? 32.466 -13.672 -44.398 1.00 82.44 163 ALA A O 1
ATOM 1247 N N . GLY A 1 164 ? 30.486 -13.668 -43.359 1.00 84.06 164 GLY A N 1
ATOM 1248 C CA . GLY A 1 164 ? 30.998 -13.760 -41.978 1.00 84.06 164 GLY A CA 1
ATOM 1249 C C . GLY A 1 164 ? 31.117 -12.403 -41.263 1.00 84.06 164 GLY A C 1
ATOM 1250 O O . GLY A 1 164 ? 31.470 -12.341 -40.092 1.00 84.06 164 GLY A O 1
ATOM 1251 N N . LEU A 1 165 ? 30.751 -11.313 -41.941 1.00 88.56 165 LEU A N 1
ATOM 1252 C CA . LEU A 1 165 ? 30.972 -9.926 -41.513 1.00 88.56 165 LEU A CA 1
ATOM 1253 C C . LEU A 1 165 ? 29.824 -9.338 -40.664 1.00 88.56 165 LEU A C 1
ATOM 1255 O O . LEU A 1 165 ? 29.885 -8.179 -40.242 1.00 88.56 165 LEU A O 1
ATOM 1259 N N . LEU A 1 166 ? 28.762 -10.118 -40.426 1.00 89.12 166 LEU A N 1
ATOM 1260 C CA . LEU A 1 166 ? 27.551 -9.683 -39.718 1.00 89.12 166 LEU A CA 1
ATOM 1261 C C . LEU A 1 166 ? 27.795 -9.370 -38.230 1.00 89.12 166 LEU A C 1
ATOM 1263 O O . LEU A 1 166 ? 27.195 -8.433 -37.705 1.00 89.12 166 LEU A O 1
ATOM 1267 N N . GLY A 1 167 ? 28.689 -10.100 -37.555 1.00 88.38 167 GLY A N 1
ATOM 1268 C CA . GLY A 1 167 ? 28.941 -9.908 -36.121 1.00 88.38 167 GLY A CA 1
ATOM 1269 C C . GLY A 1 167 ? 29.371 -8.477 -35.780 1.00 88.38 167 GLY A C 1
ATOM 1270 O O . GLY A 1 167 ? 28.812 -7.855 -34.880 1.00 88.38 167 GLY A O 1
ATOM 1271 N N . THR A 1 168 ? 30.281 -7.906 -36.572 1.00 89.75 168 THR A N 1
ATOM 1272 C CA . THR A 1 168 ? 30.721 -6.510 -36.429 1.00 89.75 168 THR A CA 1
ATOM 1273 C C . THR A 1 168 ? 29.582 -5.506 -36.606 1.00 89.75 168 THR A C 1
ATOM 1275 O O . THR A 1 168 ? 29.527 -4.515 -35.883 1.00 89.75 168 THR A O 1
ATOM 1278 N N . LEU A 1 169 ? 28.662 -5.745 -37.546 1.00 90.44 169 LEU A N 1
ATOM 1279 C CA . LEU A 1 169 ? 27.513 -4.862 -37.757 1.00 90.44 169 LEU A CA 1
ATOM 1280 C C . LEU A 1 169 ? 26.586 -4.860 -36.533 1.00 90.44 169 LEU A C 1
ATOM 1282 O O . LEU A 1 169 ? 26.171 -3.796 -36.072 1.00 90.44 169 LEU A O 1
ATOM 1286 N N . ILE A 1 170 ? 26.294 -6.050 -36.001 1.00 91.06 170 ILE A N 1
ATOM 1287 C CA . ILE A 1 170 ? 25.467 -6.237 -34.804 1.00 91.06 170 ILE A CA 1
ATOM 1288 C C . ILE A 1 170 ? 26.105 -5.548 -33.596 1.00 91.06 170 ILE A C 1
ATOM 1290 O O . ILE A 1 170 ? 25.428 -4.760 -32.936 1.00 91.06 170 ILE A O 1
ATOM 1294 N N . ASP A 1 171 ? 27.392 -5.801 -33.331 1.00 91.06 171 ASP A N 1
ATOM 1295 C CA . ASP A 1 171 ? 28.134 -5.170 -32.232 1.00 91.06 171 ASP A CA 1
ATOM 1296 C C . ASP A 1 171 ? 28.060 -3.642 -32.314 1.00 91.06 171 ASP A C 1
ATOM 1298 O O . ASP A 1 171 ? 27.624 -2.984 -31.370 1.00 91.06 171 ASP A O 1
ATOM 1302 N N . ARG A 1 172 ? 28.399 -3.060 -33.471 1.00 91.50 172 ARG A N 1
ATOM 1303 C CA . ARG A 1 172 ? 28.438 -1.601 -33.630 1.00 91.50 172 ARG A CA 1
ATOM 1304 C C . ARG A 1 172 ? 27.057 -0.958 -33.487 1.00 91.50 172 ARG A C 1
ATOM 1306 O O . ARG A 1 172 ? 26.957 0.075 -32.824 1.00 91.50 172 ARG A O 1
ATOM 1313 N N . TYR A 1 173 ? 25.988 -1.568 -34.008 1.00 91.81 173 TYR A N 1
ATOM 1314 C CA . TYR A 1 173 ? 24.623 -1.094 -33.736 1.00 91.81 173 TYR A CA 1
ATOM 1315 C C . TYR A 1 173 ? 24.227 -1.259 -32.264 1.00 91.81 173 TYR A C 1
ATOM 1317 O O . TYR A 1 173 ? 23.564 -0.372 -31.717 1.00 91.81 173 TYR A O 1
ATOM 1325 N N . HIS A 1 174 ? 24.637 -2.347 -31.606 1.00 92.06 174 HIS A N 1
ATOM 1326 C CA . HIS A 1 174 ? 24.344 -2.571 -30.195 1.00 92.06 174 HIS A CA 1
ATOM 1327 C C . HIS A 1 174 ? 25.043 -1.540 -29.305 1.00 92.06 174 HIS A C 1
ATOM 1329 O O . HIS A 1 174 ? 24.369 -0.794 -28.594 1.00 92.06 174 HIS A O 1
ATOM 1335 N N . VAL A 1 175 ? 26.370 -1.438 -29.399 1.00 92.62 175 VAL A N 1
ATOM 1336 C CA . VAL A 1 175 ? 27.202 -0.491 -28.643 1.00 92.62 175 VAL A CA 1
ATOM 1337 C C . VAL A 1 175 ? 26.744 0.949 -28.875 1.00 92.62 175 VAL A C 1
ATOM 1339 O O . VAL A 1 175 ? 26.597 1.703 -27.912 1.00 92.62 175 VAL A O 1
ATOM 1342 N N . HIS A 1 176 ? 26.437 1.336 -30.119 1.00 92.75 176 HIS A N 1
ATOM 1343 C CA . HIS A 1 176 ? 25.938 2.682 -30.405 1.00 92.75 176 HIS A CA 1
ATOM 1344 C C . HIS A 1 176 ? 24.547 2.929 -29.799 1.00 92.75 176 HIS A C 1
ATOM 1346 O O . HIS A 1 176 ? 24.338 3.960 -29.159 1.00 92.75 176 HIS A O 1
ATOM 1352 N N . THR A 1 177 ? 23.616 1.972 -29.906 1.00 93.12 177 THR A N 1
ATOM 1353 C CA . THR A 1 177 ? 22.289 2.088 -29.271 1.00 93.12 177 THR A CA 1
ATOM 1354 C C . THR A 1 177 ? 22.415 2.213 -27.753 1.00 93.12 177 THR A C 1
ATOM 1356 O O . THR A 1 177 ? 21.803 3.100 -27.159 1.00 93.12 177 THR A O 1
ATOM 1359 N N . MET A 1 178 ? 23.245 1.382 -27.116 1.00 94.12 178 MET A N 1
ATOM 1360 C CA . MET A 1 178 ? 23.481 1.440 -25.671 1.00 94.12 178 MET A CA 1
ATOM 1361 C C . MET A 1 178 ? 24.156 2.752 -25.248 1.00 94.12 178 MET A C 1
ATOM 1363 O O . MET A 1 178 ? 23.779 3.320 -24.226 1.00 94.12 178 MET A O 1
ATOM 1367 N N . SER A 1 179 ? 25.083 3.284 -26.051 1.00 92.75 179 SER A N 1
ATOM 1368 C CA . SER A 1 179 ? 25.695 4.601 -25.829 1.00 92.75 179 SER A CA 1
ATOM 1369 C C . SER A 1 179 ? 24.658 5.731 -25.870 1.00 92.75 179 SER A C 1
ATOM 1371 O O . SER A 1 179 ? 24.625 6.564 -24.964 1.00 92.75 179 SER A O 1
ATOM 1373 N N . GLN A 1 180 ? 23.752 5.727 -26.853 1.00 91.62 180 GLN A N 1
ATOM 1374 C CA . GLN A 1 180 ? 22.663 6.709 -26.939 1.00 91.62 180 GLN A CA 1
ATOM 1375 C C . GLN A 1 180 ? 21.662 6.578 -25.778 1.00 91.62 180 GLN A C 1
ATOM 1377 O O . GLN A 1 180 ? 21.215 7.583 -25.223 1.00 91.62 180 GLN A O 1
ATOM 1382 N N . LEU A 1 181 ? 21.344 5.352 -25.349 1.00 93.62 181 LEU A N 1
ATOM 1383 C CA . LEU A 1 181 ? 20.506 5.117 -24.170 1.00 93.62 181 LEU A CA 1
ATOM 1384 C C . LEU A 1 181 ? 21.185 5.550 -22.860 1.00 93.62 181 LEU A C 1
ATOM 1386 O O . LEU A 1 181 ? 20.502 6.028 -21.958 1.00 93.62 181 LEU A O 1
ATOM 1390 N N . GLU A 1 182 ? 22.502 5.387 -22.721 1.00 94.12 182 GLU A N 1
ATOM 1391 C CA . GLU A 1 182 ? 23.276 5.875 -21.571 1.00 94.12 182 GLU A CA 1
ATOM 1392 C C . GLU A 1 182 ? 23.318 7.412 -21.553 1.00 94.12 182 GLU A C 1
ATOM 1394 O O . GLU A 1 182 ? 23.076 7.999 -20.502 1.00 94.12 182 GLU A O 1
ATOM 1399 N N . GLN A 1 183 ? 23.524 8.075 -22.699 1.00 91.25 183 GLN A N 1
ATOM 1400 C CA . GLN A 1 183 ? 23.468 9.543 -22.803 1.00 91.25 183 GLN A CA 1
ATOM 1401 C C . GLN A 1 183 ? 22.094 10.095 -22.396 1.00 91.25 183 GLN A C 1
ATOM 1403 O O . GLN A 1 183 ? 22.014 11.021 -21.586 1.00 91.25 183 GLN A O 1
ATOM 1408 N N . LEU A 1 184 ? 21.004 9.487 -22.879 1.00 91.69 184 LEU A N 1
ATOM 1409 C CA . LEU A 1 184 ? 19.654 9.835 -22.428 1.00 91.69 184 LEU A CA 1
ATOM 1410 C C . LEU A 1 184 ? 19.473 9.571 -20.929 1.00 91.69 184 LEU A C 1
ATOM 1412 O O . LEU A 1 184 ? 18.937 10.422 -20.228 1.00 91.69 184 LEU A O 1
ATOM 1416 N N . LEU A 1 185 ? 19.945 8.431 -20.414 1.00 92.12 185 LEU A N 1
ATOM 1417 C CA . LEU A 1 185 ? 19.828 8.088 -18.995 1.00 92.12 185 LEU A CA 1
ATOM 1418 C C . LEU A 1 185 ? 20.630 9.035 -18.087 1.00 92.12 185 LEU A C 1
ATOM 1420 O O . LEU A 1 185 ? 20.224 9.257 -16.945 1.00 92.12 185 LEU A O 1
ATOM 1424 N N . GLN A 1 186 ? 21.737 9.603 -18.567 1.00 89.88 186 GLN A N 1
ATOM 1425 C CA . GLN A 1 186 ? 22.534 10.596 -17.842 1.00 89.88 186 GLN A CA 1
ATOM 1426 C C . GLN A 1 186 ? 21.859 11.978 -17.781 1.00 89.88 186 GLN A C 1
ATOM 1428 O O . GLN A 1 186 ? 22.118 12.723 -16.836 1.00 89.88 186 GLN A O 1
ATOM 1433 N N . SER A 1 187 ? 20.943 12.303 -18.702 1.00 86.75 187 SER A N 1
ATOM 1434 C CA . SER A 1 187 ? 20.199 13.569 -18.677 1.00 86.75 187 SER A CA 1
ATOM 1435 C C . SER A 1 187 ? 19.168 13.645 -17.531 1.00 86.75 187 SER A C 1
ATOM 1437 O O . SER A 1 187 ? 18.903 12.669 -16.811 1.00 86.75 187 SER A O 1
ATOM 1439 N N . ASN A 1 188 ? 18.585 14.831 -17.326 1.00 84.06 188 ASN A N 1
ATOM 1440 C CA . ASN A 1 188 ? 17.603 15.080 -16.267 1.00 84.06 188 ASN A CA 1
ATOM 1441 C C . ASN A 1 188 ? 16.190 14.617 -16.670 1.00 84.06 188 ASN A C 1
ATOM 1443 O O . ASN A 1 188 ? 15.290 15.423 -16.891 1.00 84.06 188 ASN A O 1
ATOM 1447 N N . LEU A 1 189 ? 16.019 13.302 -16.807 1.00 87.25 189 LEU A N 1
ATOM 1448 C CA . LEU A 1 189 ? 14.750 12.679 -17.175 1.00 87.25 189 LEU A CA 1
ATOM 1449 C C . LEU A 1 189 ? 13.746 12.640 -16.019 1.00 87.25 189 LEU A C 1
ATOM 1451 O O . LEU A 1 189 ? 14.084 12.286 -14.888 1.00 87.25 189 LEU A O 1
ATOM 1455 N N . TYR A 1 190 ? 12.476 12.858 -16.350 1.00 89.75 190 TYR A N 1
ATOM 1456 C CA . TYR A 1 190 ? 11.355 12.622 -15.443 1.00 89.75 190 TYR A CA 1
ATOM 1457 C C . TYR A 1 190 ? 11.077 11.121 -15.274 1.00 89.75 190 TYR A C 1
ATOM 1459 O O . TYR A 1 190 ? 11.319 10.320 -16.178 1.00 89.75 190 TYR A O 1
ATOM 1467 N N . MET A 1 191 ? 10.489 10.737 -14.136 1.00 92.75 191 MET A N 1
ATOM 1468 C CA . MET A 1 191 ? 10.149 9.348 -13.788 1.00 92.75 191 MET A CA 1
ATOM 1469 C C . MET A 1 191 ? 9.493 8.566 -14.945 1.00 92.75 191 MET A C 1
ATOM 1471 O O . MET A 1 191 ? 9.954 7.482 -15.299 1.00 92.75 191 MET A O 1
ATOM 1475 N N . ASP A 1 192 ? 8.460 9.130 -15.584 1.00 92.06 192 ASP A N 1
ATOM 1476 C CA . ASP A 1 192 ? 7.733 8.471 -16.680 1.00 92.06 192 ASP A CA 1
ATOM 1477 C C . ASP A 1 192 ? 8.560 8.332 -17.977 1.00 92.06 192 ASP A C 1
ATOM 1479 O O . ASP A 1 192 ? 8.348 7.389 -18.747 1.00 92.06 192 ASP A O 1
ATOM 1483 N N . GLN A 1 193 ? 9.560 9.191 -18.198 1.00 92.12 193 GLN A N 1
ATOM 1484 C CA . GLN A 1 193 ? 10.525 9.051 -19.296 1.00 92.12 193 GLN A CA 1
ATOM 1485 C C . GLN A 1 193 ? 11.525 7.921 -19.011 1.00 92.12 193 GLN A C 1
ATOM 1487 O O . GLN A 1 193 ? 11.774 7.091 -19.886 1.00 92.12 193 GLN A O 1
ATOM 1492 N N . ILE A 1 194 ? 12.035 7.806 -17.778 1.00 94.81 194 ILE A N 1
ATOM 1493 C CA . ILE A 1 194 ? 12.924 6.697 -17.377 1.00 94.81 194 ILE A CA 1
ATOM 1494 C C . ILE A 1 194 ? 12.175 5.356 -17.467 1.00 94.81 194 ILE A C 1
ATOM 1496 O O . ILE A 1 194 ? 12.700 4.368 -17.985 1.00 94.81 194 ILE A O 1
ATOM 1500 N N . PHE A 1 195 ? 10.913 5.325 -17.029 1.00 95.44 195 PHE A N 1
ATOM 1501 C CA . PHE A 1 195 ? 10.029 4.164 -17.170 1.00 95.44 195 PHE A CA 1
ATOM 1502 C C . PHE A 1 195 ? 9.789 3.816 -18.647 1.00 95.44 195 PHE A C 1
ATOM 1504 O O . PHE A 1 195 ? 9.752 2.637 -19.008 1.00 95.44 195 PHE A O 1
ATOM 1511 N N . THR A 1 196 ? 9.674 4.826 -19.514 1.00 94.88 196 THR A N 1
ATOM 1512 C CA . THR A 1 196 ? 9.552 4.654 -20.968 1.00 94.88 196 THR A CA 1
ATOM 1513 C C . THR A 1 196 ? 10.815 4.043 -21.579 1.00 94.88 196 THR A C 1
ATOM 1515 O O . THR A 1 196 ? 10.688 3.079 -22.336 1.00 94.88 196 THR A O 1
ATOM 1518 N N . LEU A 1 197 ? 12.013 4.501 -21.193 1.00 95.50 197 LEU A N 1
ATOM 1519 C CA . LEU A 1 197 ? 13.286 3.893 -21.604 1.00 95.50 197 LEU A CA 1
ATOM 1520 C C . LEU A 1 197 ? 13.385 2.427 -21.161 1.00 95.50 197 LEU A C 1
ATOM 1522 O O . LEU A 1 197 ? 13.599 1.553 -21.996 1.00 95.50 197 LEU A O 1
ATOM 1526 N N . LEU A 1 198 ? 13.156 2.130 -19.876 1.00 96.19 198 LEU A N 1
ATOM 1527 C CA . LEU A 1 198 ? 13.174 0.756 -19.353 1.00 96.19 198 LEU A CA 1
ATOM 1528 C C . LEU A 1 198 ? 12.181 -0.159 -20.084 1.00 96.19 198 LEU A C 1
ATOM 1530 O O . LEU A 1 198 ? 12.526 -1.280 -20.465 1.00 96.19 198 LEU A O 1
ATOM 1534 N N . ARG A 1 199 ? 10.951 0.325 -20.309 1.00 95.31 199 ARG A N 1
ATOM 1535 C CA . ARG A 1 199 ? 9.917 -0.381 -21.077 1.00 95.31 199 ARG A CA 1
ATOM 1536 C C . ARG A 1 199 ? 10.381 -0.650 -22.505 1.00 95.31 199 ARG A C 1
ATOM 1538 O O . ARG A 1 199 ? 10.217 -1.771 -22.974 1.00 95.31 199 ARG A O 1
ATOM 1545 N N . TRP A 1 200 ? 10.940 0.344 -23.193 1.00 95.94 200 TRP A N 1
ATOM 1546 C CA . TRP A 1 200 ? 11.390 0.196 -24.576 1.00 95.94 200 TRP A CA 1
ATOM 1547 C C . TRP A 1 200 ? 12.565 -0.781 -24.684 1.00 95.94 200 TRP A C 1
ATOM 1549 O O . TRP A 1 200 ? 12.505 -1.703 -25.497 1.00 95.94 200 TRP A O 1
ATOM 1559 N N . THR A 1 201 ? 13.578 -0.674 -23.823 1.00 95.12 201 THR A N 1
ATOM 1560 C CA . THR A 1 201 ? 14.729 -1.589 -23.838 1.00 95.12 201 THR A CA 1
ATOM 1561 C C . THR A 1 201 ? 14.296 -3.041 -23.600 1.00 95.12 201 THR A C 1
ATOM 1563 O O . THR A 1 201 ? 14.691 -3.938 -24.345 1.00 95.12 201 THR A O 1
ATOM 1566 N N . LEU A 1 202 ? 13.422 -3.285 -22.616 1.00 92.56 202 LEU A N 1
ATOM 1567 C CA . LEU A 1 202 ? 12.980 -4.641 -22.267 1.00 92.56 202 LEU A CA 1
ATOM 1568 C C . LEU A 1 202 ? 11.918 -5.222 -23.217 1.00 92.56 202 LEU A C 1
ATOM 1570 O O . LEU A 1 202 ? 11.957 -6.416 -23.503 1.00 92.56 202 LEU A O 1
ATOM 1574 N N . LYS A 1 203 ? 10.956 -4.414 -23.687 1.00 91.94 203 LYS A N 1
ATOM 1575 C CA . LYS A 1 203 ? 9.783 -4.888 -24.456 1.00 91.94 203 LYS A CA 1
ATOM 1576 C C . LYS A 1 203 ? 9.791 -4.555 -25.944 1.00 91.94 203 LYS A C 1
ATOM 1578 O O . LYS A 1 203 ? 8.906 -5.035 -26.652 1.00 91.94 203 LYS A O 1
ATOM 1583 N N . THR A 1 204 ? 10.761 -3.776 -26.415 1.00 92.31 204 THR A N 1
ATOM 1584 C CA . THR A 1 204 ? 10.905 -3.425 -27.833 1.00 92.31 204 THR A CA 1
ATOM 1585 C C . THR A 1 204 ? 12.286 -3.797 -28.354 1.00 92.31 204 THR A C 1
ATOM 1587 O O . THR A 1 204 ? 12.379 -4.525 -29.340 1.00 92.31 204 THR A O 1
ATOM 1590 N N . TYR A 1 205 ? 13.357 -3.331 -27.711 1.00 91.88 205 TYR A N 1
ATOM 1591 C CA . TYR A 1 205 ? 14.719 -3.549 -28.193 1.00 91.88 205 TYR A CA 1
ATOM 1592 C C . TYR A 1 205 ? 15.116 -5.026 -28.103 1.00 91.88 205 TYR A C 1
ATOM 1594 O O . TYR A 1 205 ? 15.327 -5.662 -29.135 1.00 91.88 205 TYR A O 1
ATOM 1602 N N . LEU A 1 206 ? 15.090 -5.608 -26.899 1.00 87.06 206 LEU A N 1
ATOM 1603 C CA . LEU A 1 206 ? 15.408 -7.024 -26.690 1.00 87.06 206 LEU A CA 1
ATOM 1604 C C . LEU A 1 206 ? 14.502 -7.982 -27.476 1.00 87.06 206 LEU A C 1
ATOM 1606 O O . LEU A 1 206 ? 14.985 -8.932 -28.078 1.00 87.06 206 LEU A O 1
ATOM 1610 N N . SER A 1 207 ? 13.192 -7.742 -27.480 1.00 86.38 207 SER A N 1
ATOM 1611 C CA . SER A 1 207 ? 12.205 -8.676 -28.035 1.00 86.38 207 SER A CA 1
ATOM 1612 C C . SER A 1 207 ? 11.957 -8.524 -29.537 1.00 86.38 207 SER A C 1
ATOM 1614 O O . SER A 1 207 ? 11.672 -9.520 -30.190 1.00 86.38 207 SER A O 1
ATOM 1616 N N . THR A 1 208 ? 12.013 -7.304 -30.091 1.00 86.81 208 THR A N 1
ATOM 1617 C CA . THR A 1 208 ? 11.599 -7.048 -31.488 1.00 86.81 208 THR A CA 1
ATOM 1618 C C . THR A 1 208 ? 12.713 -6.564 -32.405 1.00 86.81 208 THR A C 1
ATOM 1620 O O . THR A 1 208 ? 12.617 -6.806 -33.602 1.00 86.81 208 THR A O 1
ATOM 1623 N N . VAL A 1 209 ? 13.751 -5.902 -31.880 1.00 86.56 209 VAL A N 1
ATOM 1624 C CA . VAL A 1 209 ? 14.925 -5.507 -32.681 1.00 86.56 209 VAL A CA 1
ATOM 1625 C C . VAL A 1 209 ? 15.948 -6.639 -32.679 1.00 86.56 209 VAL A C 1
ATOM 1627 O O . VAL A 1 209 ? 16.319 -7.137 -33.734 1.00 86.56 209 VAL A O 1
ATOM 1630 N N . LEU A 1 210 ? 16.353 -7.075 -31.486 1.00 84.50 210 LEU A N 1
ATOM 1631 C CA . LEU A 1 210 ? 17.364 -8.114 -31.280 1.00 84.50 210 LEU A CA 1
ATOM 1632 C C . LEU A 1 210 ? 16.767 -9.528 -31.378 1.00 84.50 210 LEU A C 1
ATOM 1634 O O . LEU A 1 210 ? 17.356 -10.415 -31.985 1.00 84.50 210 LEU A O 1
ATOM 1638 N N . GLY A 1 211 ? 15.559 -9.726 -30.845 1.00 84.25 211 GLY A N 1
ATOM 1639 C CA . GLY A 1 211 ? 14.822 -10.995 -30.883 1.00 84.25 211 GLY A CA 1
ATOM 1640 C C . GLY A 1 211 ? 14.130 -11.330 -32.212 1.00 84.25 211 GLY A C 1
ATOM 1641 O O . GLY A 1 211 ? 13.265 -12.203 -32.227 1.00 84.25 211 GLY A O 1
ATOM 1642 N N . HIS A 1 212 ? 14.452 -10.651 -33.320 1.00 87.19 212 HIS A N 1
ATOM 1643 C CA . HIS A 1 212 ? 13.834 -10.953 -34.615 1.00 87.19 212 HIS A CA 1
ATOM 1644 C C . HIS A 1 212 ? 14.337 -12.304 -35.165 1.00 87.19 212 HIS A C 1
ATOM 1646 O O . HIS A 1 212 ? 15.555 -12.503 -35.190 1.00 87.19 212 HIS A O 1
ATOM 1652 N N . PRO A 1 213 ? 13.464 -13.217 -35.646 1.00 85.94 213 PRO A N 1
ATOM 1653 C CA . PRO A 1 213 ? 13.861 -14.571 -36.047 1.00 85.94 213 PRO A CA 1
ATOM 1654 C C . PRO A 1 213 ? 15.080 -14.622 -36.978 1.00 85.94 213 PRO A C 1
ATOM 1656 O O . PRO A 1 213 ? 16.029 -15.346 -36.688 1.00 85.94 213 PRO A O 1
ATOM 1659 N N . ASP A 1 214 ? 15.096 -13.779 -38.012 1.00 83.62 214 ASP A N 1
ATOM 1660 C CA . ASP A 1 214 ? 16.113 -13.777 -39.077 1.00 83.62 214 ASP A CA 1
ATOM 1661 C C . ASP A 1 214 ? 17.546 -13.435 -38.625 1.00 83.62 214 ASP A C 1
ATOM 1663 O O . ASP A 1 214 ? 18.498 -13.763 -39.333 1.00 83.62 214 ASP A O 1
ATOM 1667 N N . VAL A 1 215 ? 17.710 -12.770 -37.471 1.00 84.00 215 VAL A N 1
ATOM 1668 C CA . VAL A 1 215 ? 19.020 -12.306 -36.957 1.00 84.00 215 VAL A CA 1
ATOM 1669 C C . VAL A 1 215 ? 19.308 -12.720 -35.512 1.00 84.00 215 VAL A C 1
ATOM 1671 O O . VAL A 1 215 ? 20.455 -12.664 -35.081 1.00 84.00 215 VAL A O 1
ATOM 1674 N N . SER A 1 216 ? 18.299 -13.155 -34.754 1.00 86.19 216 SER A N 1
ATOM 1675 C CA . SER A 1 216 ? 18.403 -13.423 -33.310 1.00 86.19 216 SER A CA 1
ATOM 1676 C C . SER A 1 216 ? 19.546 -14.367 -32.919 1.00 86.19 216 SER A C 1
ATOM 1678 O O . SER A 1 216 ? 20.266 -14.087 -31.963 1.00 86.19 216 SER A O 1
ATOM 1680 N N . ALA A 1 217 ? 19.759 -15.453 -33.668 1.00 86.62 217 ALA A N 1
ATOM 1681 C CA . ALA A 1 217 ? 20.833 -16.410 -33.397 1.00 86.62 217 ALA A CA 1
ATOM 1682 C C . ALA A 1 217 ? 22.231 -15.777 -33.528 1.00 86.62 217 ALA A C 1
ATOM 1684 O O . ALA A 1 217 ? 23.092 -16.011 -32.683 1.00 86.62 217 ALA A O 1
ATOM 1685 N N . ASP A 1 218 ? 22.441 -14.942 -34.549 1.00 85.31 218 ASP A N 1
ATOM 1686 C CA . ASP A 1 218 ? 23.696 -14.215 -34.765 1.00 85.31 218 ASP A CA 1
ATOM 1687 C C . ASP A 1 218 ? 23.872 -13.094 -33.727 1.00 85.31 218 ASP A C 1
ATOM 1689 O O . ASP A 1 218 ? 24.983 -12.838 -33.265 1.00 85.31 218 ASP A O 1
ATOM 1693 N N . VAL A 1 219 ? 22.769 -12.464 -33.305 1.00 84.38 219 VAL A N 1
ATOM 1694 C CA . VAL A 1 219 ? 22.767 -11.431 -32.261 1.00 84.38 219 VAL A CA 1
ATOM 1695 C C . VAL A 1 219 ? 23.220 -11.995 -30.918 1.00 84.38 219 VAL A C 1
ATOM 1697 O O . VAL A 1 219 ? 24.155 -11.463 -30.320 1.00 84.38 219 VAL A O 1
ATOM 1700 N N . PHE A 1 220 ? 22.617 -13.089 -30.448 1.00 81.50 220 PHE A N 1
ATOM 1701 C CA . PHE A 1 220 ? 22.984 -13.688 -29.159 1.00 81.50 220 PHE A CA 1
ATOM 1702 C C . PHE A 1 220 ? 24.387 -14.318 -29.143 1.00 81.50 220 PHE A C 1
ATOM 1704 O O . PHE A 1 220 ? 24.926 -14.538 -28.062 1.00 81.50 220 PHE A O 1
ATOM 1711 N N . ALA A 1 221 ? 24.989 -14.581 -30.307 1.00 84.00 221 ALA A N 1
ATOM 1712 C CA . ALA A 1 221 ? 26.357 -15.086 -30.409 1.00 84.00 221 ALA A CA 1
ATOM 1713 C C . ALA A 1 221 ? 27.440 -13.998 -30.256 1.00 84.00 221 ALA A C 1
ATOM 1715 O O . ALA A 1 221 ? 28.578 -14.332 -29.934 1.00 84.00 221 ALA A O 1
ATOM 1716 N N . VAL A 1 222 ? 27.111 -12.721 -30.505 1.00 84.38 222 VAL A N 1
ATOM 1717 C CA . VAL A 1 222 ? 28.103 -11.626 -30.603 1.00 84.38 222 VAL A CA 1
ATOM 1718 C C . VAL A 1 222 ? 27.840 -10.472 -29.627 1.00 84.38 222 VAL A C 1
ATOM 1720 O O . VAL A 1 222 ? 28.763 -9.749 -29.267 1.00 84.38 222 VAL A O 1
ATOM 1723 N N . MET A 1 223 ? 26.597 -10.280 -29.181 1.00 83.31 223 MET A N 1
ATOM 1724 C CA . MET A 1 223 ? 26.209 -9.133 -28.357 1.00 83.31 223 MET A CA 1
ATOM 1725 C C . MET A 1 223 ? 26.803 -9.163 -26.940 1.00 83.31 223 MET A C 1
ATOM 1727 O O . MET A 1 223 ? 26.655 -10.147 -26.212 1.00 83.31 223 MET A O 1
ATOM 1731 N N . ASP A 1 224 ? 27.359 -8.030 -26.500 1.00 86.31 224 ASP A N 1
ATOM 1732 C CA . ASP A 1 224 ? 27.775 -7.824 -25.111 1.00 86.31 224 ASP A CA 1
ATOM 1733 C C . ASP A 1 224 ? 26.563 -7.731 -24.160 1.00 86.31 224 ASP A C 1
ATOM 1735 O O . ASP A 1 224 ? 25.986 -6.673 -23.892 1.00 86.31 224 ASP A O 1
ATOM 1739 N N . MET A 1 225 ? 26.185 -8.884 -23.607 1.00 86.19 225 MET A N 1
ATOM 1740 C CA . MET A 1 225 ? 25.149 -8.994 -22.579 1.00 86.19 225 MET A CA 1
ATOM 1741 C C . MET A 1 225 ? 25.507 -8.267 -21.271 1.00 86.19 225 MET A C 1
ATOM 1743 O O . MET A 1 225 ? 24.589 -7.914 -20.526 1.00 86.19 225 MET A O 1
ATOM 1747 N N . MET A 1 226 ? 26.791 -8.026 -20.974 1.00 90.31 226 MET A N 1
ATOM 1748 C CA . MET A 1 226 ? 27.217 -7.306 -19.768 1.00 90.31 226 MET A CA 1
ATOM 1749 C C . MET A 1 226 ? 26.939 -5.810 -19.900 1.00 90.31 226 MET A C 1
ATOM 1751 O O . MET A 1 226 ? 26.322 -5.241 -18.999 1.00 90.31 226 MET A O 1
ATOM 1755 N N . LEU A 1 227 ? 27.270 -5.197 -21.043 1.00 92.38 227 LEU A N 1
ATOM 1756 C CA . LEU A 1 227 ? 26.932 -3.798 -21.346 1.00 92.38 227 LEU A CA 1
ATOM 1757 C C . LEU A 1 227 ? 25.431 -3.522 -21.159 1.00 92.38 227 LEU A C 1
ATOM 1759 O O . LEU A 1 227 ? 25.034 -2.537 -20.525 1.00 92.38 227 LEU A O 1
ATOM 1763 N N . LEU A 1 228 ? 24.585 -4.421 -21.668 1.00 91.00 228 LEU A N 1
ATOM 1764 C CA . LEU A 1 228 ? 23.136 -4.332 -21.502 1.00 91.00 228 LEU A CA 1
ATOM 1765 C C . LEU A 1 228 ? 22.691 -4.543 -20.044 1.00 91.00 228 LEU A C 1
ATOM 1767 O O . LEU A 1 228 ? 21.827 -3.808 -19.559 1.00 91.00 228 LEU A O 1
ATOM 1771 N N . ALA A 1 229 ? 23.251 -5.532 -19.343 1.00 92.06 229 ALA A N 1
ATOM 1772 C CA . ALA A 1 229 ? 22.905 -5.825 -17.952 1.00 92.06 229 ALA A CA 1
ATOM 1773 C C . ALA A 1 229 ? 23.274 -4.669 -17.007 1.00 92.06 229 ALA A C 1
ATOM 1775 O O . ALA A 1 229 ? 22.462 -4.287 -16.157 1.00 92.06 229 ALA A O 1
ATOM 1776 N N . ASP A 1 230 ? 24.449 -4.066 -17.191 1.00 95.06 230 ASP A N 1
ATOM 1777 C CA . ASP A 1 230 ? 24.909 -2.916 -16.412 1.00 95.06 230 ASP A CA 1
ATOM 1778 C C . ASP A 1 230 ? 24.065 -1.669 -16.687 1.00 95.06 230 ASP A C 1
ATOM 1780 O O . ASP A 1 230 ? 23.658 -0.986 -15.740 1.00 95.06 230 ASP A O 1
ATOM 1784 N N . TRP A 1 231 ? 23.711 -1.399 -17.949 1.00 95.88 231 TRP A N 1
ATOM 1785 C CA . TRP A 1 231 ? 22.776 -0.317 -18.274 1.00 95.88 231 TRP A CA 1
ATOM 1786 C C . TRP A 1 231 ? 21.400 -0.547 -17.638 1.00 95.88 231 TRP A C 1
ATOM 1788 O O . TRP A 1 231 ? 20.861 0.353 -16.993 1.00 95.88 231 TRP A O 1
ATOM 1798 N N . LEU A 1 232 ? 20.840 -1.759 -17.741 1.00 95.62 232 LEU A N 1
ATOM 1799 C CA . LEU A 1 232 ? 19.550 -2.099 -17.127 1.00 95.62 232 LEU A CA 1
ATOM 1800 C C . LEU A 1 232 ? 19.581 -1.934 -15.604 1.00 95.62 232 LEU A C 1
ATOM 1802 O O . LEU A 1 232 ? 18.611 -1.445 -15.023 1.00 95.62 232 LEU A O 1
ATOM 1806 N N . LYS A 1 233 ? 20.691 -2.300 -14.954 1.00 95.25 233 LYS A N 1
ATOM 1807 C CA . LYS A 1 233 ? 20.908 -2.101 -13.517 1.00 95.25 233 LYS A CA 1
ATOM 1808 C C . LYS A 1 233 ? 20.932 -0.612 -13.159 1.00 95.25 233 LYS A C 1
ATOM 1810 O O . LYS A 1 233 ? 20.165 -0.200 -12.291 1.00 95.25 233 LYS A O 1
ATOM 1815 N N . LYS A 1 234 ? 21.734 0.208 -13.853 1.00 96.12 234 LYS A N 1
ATOM 1816 C CA . LYS A 1 234 ? 21.762 1.676 -13.670 1.00 96.12 234 LYS A CA 1
ATOM 1817 C C . LYS A 1 234 ? 20.374 2.297 -13.863 1.00 96.12 234 LYS A C 1
ATOM 1819 O O . LYS A 1 234 ? 19.918 3.067 -13.018 1.00 96.12 234 LYS A O 1
ATOM 1824 N N . ALA A 1 235 ? 19.696 1.939 -14.954 1.00 96.56 235 ALA A N 1
ATOM 1825 C CA . ALA A 1 235 ? 18.395 2.481 -15.326 1.00 96.56 235 ALA A CA 1
ATOM 1826 C C . ALA A 1 235 ? 17.315 2.140 -14.293 1.00 96.56 235 ALA A C 1
ATOM 1828 O O . ALA A 1 235 ? 16.557 3.023 -13.894 1.00 96.56 235 ALA A O 1
ATOM 1829 N N . LYS A 1 236 ? 17.283 0.896 -13.793 1.00 96.38 236 LYS A N 1
ATOM 1830 C CA . LYS A 1 236 ? 16.399 0.494 -12.688 1.00 96.38 236 LYS A CA 1
ATOM 1831 C C . LYS A 1 236 ? 16.671 1.280 -11.410 1.00 96.38 236 LYS A C 1
ATOM 1833 O O . LYS A 1 236 ? 15.720 1.771 -10.810 1.00 96.38 236 LYS A O 1
ATOM 1838 N N . THR A 1 237 ? 17.935 1.439 -11.012 1.00 96.56 237 THR A N 1
ATOM 1839 C CA . THR A 1 237 ? 18.295 2.211 -9.810 1.00 96.56 237 THR A CA 1
ATOM 1840 C C . THR A 1 237 ? 17.831 3.664 -9.924 1.00 96.56 237 THR A C 1
ATOM 1842 O O . THR A 1 237 ? 17.148 4.149 -9.023 1.00 96.56 237 THR A O 1
ATOM 1845 N N . LYS A 1 238 ? 18.104 4.341 -11.052 1.00 96.19 238 LYS A N 1
ATOM 1846 C CA . LYS A 1 238 ? 17.640 5.723 -11.282 1.00 96.19 238 LYS A CA 1
ATOM 1847 C C . LYS A 1 238 ? 16.106 5.814 -11.327 1.00 96.19 238 LYS A C 1
ATOM 1849 O O . LYS A 1 238 ? 15.535 6.763 -10.796 1.00 96.19 238 LYS A O 1
ATOM 1854 N N . ALA A 1 239 ? 15.430 4.814 -11.897 1.00 97.00 239 ALA A N 1
ATOM 1855 C CA . ALA A 1 239 ? 13.969 4.746 -11.922 1.00 97.00 239 ALA A CA 1
ATOM 1856 C C . ALA A 1 239 ? 13.354 4.558 -10.524 1.00 97.00 239 ALA A C 1
ATOM 1858 O O . ALA A 1 239 ? 12.375 5.233 -10.209 1.00 97.00 239 ALA A O 1
ATOM 1859 N N . LEU A 1 240 ? 13.925 3.687 -9.681 1.00 97.62 240 LEU A N 1
ATOM 1860 C CA . LEU A 1 240 ? 13.483 3.498 -8.293 1.00 97.62 240 LEU A CA 1
ATOM 1861 C C . LEU A 1 240 ? 13.710 4.759 -7.465 1.00 97.62 240 LEU A C 1
ATOM 1863 O O . LEU A 1 240 ? 12.798 5.163 -6.752 1.00 97.62 240 LEU A O 1
ATOM 1867 N N . GLN A 1 241 ? 14.871 5.408 -7.596 1.00 97.00 241 GLN A N 1
ATOM 1868 C CA . GLN A 1 241 ? 15.151 6.665 -6.902 1.00 97.00 241 GLN A CA 1
ATOM 1869 C C . GLN A 1 241 ? 14.150 7.761 -7.304 1.00 97.00 241 GLN A C 1
ATOM 1871 O O . GLN A 1 241 ? 13.523 8.366 -6.439 1.00 97.00 241 GLN A O 1
ATOM 1876 N N . SER A 1 242 ? 13.927 7.965 -8.607 1.00 96.44 242 SER A N 1
ATOM 1877 C CA . SER A 1 242 ? 12.970 8.967 -9.099 1.00 96.44 242 SER A CA 1
ATOM 1878 C C . SER A 1 242 ? 11.528 8.665 -8.655 1.00 96.44 242 SER A C 1
ATOM 1880 O O . SER A 1 242 ? 10.798 9.568 -8.245 1.00 96.44 242 SER A O 1
ATOM 1882 N N . ALA A 1 243 ? 11.124 7.389 -8.654 1.00 97.25 243 ALA A N 1
ATOM 1883 C CA . ALA A 1 243 ? 9.828 6.966 -8.125 1.00 97.25 243 ALA A CA 1
ATOM 1884 C C . ALA A 1 243 ? 9.720 7.170 -6.602 1.00 97.25 243 ALA A C 1
ATOM 1886 O O . ALA A 1 243 ? 8.668 7.582 -6.117 1.00 97.25 243 ALA A O 1
ATOM 1887 N N . GLN A 1 244 ? 10.797 6.930 -5.852 1.00 97.94 244 GLN A N 1
ATOM 1888 C CA . GLN A 1 244 ? 10.866 7.144 -4.406 1.00 97.94 244 GLN A CA 1
ATOM 1889 C C . GLN A 1 244 ? 10.734 8.627 -4.043 1.00 97.94 244 GLN A C 1
ATOM 1891 O O . GLN A 1 244 ? 9.962 8.968 -3.148 1.00 97.94 244 GLN A O 1
ATOM 1896 N N . GLU A 1 245 ? 11.439 9.508 -4.753 1.00 96.94 245 GLU A N 1
ATOM 1897 C CA . GLU A 1 245 ? 11.347 10.964 -4.593 1.00 96.94 245 GLU A CA 1
ATOM 1898 C C . GLU A 1 245 ? 9.940 11.478 -4.944 1.00 96.94 245 GLU A C 1
ATOM 1900 O O . GLU A 1 245 ? 9.352 12.252 -4.183 1.00 96.94 245 GLU A O 1
ATOM 1905 N N . TYR A 1 246 ? 9.357 10.990 -6.047 1.00 96.75 246 TYR A N 1
ATOM 1906 C CA . TYR A 1 246 ? 7.986 11.315 -6.448 1.00 96.75 246 TYR A CA 1
ATOM 1907 C C . TYR A 1 246 ? 6.957 10.889 -5.392 1.00 96.75 246 TYR A C 1
ATOM 1909 O O . TYR A 1 246 ? 6.164 11.723 -4.947 1.00 96.75 246 TYR A O 1
ATOM 1917 N N . VAL A 1 247 ? 6.982 9.621 -4.962 1.00 98.19 247 VAL A N 1
ATOM 1918 C CA . VAL A 1 247 ? 6.051 9.077 -3.959 1.00 98.19 247 VAL A CA 1
ATOM 1919 C C . VAL A 1 247 ? 6.225 9.792 -2.622 1.00 98.19 247 VAL A C 1
ATOM 1921 O O . VAL A 1 247 ? 5.241 10.281 -2.073 1.00 98.19 247 VAL A O 1
ATOM 1924 N N . GLY A 1 248 ? 7.454 9.926 -2.120 1.00 97.69 248 GLY A N 1
ATOM 1925 C CA . GLY A 1 248 ? 7.725 10.594 -0.845 1.00 97.69 248 GLY A CA 1
ATOM 1926 C C . GLY A 1 248 ? 7.259 12.050 -0.834 1.00 97.69 248 GLY A C 1
ATOM 1927 O O . GLY A 1 248 ? 6.631 12.495 0.128 1.00 97.69 248 GLY A O 1
ATOM 1928 N N . GLY A 1 249 ? 7.480 12.783 -1.930 1.00 97.12 249 GLY A N 1
ATOM 1929 C CA . GLY A 1 249 ? 6.946 14.134 -2.105 1.00 97.12 249 GLY A CA 1
ATOM 1930 C C . GLY A 1 249 ? 5.418 14.174 -2.220 1.00 97.12 249 GLY A C 1
ATOM 1931 O O . GLY A 1 249 ? 4.795 15.114 -1.733 1.00 97.12 249 GLY A O 1
ATOM 1932 N N . CYS A 1 250 ? 4.800 13.166 -2.839 1.00 97.12 250 CYS A N 1
ATOM 1933 C CA . CYS A 1 250 ? 3.350 13.069 -2.998 1.00 97.12 250 CYS A CA 1
ATOM 1934 C C . CYS A 1 250 ? 2.645 12.796 -1.660 1.00 97.12 250 CYS A C 1
ATOM 1936 O O . CYS A 1 250 ? 1.780 13.577 -1.271 1.00 97.12 250 CYS A O 1
ATOM 1938 N N . LEU A 1 251 ? 3.097 11.782 -0.913 1.00 98.12 251 LEU A N 1
ATOM 1939 C CA . LEU A 1 251 ? 2.597 11.455 0.429 1.00 98.12 251 LEU A CA 1
ATOM 1940 C C . LEU A 1 251 ? 2.801 12.613 1.417 1.00 98.12 251 LEU A C 1
ATOM 1942 O O . LEU A 1 251 ? 1.941 12.871 2.256 1.00 98.12 251 LEU A O 1
ATOM 1946 N N . LYS A 1 252 ? 3.928 13.334 1.309 1.00 96.31 252 LYS A N 1
ATOM 1947 C CA . LYS A 1 252 ? 4.191 14.528 2.120 1.00 96.31 252 LYS A CA 1
ATOM 1948 C C . LYS A 1 252 ? 3.130 15.613 1.866 1.00 96.31 252 LYS A C 1
ATOM 1950 O O . LYS A 1 252 ? 2.488 16.039 2.820 1.00 96.31 252 LYS A O 1
ATOM 1955 N N . ARG A 1 253 ? 2.890 15.982 0.599 1.00 96.44 253 ARG A N 1
ATOM 1956 C CA . ARG A 1 253 ? 1.888 17.001 0.226 1.00 96.44 253 ARG A CA 1
ATOM 1957 C C . ARG A 1 253 ? 0.455 16.613 0.600 1.00 96.44 253 ARG A C 1
ATOM 1959 O O . ARG A 1 253 ? -0.334 17.486 0.928 1.00 96.44 253 ARG A O 1
ATOM 1966 N N . MET A 1 254 ? 0.116 15.322 0.558 1.00 95.81 254 MET A N 1
ATOM 1967 C CA . MET A 1 254 ? -1.193 14.825 1.009 1.00 95.81 254 MET A CA 1
ATOM 1968 C C . MET A 1 254 ? -1.406 15.063 2.509 1.00 95.81 254 MET A C 1
ATOM 1970 O O . MET A 1 254 ? -2.501 15.443 2.911 1.00 95.81 254 MET A O 1
ATOM 1974 N N . LEU A 1 255 ? -0.364 14.885 3.331 1.00 93.19 255 LEU A N 1
ATOM 1975 C CA . LEU A 1 255 ? -0.447 15.187 4.762 1.00 93.19 255 LEU A CA 1
ATOM 1976 C C . LEU A 1 255 ? -0.538 16.695 5.020 1.00 93.19 255 LEU A C 1
ATOM 1978 O O . LEU A 1 255 ? -1.360 17.096 5.835 1.00 93.19 255 LEU A O 1
ATOM 1982 N N . GLU A 1 256 ? 0.277 17.495 4.322 1.00 92.00 256 GLU A N 1
ATOM 1983 C CA . GLU A 1 256 ? 0.313 18.963 4.445 1.00 92.00 256 GLU A CA 1
ATOM 1984 C C . GLU A 1 256 ? -1.036 19.595 4.064 1.00 92.00 256 GLU A C 1
ATOM 1986 O O . GLU A 1 256 ? -1.571 20.371 4.847 1.00 92.00 256 GLU A O 1
ATOM 1991 N N . ARG A 1 257 ? -1.665 19.169 2.957 1.00 90.81 257 ARG A N 1
ATOM 1992 C CA . ARG A 1 257 ? -3.022 19.614 2.577 1.00 90.81 257 ARG A CA 1
ATOM 1993 C C . ARG A 1 257 ? -4.052 19.347 3.678 1.00 90.81 257 ARG A C 1
ATOM 1995 O O . ARG A 1 257 ? -4.864 20.208 3.991 1.00 90.81 257 ARG A O 1
ATOM 2002 N N . GLU A 1 258 ? -4.024 18.155 4.278 1.00 86.12 258 GLU A N 1
ATOM 2003 C CA . GLU A 1 258 ? -4.912 17.828 5.401 1.00 86.12 258 GLU A CA 1
ATOM 2004 C C . GLU A 1 258 ? -4.600 18.660 6.658 1.00 86.12 258 GLU A C 1
ATOM 2006 O O . GLU A 1 258 ? -5.440 18.702 7.549 1.00 86.12 258 GLU A O 1
ATOM 2011 N N . GLU A 1 259 ? -3.405 19.245 6.814 1.00 83.50 259 GLU A N 1
ATOM 2012 C CA . GLU A 1 259 ? -3.096 20.193 7.905 1.00 83.50 259 GLU A CA 1
ATOM 2013 C C . GLU A 1 259 ? -3.667 21.580 7.581 1.00 83.50 259 GLU A C 1
ATOM 2015 O O . GLU A 1 259 ? -4.396 22.135 8.400 1.00 83.50 259 GLU A O 1
ATOM 2020 N N . GLU A 1 260 ? -3.414 22.083 6.371 1.00 84.94 260 GLU A N 1
ATOM 2021 C CA . GLU A 1 260 ? -3.881 23.386 5.876 1.00 84.94 260 GLU A CA 1
ATOM 2022 C C . GLU A 1 260 ? -5.417 23.501 5.912 1.00 84.94 260 GLU A C 1
ATOM 2024 O O . GLU A 1 260 ? -5.960 24.402 6.553 1.00 84.94 260 GLU A O 1
ATOM 2029 N N . GLU A 1 261 ? -6.137 22.543 5.319 1.00 79.44 261 GLU A N 1
ATOM 2030 C CA . GLU A 1 261 ? -7.607 22.564 5.276 1.00 79.44 261 GLU A CA 1
ATOM 2031 C C . GLU A 1 261 ? -8.252 22.445 6.672 1.00 79.44 261 GLU A C 1
ATOM 2033 O O . GLU A 1 261 ? -9.328 22.993 6.912 1.00 79.44 261 GLU A O 1
ATOM 2038 N N . GLU A 1 262 ? -7.603 21.768 7.627 1.00 71.94 262 GLU A N 1
ATOM 2039 C CA . GLU A 1 262 ? -8.084 21.691 9.015 1.00 71.94 262 GLU A CA 1
ATOM 2040 C C . GLU A 1 262 ? -7.858 22.993 9.797 1.00 71.94 262 GLU A C 1
ATOM 2042 O O . GLU A 1 262 ? -8.661 23.326 10.678 1.00 71.94 262 GLU A O 1
ATOM 2047 N N . GLU A 1 263 ? -6.780 23.727 9.506 1.00 74.19 263 GLU A N 1
ATOM 2048 C CA . GLU A 1 263 ? -6.536 25.049 10.092 1.00 74.19 263 GLU A CA 1
ATOM 2049 C C . GLU A 1 263 ? -7.531 26.092 9.565 1.00 74.19 263 GLU A C 1
ATOM 2051 O O . GLU A 1 263 ? -8.000 26.919 10.352 1.00 74.19 263 GLU A O 1
ATOM 2056 N N . GLU A 1 264 ? -7.917 26.005 8.288 1.00 73.75 264 GLU A N 1
ATOM 2057 C CA . GLU A 1 264 ? -8.931 26.869 7.669 1.00 73.75 264 GLU A CA 1
ATOM 2058 C C . GLU A 1 264 ? -10.367 26.529 8.109 1.00 73.75 264 GLU A C 1
ATOM 2060 O O . GLU A 1 264 ? -11.131 27.430 8.465 1.00 73.75 264 GLU A O 1
ATOM 2065 N N . ALA A 1 265 ? -10.749 25.246 8.132 1.00 66.81 265 ALA A N 1
ATOM 2066 C CA . ALA A 1 265 ? -12.120 24.826 8.447 1.00 66.81 265 ALA A CA 1
ATOM 2067 C C . ALA A 1 265 ? -12.489 24.957 9.938 1.00 66.81 265 ALA A C 1
ATOM 2069 O O . ALA A 1 265 ? -13.669 25.022 10.291 1.00 66.81 265 ALA A O 1
ATOM 2070 N N . GLY A 1 266 ? -11.503 24.946 10.843 1.00 59.34 266 GLY A N 1
ATOM 2071 C CA . GLY A 1 266 ? -11.691 25.108 12.292 1.00 59.34 266 GLY A CA 1
ATOM 2072 C C . GLY A 1 266 ? -12.380 23.939 13.021 1.00 59.34 266 GLY A C 1
ATOM 2073 O O . GLY A 1 266 ? -12.236 23.817 14.240 1.00 59.34 266 GLY A O 1
ATOM 2074 N N . SER A 1 267 ? -13.079 23.056 12.304 1.00 57.91 267 SER A N 1
ATOM 2075 C CA . SER A 1 267 ? -13.658 21.800 12.796 1.00 57.91 267 SER A CA 1
ATOM 2076 C C . SER A 1 267 ? -13.796 20.782 11.656 1.00 57.91 267 SER A C 1
ATOM 2078 O O . SER A 1 267 ? -13.901 21.167 10.495 1.00 57.91 267 SER A O 1
ATOM 2080 N N . CYS A 1 268 ? -13.824 19.482 11.972 1.00 54.03 268 CYS A N 1
ATOM 2081 C CA . CYS A 1 268 ? -14.208 18.464 10.991 1.00 54.03 268 CYS A CA 1
ATOM 2082 C C . CYS A 1 268 ? -15.733 18.464 10.823 1.00 54.03 268 CYS A C 1
ATOM 2084 O O . CYS A 1 268 ? -16.424 17.771 11.577 1.00 54.03 268 CYS A O 1
ATOM 2086 N N . ASP A 1 269 ? -16.256 19.195 9.837 1.00 53.69 269 ASP A N 1
ATOM 2087 C CA . ASP A 1 269 ? -17.619 18.938 9.376 1.00 53.69 269 ASP A CA 1
ATOM 2088 C C . ASP A 1 269 ? -17.657 17.570 8.676 1.00 53.69 269 ASP A C 1
ATOM 2090 O O . ASP A 1 269 ? -16.897 17.300 7.750 1.00 53.69 269 ASP A O 1
ATOM 2094 N N . GLN A 1 270 ? -18.518 16.678 9.166 1.00 54.12 270 GLN A N 1
ATOM 2095 C CA . GLN A 1 270 ? -18.706 15.336 8.609 1.00 54.12 270 GLN A CA 1
ATOM 2096 C C . GLN A 1 270 ? -19.766 15.295 7.504 1.00 54.12 270 GLN A C 1
ATOM 2098 O O . GLN A 1 270 ? -20.126 14.206 7.063 1.00 54.12 270 GLN A O 1
ATOM 2103 N N . SER A 1 271 ? -20.307 16.446 7.094 1.00 55.91 271 SER A N 1
ATOM 2104 C CA . SER A 1 271 ? -21.211 16.526 5.943 1.00 55.91 271 SER A CA 1
ATOM 2105 C C . SER A 1 271 ? -20.535 16.105 4.629 1.00 55.91 271 SER A C 1
ATOM 2107 O O . SER A 1 271 ? -21.225 15.659 3.714 1.00 55.91 271 SER A O 1
ATOM 2109 N N . ASP A 1 272 ? -19.203 16.184 4.565 1.00 71.69 272 ASP A N 1
ATOM 2110 C CA . ASP A 1 272 ? -18.388 15.753 3.434 1.00 71.69 272 ASP A CA 1
ATOM 2111 C C . ASP A 1 272 ? -17.851 14.316 3.625 1.00 71.69 272 ASP A C 1
ATOM 2113 O O . ASP A 1 272 ? -16.868 14.055 4.329 1.00 71.69 272 ASP A O 1
ATOM 2117 N N . GLU A 1 273 ? -18.517 13.361 2.970 1.00 74.38 273 GLU A N 1
ATOM 2118 C CA . GLU A 1 273 ? -18.096 11.956 2.914 1.00 74.38 273 GLU A CA 1
ATOM 2119 C C . GLU A 1 273 ? -16.800 11.757 2.102 1.00 74.38 273 GLU A C 1
ATOM 2121 O O . GLU A 1 273 ? -16.056 10.809 2.374 1.00 74.38 273 GLU A O 1
ATOM 2126 N N . GLU A 1 274 ? -16.478 12.653 1.161 1.00 79.12 274 GLU A N 1
ATOM 2127 C CA . GLU A 1 274 ? -15.230 12.619 0.392 1.00 79.12 274 GLU A CA 1
ATOM 2128 C C . GLU A 1 274 ? -14.052 12.993 1.302 1.00 79.12 274 GLU A C 1
ATOM 2130 O O . GLU A 1 274 ? -13.114 12.203 1.440 1.00 79.12 274 GLU A O 1
ATOM 2135 N N . ALA A 1 275 ? -14.134 14.111 2.033 1.00 80.56 275 ALA A N 1
ATOM 2136 C CA . ALA A 1 275 ? -13.123 14.519 3.021 1.00 80.56 275 ALA A CA 1
ATOM 2137 C C . ALA A 1 275 ? -12.918 13.493 4.158 1.00 80.56 275 ALA A C 1
ATOM 2139 O O . ALA A 1 275 ? -11.840 13.423 4.767 1.00 80.56 275 ALA A O 1
ATOM 2140 N N . PHE A 1 276 ? -13.918 12.652 4.443 1.00 84.81 276 PHE A N 1
ATOM 2141 C CA . PHE A 1 276 ? -13.767 11.541 5.383 1.00 84.81 276 PHE A CA 1
ATOM 2142 C C . PHE A 1 276 ? -12.829 10.436 4.859 1.00 84.81 276 PHE A C 1
ATOM 2144 O O . PHE A 1 276 ? -12.058 9.872 5.643 1.00 84.81 276 PHE A O 1
ATOM 2151 N N . ILE A 1 277 ? -12.859 10.120 3.558 1.00 89.25 277 ILE A N 1
ATOM 2152 C CA . ILE A 1 277 ? -12.077 9.013 2.968 1.00 89.25 277 ILE A CA 1
ATOM 2153 C C . ILE A 1 277 ? -10.821 9.449 2.199 1.00 89.25 277 ILE A C 1
ATOM 2155 O O . ILE A 1 277 ? -9.904 8.641 2.022 1.00 89.25 277 ILE A O 1
ATOM 2159 N N . ARG A 1 278 ? -10.749 10.714 1.775 1.00 91.12 278 ARG A N 1
ATOM 2160 C CA . ARG A 1 278 ? -9.761 11.239 0.822 1.00 91.12 278 ARG A CA 1
ATOM 2161 C C . ARG A 1 278 ? -8.323 10.828 1.125 1.00 91.12 278 ARG A C 1
ATOM 2163 O O . ARG A 1 278 ? -7.687 10.245 0.258 1.00 91.12 278 ARG A O 1
ATOM 2170 N N . LEU A 1 279 ? -7.817 11.044 2.344 1.00 93.94 279 LEU A N 1
ATOM 2171 C CA . LEU A 1 279 ? -6.405 10.784 2.668 1.00 93.94 279 LEU A CA 1
ATOM 2172 C C . LEU A 1 279 ? -5.963 9.335 2.379 1.00 93.94 279 LEU A C 1
ATOM 2174 O O . LEU A 1 279 ? -4.929 9.126 1.748 1.00 93.94 279 LEU A O 1
ATOM 2178 N N . HIS A 1 280 ? -6.716 8.320 2.819 1.00 95.12 280 HIS A N 1
ATOM 2179 C CA . HIS A 1 280 ? -6.311 6.928 2.577 1.00 95.12 280 HIS A CA 1
ATOM 2180 C C . HIS A 1 280 ? -6.537 6.511 1.118 1.00 95.12 280 HIS A C 1
ATOM 2182 O O . HIS A 1 280 ? -5.767 5.705 0.588 1.00 95.12 280 HIS A O 1
ATOM 2188 N N . LEU A 1 281 ? -7.549 7.079 0.455 1.00 95.31 281 LEU A N 1
ATOM 2189 C CA . LEU A 1 281 ? -7.823 6.862 -0.963 1.00 95.31 281 LEU A CA 1
ATOM 2190 C C . LEU A 1 281 ? -6.694 7.428 -1.841 1.00 95.31 281 LEU A C 1
ATOM 2192 O O . LEU A 1 281 ? -6.144 6.700 -2.666 1.00 95.31 281 LEU A O 1
ATOM 2196 N N . ASP A 1 282 ? -6.285 8.672 -1.599 1.00 96.81 282 ASP A N 1
ATOM 2197 C CA . ASP A 1 282 ? -5.188 9.378 -2.272 1.00 96.81 282 ASP A CA 1
ATOM 2198 C C . ASP A 1 282 ? -3.854 8.622 -2.140 1.00 96.81 282 ASP A C 1
ATOM 2200 O O . ASP A 1 282 ? -3.162 8.369 -3.135 1.00 96.81 282 ASP A O 1
ATOM 2204 N N . ILE A 1 283 ? -3.518 8.175 -0.923 1.00 98.31 283 ILE A N 1
ATOM 2205 C CA . ILE A 1 283 ? -2.335 7.341 -0.658 1.00 98.31 283 ILE A CA 1
ATOM 2206 C C . ILE A 1 283 ? -2.422 6.020 -1.437 1.00 98.31 283 ILE A C 1
ATOM 2208 O O . ILE A 1 283 ? -1.458 5.618 -2.096 1.00 98.31 283 ILE A O 1
ATOM 2212 N N . THR A 1 284 ? -3.583 5.358 -1.411 1.00 97.94 284 THR A N 1
ATOM 2213 C CA . THR A 1 284 ? -3.811 4.096 -2.131 1.00 97.94 284 THR A CA 1
ATOM 2214 C C . THR A 1 284 ? -3.630 4.275 -3.635 1.00 97.94 284 THR A C 1
ATOM 2216 O O . THR A 1 284 ? -2.916 3.490 -4.265 1.00 97.94 284 THR A O 1
ATOM 2219 N N . GLN A 1 285 ? -4.207 5.323 -4.225 1.00 97.62 285 GLN A N 1
ATOM 2220 C CA . GLN A 1 285 ? -4.078 5.627 -5.652 1.00 97.62 285 GLN A CA 1
ATOM 2221 C C . GLN A 1 285 ? -2.631 5.958 -6.045 1.00 97.62 285 GLN A C 1
ATOM 2223 O O . GLN A 1 285 ? -2.153 5.471 -7.073 1.00 97.62 285 GLN A O 1
ATOM 2228 N N . CYS A 1 286 ? -1.903 6.714 -5.216 1.00 98.19 286 CYS A N 1
ATOM 2229 C CA . CYS A 1 286 ? -0.489 7.027 -5.435 1.00 98.19 286 CYS A CA 1
ATOM 2230 C C . CYS A 1 286 ? 0.372 5.752 -5.501 1.00 98.19 286 CYS A C 1
ATOM 2232 O O . CYS A 1 286 ? 1.062 5.506 -6.498 1.00 98.19 286 CYS A O 1
ATOM 2234 N N . LEU A 1 287 ? 0.292 4.904 -4.467 1.00 98.50 287 LEU A N 1
ATOM 2235 C CA . LEU A 1 287 ? 1.129 3.707 -4.343 1.00 98.50 287 LEU A CA 1
ATOM 2236 C C . LEU A 1 287 ? 0.747 2.623 -5.363 1.00 98.50 287 LEU A C 1
ATOM 2238 O O . LEU A 1 287 ? 1.613 2.088 -6.059 1.00 98.50 287 LEU A O 1
ATOM 2242 N N . THR A 1 288 ? -0.544 2.325 -5.527 1.00 97.38 288 THR A N 1
ATOM 2243 C CA . THR A 1 288 ? -0.992 1.334 -6.524 1.00 97.38 288 THR A CA 1
ATOM 2244 C C . THR A 1 288 ? -0.758 1.820 -7.957 1.00 97.38 288 THR A C 1
ATOM 2246 O O . THR A 1 288 ? -0.403 1.024 -8.832 1.00 97.38 288 THR A O 1
ATOM 2249 N N . GLY A 1 289 ? -0.866 3.130 -8.205 1.00 97.56 289 GLY A N 1
ATOM 2250 C CA . GLY A 1 289 ? -0.592 3.757 -9.494 1.00 97.56 289 GLY A CA 1
ATOM 2251 C C . GLY A 1 289 ? 0.845 3.542 -9.967 1.00 97.56 289 GLY A C 1
ATOM 2252 O O . GLY A 1 289 ? 1.052 3.109 -11.109 1.00 97.56 289 GLY A O 1
ATOM 2253 N N . ILE A 1 290 ? 1.837 3.777 -9.099 1.00 97.38 290 ILE A N 1
ATOM 2254 C CA . ILE A 1 290 ? 3.252 3.581 -9.452 1.00 97.38 290 ILE A CA 1
ATOM 2255 C C . ILE A 1 290 ? 3.626 2.095 -9.555 1.00 97.38 290 ILE A C 1
ATOM 2257 O O . ILE A 1 290 ? 4.296 1.704 -10.514 1.00 97.38 290 ILE A O 1
ATOM 2261 N N . VAL A 1 291 ? 3.105 1.240 -8.667 1.00 98.12 291 VAL A N 1
ATOM 2262 C CA . VAL A 1 291 ? 3.279 -0.224 -8.742 1.00 98.12 291 VAL A CA 1
ATOM 2263 C C . VAL A 1 291 ? 2.705 -0.783 -10.047 1.00 98.12 291 VAL A C 1
ATOM 2265 O O . VAL A 1 291 ? 3.338 -1.621 -10.696 1.00 98.12 291 VAL A O 1
ATOM 2268 N N . ARG A 1 292 ? 1.546 -0.287 -10.499 1.00 97.50 292 ARG A N 1
ATOM 2269 C CA . ARG A 1 292 ? 0.958 -0.652 -11.796 1.00 97.50 292 ARG A CA 1
ATOM 2270 C C . ARG A 1 292 ? 1.855 -0.226 -12.960 1.00 97.50 292 ARG A C 1
ATOM 2272 O O . ARG A 1 292 ? 2.108 -1.054 -13.834 1.00 97.50 292 ARG A O 1
ATOM 2279 N N . LYS A 1 293 ? 2.364 1.015 -12.966 1.00 96.12 293 LYS A N 1
ATOM 2280 C CA . LYS A 1 293 ? 3.307 1.511 -13.992 1.00 96.12 293 LYS A CA 1
ATOM 2281 C C . LYS A 1 293 ? 4.574 0.644 -14.053 1.00 96.12 293 LYS A C 1
ATOM 2283 O O . LYS A 1 293 ? 4.923 0.153 -15.126 1.00 96.12 293 LYS A O 1
ATOM 2288 N N . ALA A 1 294 ? 5.205 0.371 -12.911 1.00 97.19 294 ALA A N 1
ATOM 2289 C CA . ALA A 1 294 ? 6.369 -0.514 -12.814 1.00 97.19 294 ALA A CA 1
ATOM 2290 C C . ALA A 1 294 ? 6.057 -1.944 -13.294 1.00 97.19 294 ALA A C 1
ATOM 2292 O O . ALA A 1 294 ? 6.842 -2.571 -14.006 1.00 97.19 294 ALA A O 1
ATOM 2293 N N . GLY A 1 295 ? 4.857 -2.432 -12.986 1.00 96.50 295 GLY A N 1
ATOM 2294 C CA . GLY A 1 295 ? 4.338 -3.718 -13.432 1.00 96.50 295 GLY A CA 1
ATOM 2295 C C . GLY A 1 295 ? 4.106 -3.869 -14.935 1.00 96.50 295 GLY A C 1
ATOM 2296 O O . GLY A 1 295 ? 4.035 -5.004 -15.408 1.00 96.50 295 GLY A O 1
ATOM 2297 N N . VAL A 1 296 ? 4.023 -2.768 -15.688 1.00 95.56 296 VAL A N 1
ATOM 2298 C CA . VAL A 1 296 ? 4.012 -2.778 -17.162 1.00 95.56 296 VAL A CA 1
ATOM 2299 C C . VAL A 1 296 ? 5.428 -2.943 -17.728 1.00 95.56 296 VAL A C 1
ATOM 2301 O O . VAL A 1 296 ? 5.562 -3.391 -18.866 1.00 95.56 296 VAL A O 1
ATOM 2304 N N . ILE A 1 297 ? 6.479 -2.664 -16.951 1.00 95.50 297 ILE A N 1
ATOM 2305 C CA . ILE A 1 297 ? 7.883 -2.843 -17.348 1.00 95.50 297 ILE A CA 1
ATOM 2306 C C . ILE A 1 297 ? 8.300 -4.304 -17.142 1.00 95.50 297 ILE A C 1
ATOM 2308 O O . ILE A 1 297 ? 8.528 -5.013 -18.123 1.00 95.50 297 ILE A O 1
ATOM 2312 N N . SER A 1 298 ? 8.350 -4.785 -15.894 1.00 94.94 298 SER A N 1
ATOM 2313 C CA . SER A 1 298 ? 8.650 -6.193 -15.588 1.00 94.94 298 SER A CA 1
ATOM 2314 C C . SER A 1 298 ? 8.129 -6.634 -14.208 1.00 94.94 298 SER A C 1
ATOM 2316 O O . SER A 1 298 ? 7.922 -5.793 -13.329 1.00 94.94 298 SER A O 1
ATOM 2318 N N . PRO A 1 299 ? 7.955 -7.951 -13.967 1.00 95.62 299 PRO A N 1
ATOM 2319 C CA . PRO A 1 299 ? 7.595 -8.468 -12.645 1.00 95.62 299 PRO A CA 1
ATOM 2320 C C . PRO A 1 299 ? 8.642 -8.171 -11.563 1.00 95.62 299 PRO A C 1
ATOM 2322 O O . PRO A 1 299 ? 8.267 -7.864 -10.435 1.00 95.62 299 PRO A O 1
ATOM 2325 N N . SER A 1 300 ? 9.944 -8.203 -11.889 1.00 94.69 300 SER A N 1
ATOM 2326 C CA . SER A 1 300 ? 10.985 -7.880 -10.900 1.00 94.69 300 SER A CA 1
ATOM 2327 C C . SER A 1 300 ? 10.902 -6.408 -10.487 1.00 94.69 300 SER A C 1
ATOM 2329 O O . SER A 1 300 ? 10.899 -6.104 -9.301 1.00 94.69 300 SER A O 1
ATOM 2331 N N . PHE A 1 301 ? 10.740 -5.501 -11.456 1.00 96.31 301 PHE A N 1
ATOM 2332 C CA . PHE A 1 301 ? 10.683 -4.066 -11.197 1.00 96.31 301 PHE A CA 1
ATOM 2333 C C . PHE A 1 301 ? 9.404 -3.669 -10.444 1.00 96.31 301 PHE A C 1
ATOM 2335 O O . PHE A 1 301 ? 9.437 -2.774 -9.602 1.00 96.31 301 PHE A O 1
ATOM 2342 N N . ARG A 1 302 ? 8.293 -4.392 -10.663 1.00 97.62 302 ARG A N 1
ATOM 2343 C CA . ARG A 1 302 ? 7.097 -4.325 -9.805 1.00 97.62 302 ARG A CA 1
ATOM 2344 C C . ARG A 1 302 ? 7.434 -4.649 -8.347 1.00 97.62 302 ARG A C 1
ATOM 2346 O O . ARG A 1 302 ? 7.120 -3.834 -7.487 1.00 97.62 302 ARG A O 1
ATOM 2353 N N . LYS A 1 303 ? 8.101 -5.784 -8.091 1.00 97.62 303 LYS A N 1
ATOM 2354 C CA . LYS A 1 303 ? 8.504 -6.235 -6.745 1.00 97.62 303 LYS A CA 1
ATOM 2355 C C . LYS A 1 303 ? 9.407 -5.209 -6.057 1.00 97.62 303 LYS A C 1
ATOM 2357 O O . LYS A 1 303 ? 9.144 -4.803 -4.929 1.00 97.62 303 LYS A O 1
ATOM 2362 N N . GLU A 1 304 ? 10.426 -4.737 -6.773 1.00 97.50 304 GLU A N 1
ATOM 2363 C CA . GLU A 1 304 ? 11.346 -3.678 -6.334 1.00 97.50 304 GLU A CA 1
ATOM 2364 C C . GLU A 1 304 ? 10.579 -2.381 -5.970 1.00 97.50 304 GLU A C 1
ATOM 2366 O O . GLU A 1 304 ? 10.816 -1.784 -4.919 1.00 97.50 304 GLU A O 1
ATOM 2371 N N . THR A 1 305 ? 9.585 -1.995 -6.780 1.00 98.12 305 THR A N 1
ATOM 2372 C CA . THR A 1 305 ? 8.739 -0.808 -6.549 1.00 98.12 305 THR A CA 1
ATOM 2373 C C . THR A 1 305 ? 7.773 -0.990 -5.373 1.00 98.12 305 THR A C 1
ATOM 2375 O O . THR A 1 305 ? 7.598 -0.058 -4.596 1.00 98.12 305 THR A O 1
ATOM 2378 N N . GLN A 1 306 ? 7.169 -2.168 -5.185 1.00 98.31 306 GLN A N 1
ATOM 2379 C CA . GLN A 1 306 ? 6.284 -2.453 -4.044 1.00 98.31 306 GLN A CA 1
ATOM 2380 C C . GLN A 1 306 ? 7.031 -2.349 -2.705 1.00 98.31 306 GLN A C 1
ATOM 2382 O O . GLN A 1 306 ? 6.511 -1.741 -1.769 1.00 98.31 306 GLN A O 1
ATOM 2387 N N . MET A 1 307 ? 8.265 -2.866 -2.627 1.00 98.00 307 MET A N 1
ATOM 2388 C CA . MET A 1 307 ? 9.119 -2.715 -1.438 1.00 98.00 307 MET A CA 1
ATOM 2389 C C . MET A 1 307 ? 9.435 -1.237 -1.155 1.00 98.00 307 MET A C 1
ATOM 2391 O O . MET A 1 307 ? 9.323 -0.787 -0.014 1.00 98.00 307 MET A O 1
ATOM 2395 N N . MET A 1 308 ? 9.752 -0.453 -2.193 1.00 97.94 308 MET A N 1
ATOM 2396 C CA . MET A 1 308 ? 9.947 0.998 -2.078 1.00 97.94 308 MET A CA 1
ATOM 2397 C C . MET A 1 308 ? 8.671 1.713 -1.596 1.00 97.94 308 MET A C 1
ATOM 2399 O O . MET A 1 308 ? 8.741 2.530 -0.677 1.00 97.94 308 MET A O 1
ATOM 2403 N N . CYS A 1 309 ? 7.499 1.373 -2.142 1.00 98.62 309 CYS A N 1
ATOM 2404 C CA . CYS A 1 309 ? 6.212 1.933 -1.723 1.00 98.62 309 CYS A CA 1
ATOM 2405 C C . CYS A 1 309 ? 5.890 1.624 -0.256 1.00 98.62 309 CYS A C 1
ATOM 2407 O O . CYS A 1 309 ? 5.439 2.513 0.463 1.00 98.62 309 CYS A O 1
ATOM 2409 N N . LEU A 1 310 ? 6.159 0.399 0.206 1.00 98.44 310 LEU A N 1
ATOM 2410 C CA . LEU A 1 310 ? 5.977 0.008 1.606 1.00 98.44 310 LEU A CA 1
ATOM 2411 C C . LEU A 1 310 ? 6.911 0.794 2.543 1.00 98.44 310 LEU A C 1
ATOM 2413 O O . LEU A 1 310 ? 6.481 1.231 3.610 1.00 98.44 310 LEU A O 1
ATOM 2417 N N . PHE A 1 311 ? 8.159 1.035 2.129 1.00 97.62 311 PHE A N 1
ATOM 2418 C CA . PHE A 1 311 ? 9.107 1.877 2.866 1.00 97.62 311 PHE A CA 1
ATOM 2419 C C . PHE A 1 311 ? 8.683 3.359 2.900 1.00 97.62 311 PHE A C 1
ATOM 2421 O O . PHE A 1 311 ? 8.759 4.007 3.949 1.00 97.62 311 PHE A O 1
ATOM 2428 N N . GLN A 1 312 ? 8.187 3.908 1.786 1.00 98.31 312 GLN A N 1
ATOM 2429 C CA . GLN A 1 312 ? 7.648 5.273 1.751 1.00 98.31 312 GLN A CA 1
ATOM 2430 C C . GLN A 1 312 ? 6.384 5.420 2.610 1.00 98.31 312 GLN A C 1
ATOM 2432 O O . GLN A 1 312 ? 6.270 6.398 3.349 1.00 98.31 312 GLN A O 1
ATOM 2437 N N . LEU A 1 313 ? 5.490 4.424 2.605 1.00 98.56 313 LEU A N 1
ATOM 2438 C CA . LEU A 1 313 ? 4.341 4.375 3.511 1.00 98.56 313 LEU A CA 1
ATOM 2439 C C . LEU A 1 313 ? 4.798 4.328 4.977 1.00 98.56 313 LEU A C 1
ATOM 2441 O O . LEU A 1 313 ? 4.333 5.132 5.777 1.00 98.56 313 LEU A O 1
ATOM 2445 N N . HIS A 1 314 ? 5.764 3.472 5.327 1.00 97.94 314 HIS A N 1
ATOM 2446 C CA . HIS A 1 314 ? 6.350 3.438 6.673 1.00 97.94 314 HIS A CA 1
ATOM 2447 C C . HIS A 1 314 ? 6.899 4.810 7.103 1.00 97.94 314 HIS A C 1
ATOM 2449 O O . HIS A 1 314 ? 6.625 5.284 8.204 1.00 97.94 314 HIS A O 1
ATOM 2455 N N . THR A 1 315 ? 7.624 5.487 6.209 1.00 97.44 315 THR A N 1
ATOM 2456 C CA . THR A 1 315 ? 8.199 6.822 6.455 1.00 97.44 315 THR A CA 1
ATOM 2457 C C . THR A 1 315 ? 7.117 7.888 6.667 1.00 97.44 315 THR A C 1
ATOM 2459 O O . THR A 1 315 ? 7.233 8.719 7.570 1.00 97.44 315 THR A O 1
ATOM 2462 N N . PHE A 1 316 ? 6.041 7.850 5.875 1.00 98.06 316 PHE A N 1
ATOM 2463 C CA . PHE A 1 316 ? 4.861 8.700 6.054 1.00 98.06 316 PHE A CA 1
ATOM 2464 C C . PHE A 1 316 ? 4.181 8.453 7.410 1.00 98.06 316 PHE A C 1
ATOM 2466 O O . PHE A 1 316 ? 3.837 9.408 8.113 1.00 98.06 316 PHE A O 1
ATOM 2473 N N . LEU A 1 317 ? 4.041 7.188 7.819 1.00 98.19 317 LEU A N 1
ATOM 2474 C CA . LEU A 1 317 ? 3.328 6.821 9.043 1.00 98.19 317 LEU A CA 1
ATOM 2475 C C . LEU A 1 317 ? 3.990 7.342 10.319 1.00 98.19 317 LEU A C 1
ATOM 2477 O O . LEU A 1 317 ? 3.271 7.656 11.262 1.00 98.19 317 LEU A O 1
ATOM 2481 N N . HIS A 1 318 ? 5.310 7.540 10.359 1.00 96.38 318 HIS A N 1
ATOM 2482 C CA . HIS A 1 318 ? 5.953 8.212 11.503 1.00 96.38 318 HIS A CA 1
ATOM 2483 C C . HIS A 1 318 ? 5.456 9.652 11.696 1.00 96.38 318 HIS A C 1
ATOM 2485 O O . HIS A 1 318 ? 5.255 10.090 12.827 1.00 96.38 318 HIS A O 1
ATOM 2491 N N . ARG A 1 319 ? 5.191 10.387 10.607 1.00 95.50 319 ARG A N 1
ATOM 2492 C CA . ARG A 1 319 ? 4.635 11.751 10.678 1.00 95.50 319 ARG A CA 1
ATOM 2493 C C . ARG A 1 319 ? 3.145 11.734 11.003 1.00 95.50 319 ARG A C 1
ATOM 2495 O O . ARG A 1 319 ? 2.716 12.446 11.907 1.00 95.50 319 ARG A O 1
ATOM 2502 N N . PHE A 1 320 ? 2.383 10.878 10.322 1.00 96.19 320 PHE A N 1
ATOM 2503 C CA . PHE A 1 320 ? 0.949 10.709 10.564 1.00 96.19 320 PHE A CA 1
ATOM 2504 C C . PHE A 1 320 ? 0.665 10.290 12.017 1.00 96.19 320 PHE A C 1
ATOM 2506 O O . PHE A 1 320 ? -0.090 10.960 12.714 1.00 96.19 320 PHE A O 1
ATOM 2513 N N . THR A 1 321 ? 1.341 9.260 12.534 1.00 95.94 321 THR A N 1
ATOM 2514 C CA . THR A 1 321 ? 1.184 8.817 13.933 1.00 95.94 321 THR A CA 1
ATOM 2515 C C . THR A 1 321 ? 1.569 9.903 14.937 1.00 95.94 321 THR A C 1
ATOM 2517 O O . THR A 1 321 ? 0.859 10.075 15.925 1.00 95.94 321 THR A O 1
ATOM 2520 N N . ALA A 1 322 ? 2.634 10.677 14.698 1.00 93.69 322 ALA A N 1
ATOM 2521 C CA . ALA A 1 322 ? 3.015 11.788 15.571 1.00 93.69 322 ALA A CA 1
ATOM 2522 C C . ALA A 1 322 ? 1.961 12.914 15.588 1.00 93.69 322 ALA A C 1
ATOM 2524 O O . ALA A 1 322 ? 1.591 13.386 16.668 1.00 93.69 322 ALA A O 1
ATOM 2525 N N . ARG A 1 323 ? 1.436 13.306 14.416 1.00 91.19 323 ARG A N 1
ATOM 2526 C CA . ARG A 1 323 ? 0.327 14.270 14.279 1.00 91.19 323 ARG A CA 1
ATOM 2527 C C . ARG A 1 323 ? -0.903 13.791 15.044 1.00 91.19 323 ARG A C 1
ATOM 2529 O O . ARG A 1 323 ? -1.412 14.498 15.910 1.00 91.19 323 ARG A O 1
ATOM 2536 N N . GLU A 1 324 ? -1.350 12.574 14.772 1.00 92.00 324 GLU A N 1
ATOM 2537 C CA . GLU A 1 324 ? -2.586 12.028 15.330 1.00 92.00 324 GLU A CA 1
ATOM 2538 C C . GLU A 1 324 ? -2.471 11.804 16.850 1.00 92.00 324 GLU A C 1
ATOM 2540 O O . GLU A 1 324 ? -3.368 12.196 17.598 1.00 92.00 324 GLU A O 1
ATOM 2545 N N . LYS A 1 325 ? -1.324 11.326 17.358 1.00 91.56 325 LYS A N 1
ATOM 2546 C CA . LYS A 1 325 ? -1.045 11.262 18.808 1.00 91.56 325 LYS A CA 1
ATOM 2547 C C . LYS A 1 325 ? -1.080 12.650 19.467 1.00 91.56 325 LYS A C 1
ATOM 2549 O O . LYS A 1 325 ? -1.644 12.793 20.554 1.00 91.56 325 LYS A O 1
ATOM 2554 N N . LYS A 1 326 ? -0.546 13.693 18.814 1.00 88.62 326 LYS A N 1
ATOM 2555 C CA . LYS A 1 326 ? -0.634 15.092 19.285 1.00 88.62 326 LYS A CA 1
ATOM 2556 C C . LYS A 1 326 ? -2.083 15.605 19.302 1.00 88.62 326 LYS A C 1
ATOM 2558 O O . LYS A 1 326 ? -2.445 16.353 20.206 1.00 88.62 326 LYS A O 1
ATOM 2563 N N . ARG A 1 327 ? -2.939 15.179 18.367 1.00 83.56 327 ARG A N 1
ATOM 2564 C CA . ARG A 1 327 ? -4.382 15.508 18.364 1.00 83.56 327 ARG A CA 1
ATOM 2565 C C . ARG A 1 327 ? -5.157 14.763 19.451 1.00 83.56 327 ARG A C 1
ATOM 2567 O O . ARG A 1 327 ? -6.043 15.339 20.077 1.00 83.56 327 ARG A O 1
ATOM 2574 N N . MET A 1 328 ? -4.802 13.514 19.749 1.00 85.62 328 MET A N 1
ATOM 2575 C CA . MET A 1 328 ? -5.407 12.737 20.843 1.00 85.62 328 MET A CA 1
ATOM 2576 C C . MET A 1 328 ? -5.094 13.307 22.237 1.00 85.62 328 MET A C 1
ATOM 2578 O O . MET A 1 328 ? -5.900 13.131 23.156 1.00 85.62 328 MET A O 1
ATOM 2582 N N . THR A 1 329 ? -3.961 14.000 22.397 1.00 82.25 329 THR A N 1
ATOM 2583 C CA . THR A 1 329 ? -3.533 14.630 23.662 1.00 82.25 329 THR A CA 1
ATOM 2584 C C . THR A 1 329 ? -3.810 16.135 23.742 1.00 82.25 329 THR A C 1
ATOM 2586 O O . THR A 1 329 ? -3.990 16.650 24.842 1.00 82.25 329 THR A O 1
ATOM 2589 N N . GLY A 1 330 ? -3.889 16.843 22.611 1.00 65.88 330 GLY A N 1
ATOM 2590 C CA . GLY A 1 330 ? -4.138 18.288 22.551 1.00 65.88 330 GLY A CA 1
ATOM 2591 C C . GLY A 1 330 ? -5.557 18.713 22.955 1.00 65.88 330 GLY A C 1
ATOM 2592 O O . GLY A 1 330 ? -6.505 17.929 22.879 1.00 65.88 330 GLY A O 1
ATOM 2593 N N . GLY A 1 331 ? -5.703 19.979 23.366 1.00 54.09 331 GLY A N 1
ATOM 2594 C CA . GLY A 1 331 ? -6.939 20.551 23.929 1.00 54.09 331 GLY A CA 1
ATOM 2595 C C . GLY A 1 331 ? -7.925 21.207 22.946 1.00 54.09 331 GLY A C 1
ATOM 2596 O O . GLY A 1 331 ? -8.959 21.692 23.385 1.00 54.09 331 GLY A O 1
ATOM 2597 N N . LYS A 1 332 ? -7.661 21.243 21.630 1.00 47.81 332 LYS A N 1
ATOM 2598 C CA . LYS A 1 332 ? -8.686 21.667 20.650 1.00 47.81 332 LYS A CA 1
ATOM 2599 C C . LYS A 1 332 ? -9.723 20.543 20.474 1.00 47.81 332 LYS A C 1
ATOM 2601 O O . LYS A 1 332 ? -9.336 19.393 20.273 1.00 47.81 332 LYS A O 1
ATOM 2606 N N . GLY A 1 333 ? -11.013 20.878 20.561 1.00 55.41 333 GLY A N 1
ATOM 2607 C CA . GLY A 1 333 ? -12.136 19.930 20.491 1.00 55.41 333 GLY A CA 1
ATOM 2608 C C . GLY A 1 333 ? -12.223 19.024 21.723 1.00 55.41 333 GLY A C 1
ATOM 2609 O O . GLY A 1 333 ? -11.726 17.894 21.709 1.00 55.41 333 GLY A O 1
ATOM 2610 N N . GLU A 1 334 ? -12.818 19.511 22.811 1.00 58.84 334 GLU A N 1
ATOM 2611 C CA . GLU A 1 334 ? -13.099 18.708 24.009 1.00 58.84 334 GLU A CA 1
ATOM 2612 C C . GLU A 1 334 ? -14.478 18.032 23.904 1.00 58.84 334 GLU A C 1
ATOM 2614 O O . GLU A 1 334 ? -15.417 18.581 23.337 1.00 58.84 334 GLU A O 1
ATOM 2619 N N . GLY A 1 335 ? -14.619 16.819 24.445 1.00 73.25 335 GLY A N 1
ATOM 2620 C CA . GLY A 1 335 ? -15.880 16.071 24.372 1.00 73.25 335 GLY A CA 1
ATOM 2621 C C . GLY A 1 335 ? -16.187 15.484 22.985 1.00 73.25 335 GLY A C 1
ATOM 2622 O O . GLY A 1 335 ? -15.292 15.026 22.273 1.00 73.25 335 GLY A O 1
ATOM 2623 N N . GLU A 1 336 ? -17.474 15.425 22.627 1.00 75.62 336 GLU A N 1
ATOM 2624 C CA . GLU A 1 336 ? -17.980 14.608 21.506 1.00 75.62 336 GLU A CA 1
ATOM 2625 C C . GLU A 1 336 ? -17.518 15.064 20.121 1.00 75.62 336 GLU A C 1
ATOM 2627 O O . GLU A 1 336 ? -17.458 14.243 19.209 1.00 75.62 336 GLU A O 1
ATOM 2632 N N . GLU A 1 337 ? -17.148 16.334 19.961 1.00 78.50 337 GLU A N 1
ATOM 2633 C CA . GLU A 1 337 ? -16.652 16.906 18.699 1.00 78.50 337 GLU A CA 1
ATOM 2634 C C . GLU A 1 337 ? -15.386 16.195 18.188 1.00 78.50 337 GLU A C 1
ATOM 2636 O O . GLU A 1 337 ? -15.102 16.191 16.991 1.00 78.50 337 GLU A O 1
ATOM 2641 N N . ARG A 1 338 ? -14.651 15.516 19.079 1.00 83.50 338 ARG A N 1
ATOM 2642 C CA . ARG A 1 338 ? -13.461 14.723 18.738 1.00 83.50 338 ARG A CA 1
ATOM 2643 C C . ARG A 1 338 ? -13.779 13.324 18.197 1.00 83.50 338 ARG A C 1
ATOM 2645 O O . ARG A 1 338 ? -12.950 12.747 17.495 1.00 83.50 338 ARG A O 1
ATOM 2652 N N . ILE A 1 339 ? -14.948 12.761 18.511 1.00 87.62 339 ILE A N 1
ATOM 2653 C CA . ILE A 1 339 ? -15.344 11.407 18.078 1.00 87.62 339 ILE A CA 1
ATOM 2654 C C . ILE A 1 339 ? -15.338 11.260 16.539 1.00 87.62 339 ILE A C 1
ATOM 2656 O O . ILE A 1 339 ? -14.734 10.292 16.071 1.00 87.62 339 ILE A O 1
ATOM 2660 N N . PRO A 1 340 ? -15.898 12.207 15.753 1.00 86.12 340 PRO A N 1
ATOM 2661 C CA . PRO A 1 340 ? -15.737 12.294 14.297 1.00 86.12 340 PRO A CA 1
ATOM 2662 C C . PRO A 1 340 ? -14.314 12.039 13.794 1.00 86.12 340 PRO A C 1
ATOM 2664 O O . PRO A 1 340 ? -14.064 11.164 12.962 1.00 86.12 340 PRO A O 1
ATOM 2667 N N . HIS A 1 341 ? -13.367 12.791 14.351 1.00 86.94 341 HIS A N 1
ATOM 2668 C CA . HIS A 1 341 ? -11.972 12.759 13.955 1.00 86.94 341 HIS A CA 1
ATOM 2669 C C . HIS A 1 341 ? -11.319 11.417 14.315 1.00 86.94 341 HIS A C 1
ATOM 2671 O O . HIS A 1 341 ? -10.721 10.788 13.446 1.00 86.94 341 HIS A O 1
ATOM 2677 N N . LEU A 1 342 ? -11.505 10.933 15.548 1.00 91.69 342 LEU A N 1
ATOM 2678 C CA . LEU A 1 342 ? -10.967 9.641 15.992 1.00 91.69 342 LEU A CA 1
ATOM 2679 C C . LEU A 1 342 ? -11.505 8.478 15.148 1.00 91.69 342 LEU A C 1
ATOM 2681 O O . LEU A 1 342 ? -10.764 7.550 14.830 1.00 91.69 342 LEU A O 1
ATOM 2685 N N . PHE A 1 343 ? -12.777 8.534 14.749 1.00 92.25 343 PHE A N 1
ATOM 2686 C CA . PHE A 1 343 ? -13.383 7.552 13.853 1.00 92.25 343 PHE A CA 1
ATOM 2687 C C . PHE A 1 343 ? -12.736 7.582 12.454 1.00 92.25 343 PHE A C 1
ATOM 2689 O O . PHE A 1 343 ? -12.446 6.521 11.896 1.00 92.25 343 PHE A O 1
ATOM 2696 N N . ARG A 1 344 ? -12.412 8.774 11.924 1.00 92.00 344 ARG A N 1
ATOM 2697 C CA . ARG A 1 344 ? -11.634 8.928 10.679 1.00 92.00 344 ARG A CA 1
ATOM 2698 C C . ARG A 1 344 ? -10.233 8.329 10.807 1.00 92.00 344 ARG A C 1
ATOM 2700 O O . ARG A 1 344 ? -9.824 7.573 9.928 1.00 92.00 344 ARG A O 1
ATOM 2707 N N . THR A 1 345 ? -9.529 8.588 11.911 1.00 94.31 345 THR A N 1
ATOM 2708 C CA . THR A 1 345 ? -8.204 8.003 12.187 1.00 94.31 345 THR A CA 1
ATOM 2709 C C . THR A 1 345 ? -8.263 6.475 12.198 1.00 94.31 345 THR A C 1
ATOM 2711 O O . THR A 1 345 ? -7.452 5.837 11.535 1.00 94.31 345 THR A O 1
ATOM 2714 N N . ILE A 1 346 ? -9.251 5.877 12.879 1.00 95.88 346 ILE A N 1
ATOM 2715 C CA . ILE A 1 346 ? -9.449 4.415 12.912 1.00 95.88 346 ILE A CA 1
ATOM 2716 C C . ILE A 1 346 ? -9.671 3.861 11.498 1.00 95.88 346 ILE A C 1
ATOM 2718 O O . ILE A 1 346 ? -9.047 2.866 11.133 1.00 95.88 346 ILE A O 1
ATOM 2722 N N . ASN A 1 347 ? -10.513 4.506 10.681 1.00 95.56 347 ASN A N 1
ATOM 2723 C CA . ASN A 1 347 ? -10.768 4.048 9.314 1.00 95.56 347 ASN A CA 1
ATOM 2724 C C . ASN A 1 347 ? -9.518 4.126 8.428 1.00 95.56 347 ASN A C 1
ATOM 2726 O O . ASN A 1 347 ? -9.164 3.145 7.778 1.00 95.56 347 ASN A O 1
ATOM 2730 N N . THR A 1 348 ? -8.806 5.254 8.466 1.00 96.25 348 THR A N 1
ATOM 2731 C CA . THR A 1 348 ? -7.527 5.427 7.764 1.00 96.25 348 THR A CA 1
ATOM 2732 C C . THR A 1 348 ? -6.492 4.394 8.216 1.00 96.25 348 THR A C 1
ATOM 2734 O O . THR A 1 348 ? -5.799 3.833 7.370 1.00 96.25 348 THR A O 1
ATOM 2737 N N . CYS A 1 349 ? -6.418 4.061 9.511 1.00 98.00 349 CYS A N 1
ATOM 2738 C CA . CYS A 1 349 ? -5.532 2.998 9.991 1.00 98.00 349 CYS A CA 1
ATOM 2739 C C . CYS A 1 349 ? -5.884 1.624 9.400 1.00 98.00 349 CYS A C 1
ATOM 2741 O O . CYS A 1 349 ? -4.984 0.905 8.971 1.00 98.00 349 CYS A O 1
ATOM 2743 N N . ILE A 1 350 ? -7.172 1.265 9.345 1.00 96.50 350 ILE A N 1
ATOM 2744 C CA . ILE A 1 350 ? -7.632 -0.021 8.796 1.00 96.50 350 ILE A CA 1
ATOM 2745 C C . ILE A 1 350 ? -7.306 -0.130 7.299 1.00 96.50 350 ILE A C 1
ATOM 2747 O O . ILE A 1 350 ? -6.718 -1.128 6.880 1.00 96.50 350 ILE A O 1
ATOM 2751 N N . GLU A 1 351 ? -7.634 0.884 6.495 1.00 97.62 351 GLU A N 1
ATOM 2752 C CA . GLU A 1 351 ? -7.398 0.841 5.042 1.00 97.62 351 GLU A CA 1
ATOM 2753 C C . GLU A 1 351 ? -5.899 0.871 4.700 1.00 97.62 351 GLU A C 1
ATOM 2755 O O . GLU A 1 351 ? -5.433 0.070 3.887 1.00 97.62 351 GLU A O 1
ATOM 2760 N N . LEU A 1 352 ? -5.099 1.708 5.378 1.00 98.25 352 LEU A N 1
ATOM 2761 C CA . LEU A 1 352 ? -3.644 1.719 5.179 1.00 98.25 352 LEU A CA 1
ATOM 2762 C C . LEU A 1 352 ? -2.971 0.428 5.673 1.00 98.25 352 LEU A C 1
ATOM 2764 O O . LEU A 1 352 ? -1.949 0.029 5.111 1.00 98.25 352 LEU A O 1
ATOM 2768 N N . ARG A 1 353 ? -3.537 -0.263 6.674 1.00 97.75 353 ARG A N 1
ATOM 2769 C CA . ARG A 1 353 ? -3.034 -1.566 7.148 1.00 97.75 353 ARG A CA 1
ATOM 2770 C C . ARG A 1 353 ? -3.258 -2.648 6.103 1.00 97.75 353 ARG A C 1
ATOM 2772 O O . ARG A 1 353 ? -2.338 -3.413 5.824 1.00 97.75 353 ARG A O 1
ATOM 2779 N N . LEU A 1 354 ? -4.433 -2.669 5.480 1.00 97.12 354 LEU A N 1
ATOM 2780 C CA . LEU A 1 354 ? -4.741 -3.578 4.376 1.00 97.12 354 LEU A CA 1
ATOM 2781 C C . LEU A 1 354 ? -3.842 -3.313 3.160 1.00 97.12 354 LEU A C 1
ATOM 2783 O O . LEU A 1 354 ? -3.266 -4.254 2.616 1.00 97.12 354 LEU A O 1
ATOM 2787 N N . LEU A 1 355 ? -3.627 -2.044 2.799 1.00 98.12 355 LEU A N 1
ATOM 2788 C CA . LEU A 1 355 ? -2.686 -1.657 1.743 1.00 98.12 355 LEU A CA 1
ATOM 2789 C C . LEU A 1 355 ? -1.246 -2.103 2.057 1.00 98.12 355 LEU A C 1
ATOM 2791 O O . LEU A 1 355 ? -0.568 -2.653 1.189 1.00 98.12 355 LEU A O 1
ATOM 2795 N N . ALA A 1 356 ? -0.779 -1.911 3.295 1.00 98.19 356 ALA A N 1
ATOM 2796 C CA . ALA A 1 356 ? 0.545 -2.359 3.727 1.00 98.19 356 ALA A CA 1
ATOM 2797 C C . ALA A 1 356 ? 0.684 -3.891 3.668 1.00 98.19 356 ALA A C 1
ATOM 2799 O O . ALA A 1 356 ? 1.696 -4.391 3.177 1.00 98.19 356 ALA A O 1
ATOM 2800 N N . MET A 1 357 ? -0.337 -4.635 4.111 1.00 97.69 357 MET A N 1
ATOM 2801 C CA . MET A 1 357 ? -0.382 -6.100 4.031 1.00 97.69 357 MET A CA 1
ATOM 2802 C C . MET A 1 357 ? -0.377 -6.593 2.577 1.00 97.69 357 MET A C 1
ATOM 2804 O O . MET A 1 357 ? 0.365 -7.524 2.261 1.00 97.69 357 MET A O 1
ATOM 2808 N N . GLN A 1 358 ? -1.133 -5.950 1.681 1.00 96.88 358 GLN A N 1
ATOM 2809 C CA . GLN A 1 358 ? -1.140 -6.274 0.253 1.00 96.88 358 GLN A CA 1
ATOM 2810 C C . GLN A 1 358 ? 0.240 -6.038 -0.379 1.00 96.88 358 GLN A C 1
ATOM 2812 O O . GLN A 1 358 ? 0.794 -6.949 -0.997 1.00 96.88 358 GLN A O 1
ATOM 2817 N N . LEU A 1 359 ? 0.828 -4.851 -0.183 1.00 97.19 359 LEU A N 1
ATOM 2818 C CA . LEU A 1 359 ? 2.161 -4.517 -0.701 1.00 97.19 359 LEU A CA 1
ATOM 2819 C C . LEU A 1 359 ? 3.233 -5.488 -0.182 1.00 97.19 359 LEU A C 1
ATOM 2821 O O . LEU A 1 359 ? 4.065 -5.946 -0.964 1.00 97.19 359 LEU A O 1
ATOM 2825 N N . ALA A 1 360 ? 3.196 -5.829 1.110 1.00 96.75 360 ALA A N 1
ATOM 2826 C CA . ALA A 1 360 ? 4.133 -6.765 1.727 1.00 96.75 360 ALA A CA 1
ATOM 2827 C C . ALA A 1 360 ? 3.979 -8.197 1.183 1.00 96.75 360 ALA A C 1
ATOM 2829 O O . ALA A 1 360 ? 4.974 -8.838 0.838 1.00 96.75 360 ALA A O 1
ATOM 2830 N N . SER A 1 361 ? 2.739 -8.680 1.055 1.00 96.00 361 SER A N 1
ATOM 2831 C CA . SER A 1 361 ? 2.427 -10.027 0.566 1.00 96.00 361 SER A CA 1
ATOM 2832 C C . SER A 1 361 ? 2.799 -10.208 -0.907 1.00 96.00 361 SER A C 1
ATOM 2834 O O . SER A 1 361 ? 3.546 -11.132 -1.241 1.00 96.00 361 SER A O 1
ATOM 2836 N N . GLU A 1 362 ? 2.367 -9.294 -1.784 1.00 92.75 362 GLU A N 1
ATOM 2837 C CA . GLU A 1 362 ? 2.690 -9.343 -3.217 1.00 92.75 362 GLU A CA 1
ATOM 2838 C C . GLU A 1 362 ? 4.204 -9.232 -3.464 1.00 92.75 362 GLU A C 1
ATOM 2840 O O . GLU A 1 362 ? 4.742 -9.898 -4.353 1.00 92.75 362 GLU A O 1
ATOM 2845 N N . ALA A 1 363 ? 4.906 -8.432 -2.654 1.00 93.25 363 ALA A N 1
ATOM 2846 C CA . ALA A 1 363 ? 6.352 -8.269 -2.744 1.00 93.25 363 ALA A CA 1
ATOM 2847 C C . ALA A 1 363 ? 7.162 -9.291 -1.932 1.00 93.25 363 ALA A C 1
ATOM 2849 O O . ALA A 1 363 ? 8.390 -9.232 -1.967 1.00 93.25 363 ALA A O 1
ATOM 2850 N N . GLN A 1 364 ? 6.521 -10.234 -1.230 1.00 94.62 364 GLN A N 1
ATOM 2851 C CA . GLN A 1 364 ? 7.181 -11.242 -0.384 1.00 94.62 364 GLN A CA 1
ATOM 2852 C C . GLN A 1 364 ? 8.237 -10.623 0.556 1.00 94.62 364 GLN A C 1
ATOM 2854 O O . GLN A 1 364 ? 9.353 -11.133 0.673 1.00 94.62 364 GLN A O 1
ATOM 2859 N N . THR A 1 365 ? 7.901 -9.488 1.170 1.00 94.00 365 THR A N 1
ATOM 2860 C CA . THR A 1 365 ? 8.760 -8.735 2.095 1.00 94.00 365 THR A CA 1
ATOM 2861 C C . THR A 1 365 ? 8.097 -8.644 3.462 1.00 94.00 365 THR A C 1
ATOM 2863 O O . THR A 1 365 ? 6.878 -8.766 3.575 1.00 94.00 365 THR A O 1
ATOM 2866 N N . ASP A 1 366 ? 8.885 -8.389 4.505 1.00 93.94 366 ASP A N 1
ATOM 2867 C CA . ASP A 1 366 ? 8.313 -8.044 5.801 1.00 93.94 366 ASP A CA 1
ATOM 2868 C C . ASP A 1 366 ? 7.633 -6.663 5.748 1.00 93.94 366 ASP A C 1
ATOM 2870 O O . ASP A 1 366 ? 8.163 -5.706 5.179 1.00 93.94 366 ASP A O 1
ATOM 2874 N N . GLY A 1 367 ? 6.445 -6.587 6.346 1.00 94.62 367 GLY A N 1
ATOM 2875 C CA . GLY A 1 367 ? 5.670 -5.368 6.569 1.00 94.62 367 GLY A CA 1
ATOM 2876 C C . GLY A 1 367 ? 5.217 -5.201 8.022 1.00 94.62 367 GLY A C 1
ATOM 2877 O O . GLY A 1 367 ? 4.490 -4.250 8.315 1.00 94.62 367 GLY A O 1
ATOM 2878 N N . ALA A 1 368 ? 5.635 -6.087 8.935 1.00 96.19 368 ALA A N 1
ATOM 2879 C CA . ALA A 1 368 ? 5.165 -6.142 10.317 1.00 96.19 368 ALA A CA 1
ATOM 2880 C C . ALA A 1 368 ? 5.388 -4.826 11.075 1.00 96.19 368 ALA A C 1
ATOM 2882 O O . ALA A 1 368 ? 4.500 -4.383 11.796 1.00 96.19 368 ALA A O 1
ATOM 2883 N N . ALA A 1 369 ? 6.519 -4.145 10.863 1.00 96.56 369 ALA A N 1
ATOM 2884 C CA . ALA A 1 369 ? 6.784 -2.846 11.489 1.00 96.56 369 ALA A CA 1
ATOM 2885 C C . ALA A 1 369 ? 5.800 -1.747 11.029 1.00 96.56 369 ALA A C 1
ATOM 2887 O O . ALA A 1 369 ? 5.369 -0.918 11.826 1.00 96.56 369 ALA A O 1
ATOM 2888 N N . THR A 1 370 ? 5.419 -1.745 9.748 1.00 97.38 370 THR A N 1
ATOM 2889 C CA . THR A 1 370 ? 4.442 -0.801 9.172 1.00 97.38 370 THR A CA 1
ATOM 2890 C C . THR A 1 370 ? 3.028 -1.098 9.668 1.00 97.38 370 THR A C 1
ATOM 2892 O O . THR A 1 370 ? 2.306 -0.180 10.049 1.00 97.38 370 THR A O 1
ATOM 2895 N N . VAL A 1 371 ? 2.655 -2.380 9.714 1.00 97.69 371 VAL A N 1
ATOM 2896 C CA . VAL A 1 371 ? 1.376 -2.851 10.268 1.00 97.69 371 VAL A CA 1
ATOM 2897 C C . VAL A 1 371 ? 1.271 -2.522 11.761 1.00 97.69 371 VAL A C 1
ATOM 2899 O O . VAL A 1 371 ? 0.266 -1.957 12.181 1.00 97.69 371 VAL A O 1
ATOM 2902 N N . GLY A 1 372 ? 2.324 -2.766 12.545 1.00 97.81 372 GLY A N 1
ATOM 2903 C CA . GLY A 1 372 ? 2.349 -2.500 13.985 1.00 97.81 372 GLY A CA 1
ATOM 2904 C C . GLY A 1 372 ? 2.136 -1.026 14.344 1.00 97.81 372 GLY A C 1
ATOM 2905 O O . GLY A 1 372 ? 1.370 -0.735 15.259 1.00 97.81 372 GLY A O 1
ATOM 2906 N N . LEU A 1 373 ? 2.721 -0.083 13.589 1.00 97.88 373 LEU A N 1
ATOM 2907 C CA . LEU A 1 373 ? 2.467 1.358 13.776 1.00 97.88 373 LEU A CA 1
ATOM 2908 C C . LEU A 1 373 ? 0.984 1.723 13.584 1.00 97.88 373 LEU A C 1
ATOM 2910 O O . LEU A 1 373 ? 0.455 2.584 14.291 1.00 97.88 373 LEU A O 1
ATOM 2914 N N . LEU A 1 374 ? 0.314 1.071 12.630 1.00 98.31 374 LEU A N 1
ATOM 2915 C CA . LEU A 1 374 ? -1.104 1.284 12.335 1.00 98.31 374 LEU A CA 1
ATOM 2916 C C . LEU A 1 374 ? -2.003 0.649 13.399 1.00 98.31 374 LEU A C 1
ATOM 2918 O O . LEU A 1 374 ? -2.952 1.291 13.840 1.00 98.31 374 LEU A O 1
ATOM 2922 N N . GLU A 1 375 ? -1.691 -0.565 13.856 1.00 97.81 375 GLU A N 1
ATOM 2923 C CA . GLU A 1 375 ? -2.420 -1.255 14.932 1.00 97.81 375 GLU A CA 1
ATOM 2924 C C . GLU A 1 375 ? -2.292 -0.530 16.282 1.00 97.81 375 GLU A C 1
ATOM 2926 O O . GLU A 1 375 ? -3.271 -0.423 17.032 1.00 97.81 375 GLU A O 1
ATOM 2931 N N . GLU A 1 376 ? -1.112 0.023 16.582 1.00 97.50 376 GLU A N 1
ATOM 2932 C CA . GLU A 1 376 ? -0.868 0.837 17.775 1.00 97.50 376 GLU A CA 1
ATOM 2933 C C . GLU A 1 376 ? -1.719 2.120 17.748 1.00 97.50 376 GLU A C 1
ATOM 2935 O O . GLU A 1 376 ? -2.405 2.436 18.727 1.00 97.50 376 GLU A O 1
ATOM 2940 N N . LEU A 1 377 ? -1.733 2.831 16.611 1.00 97.56 377 LEU A N 1
ATOM 2941 C CA . LEU A 1 377 ? -2.516 4.058 16.441 1.00 97.56 377 LEU A CA 1
ATOM 2942 C C . LEU A 1 377 ? -4.028 3.788 16.405 1.00 97.56 377 LEU A C 1
ATOM 2944 O O . LEU A 1 377 ? -4.780 4.514 17.050 1.00 97.56 377 LEU A O 1
ATOM 2948 N N . GLU A 1 378 ? -4.480 2.735 15.713 1.00 96.81 378 GLU A N 1
ATOM 2949 C CA . GLU A 1 378 ? -5.881 2.280 15.707 1.00 96.81 378 GLU A CA 1
ATOM 2950 C C . GLU A 1 378 ? -6.359 2.001 17.139 1.00 96.81 378 GLU A C 1
ATOM 2952 O O . GLU A 1 378 ? -7.432 2.451 17.550 1.00 96.81 378 GLU A O 1
ATOM 2957 N N . THR A 1 379 ? -5.537 1.307 17.931 1.00 96.00 379 THR A N 1
ATOM 2958 C CA . THR A 1 379 ? -5.851 0.964 19.322 1.00 96.00 379 THR A CA 1
ATOM 2959 C C . THR A 1 379 ? -5.940 2.204 20.209 1.00 96.00 379 THR A C 1
ATOM 2961 O O . THR A 1 379 ? -6.880 2.309 21.000 1.00 96.00 379 THR A O 1
ATOM 2964 N N . GLN A 1 380 ? -5.029 3.170 20.055 1.00 95.31 380 GLN A N 1
ATOM 2965 C CA . GLN A 1 380 ? -5.066 4.437 20.798 1.00 95.31 380 GLN A CA 1
ATOM 2966 C C . GLN A 1 380 ? -6.265 5.306 20.401 1.00 95.31 380 GLN A C 1
ATOM 2968 O O . GLN A 1 380 ? -6.983 5.787 21.281 1.00 95.31 380 GLN A O 1
ATOM 2973 N N . ALA A 1 381 ? -6.540 5.444 19.101 1.00 95.19 381 ALA A N 1
ATOM 2974 C CA . ALA A 1 381 ? -7.693 6.179 18.589 1.00 95.19 381 ALA A CA 1
ATOM 2975 C C . ALA A 1 381 ? -9.013 5.573 19.094 1.00 95.19 381 ALA A C 1
ATOM 2977 O O . ALA A 1 381 ? -9.871 6.293 19.610 1.00 95.19 381 ALA A O 1
ATOM 2978 N N . ARG A 1 382 ? -9.150 4.240 19.024 1.00 94.69 382 ARG A N 1
ATOM 2979 C CA . ARG A 1 382 ? -10.313 3.499 19.534 1.00 94.69 382 ARG A CA 1
ATOM 2980 C C . ARG A 1 382 ? -10.474 3.663 21.040 1.00 94.69 382 ARG A C 1
ATOM 2982 O O . ARG A 1 382 ? -11.578 3.962 21.481 1.00 94.69 382 ARG A O 1
ATOM 2989 N N . HIS A 1 383 ? -9.411 3.504 21.827 1.00 93.44 383 HIS A N 1
ATOM 2990 C CA . HIS A 1 383 ? -9.484 3.692 23.278 1.00 93.44 383 HIS A CA 1
ATOM 2991 C C . HIS A 1 383 ? -9.935 5.114 23.631 1.00 93.44 383 HIS A C 1
ATOM 2993 O O . HIS A 1 383 ? -10.882 5.273 24.400 1.00 93.44 383 HIS A O 1
ATOM 2999 N N . LYS A 1 384 ? -9.345 6.137 22.997 1.00 92.19 384 LYS A N 1
ATOM 3000 C CA . LYS A 1 384 ? -9.721 7.538 23.215 1.00 92.19 384 LYS A CA 1
ATOM 3001 C C . LYS A 1 384 ? -11.180 7.812 22.834 1.00 92.19 384 LYS A C 1
ATOM 3003 O O . LYS A 1 384 ? -11.873 8.503 23.573 1.00 92.19 384 LYS A O 1
ATOM 3008 N N . LEU A 1 385 ? -11.658 7.244 21.723 1.00 92.81 385 LEU A N 1
ATOM 3009 C CA . LEU A 1 385 ? -13.048 7.372 21.269 1.00 92.81 385 LEU A CA 1
ATOM 3010 C C . LEU A 1 385 ? -14.019 6.763 22.286 1.00 92.81 385 LEU A C 1
ATOM 3012 O O . LEU A 1 385 ? -15.009 7.401 22.653 1.00 92.81 385 LEU A O 1
ATOM 3016 N N . LEU A 1 386 ? -13.722 5.549 22.763 1.00 92.06 386 LEU A N 1
ATOM 3017 C CA . LEU A 1 386 ? -14.533 4.861 23.767 1.00 92.06 386 LEU A CA 1
ATOM 3018 C C . LEU A 1 386 ? -14.549 5.615 25.099 1.00 92.06 386 LEU A C 1
ATOM 3020 O O . LEU A 1 386 ? -15.614 5.710 25.699 1.00 92.06 386 LEU A O 1
ATOM 3024 N N . ASP A 1 387 ? -13.426 6.186 25.536 1.00 90.38 387 ASP A N 1
ATOM 3025 C CA . ASP A 1 387 ? -13.342 6.986 26.765 1.00 90.38 387 ASP A CA 1
ATOM 3026 C C . ASP A 1 387 ? -14.157 8.284 26.663 1.00 90.38 387 ASP A C 1
ATOM 3028 O O . ASP A 1 387 ? -14.911 8.622 27.580 1.00 90.38 387 ASP A O 1
ATOM 3032 N N . THR A 1 388 ? -14.057 8.995 25.534 1.00 88.50 388 THR A N 1
ATOM 3033 C CA . THR A 1 388 ? -14.836 10.215 25.278 1.00 88.50 388 THR A CA 1
ATOM 3034 C C . THR A 1 388 ? -16.339 9.925 25.264 1.00 88.50 388 THR A C 1
ATOM 3036 O O . THR A 1 388 ? -17.099 10.641 25.915 1.00 88.50 388 THR A O 1
ATOM 3039 N N . ALA A 1 389 ? -16.779 8.850 24.601 1.00 87.75 389 ALA A N 1
ATOM 3040 C CA . ALA A 1 389 ? -18.181 8.427 24.637 1.00 87.75 389 ALA A CA 1
ATOM 3041 C C . ALA A 1 389 ? -18.608 7.956 26.044 1.00 87.75 389 ALA A C 1
ATOM 3043 O O . ALA A 1 389 ? -19.699 8.280 26.518 1.00 87.75 389 ALA A O 1
ATOM 3044 N N . ALA A 1 390 ? -17.738 7.218 26.740 1.00 86.81 390 ALA A N 1
ATOM 3045 C CA . ALA A 1 390 ? -18.003 6.677 28.068 1.00 86.81 390 ALA A CA 1
ATOM 3046 C C . ALA A 1 390 ? -18.248 7.762 29.116 1.00 86.81 390 ALA A C 1
ATOM 3048 O O . ALA A 1 390 ? -19.131 7.584 29.951 1.00 86.81 390 ALA A O 1
ATOM 3049 N N . HIS A 1 391 ? -17.519 8.881 29.069 1.00 83.25 391 HIS A N 1
ATOM 3050 C CA . HIS A 1 391 ? -17.672 9.971 30.034 1.00 83.25 391 HIS A CA 1
ATOM 3051 C C . HIS A 1 391 ? -19.115 10.509 30.078 1.00 83.25 391 HIS A C 1
ATOM 3053 O O . HIS A 1 391 ? -19.730 10.587 31.146 1.00 83.25 391 HIS A O 1
ATOM 3059 N N . ASN A 1 392 ? -19.698 10.786 28.910 1.00 76.31 392 ASN A N 1
ATOM 3060 C CA . ASN A 1 392 ? -21.045 11.354 28.789 1.00 76.31 392 ASN A CA 1
ATOM 3061 C C . ASN A 1 392 ? -22.141 10.331 29.126 1.00 76.31 392 ASN A C 1
ATOM 3063 O O . ASN A 1 392 ? -23.135 10.645 29.797 1.00 76.31 392 ASN A O 1
ATOM 3067 N N . LEU A 1 393 ? -21.937 9.080 28.704 1.00 84.81 393 LEU A N 1
ATOM 3068 C CA . LEU A 1 393 ? -22.830 7.967 29.021 1.00 84.81 393 LEU A CA 1
ATOM 3069 C C . LEU A 1 393 ? -22.813 7.638 30.518 1.00 84.81 393 LEU A C 1
ATOM 3071 O O . LEU A 1 393 ? -23.871 7.414 31.103 1.00 84.81 393 LEU A O 1
ATOM 3075 N N . GLU A 1 394 ? -21.648 7.655 31.169 1.00 86.06 394 GLU A N 1
ATOM 3076 C CA . GLU A 1 394 ? -21.506 7.352 32.595 1.00 86.06 394 GLU A CA 1
ATOM 3077 C C . GLU A 1 394 ? -22.203 8.399 33.476 1.00 86.06 394 GLU A C 1
ATOM 3079 O O . GLU A 1 394 ? -22.889 8.020 34.427 1.00 86.06 394 GLU A O 1
ATOM 3084 N N . VAL A 1 395 ? -22.123 9.692 33.141 1.00 84.62 395 VAL A N 1
ATOM 3085 C CA . VAL A 1 395 ? -22.885 10.752 33.833 1.00 84.62 395 VAL A CA 1
ATOM 3086 C C . VAL A 1 395 ? -24.397 10.514 33.717 1.00 84.62 395 VAL A C 1
ATOM 3088 O O . VAL A 1 395 ? -25.127 10.597 34.712 1.00 84.62 395 VAL A O 1
ATOM 3091 N N . SER A 1 396 ? -24.872 10.157 32.523 1.00 84.88 396 SER A N 1
ATOM 3092 C CA . SER A 1 396 ? -26.296 9.918 32.256 1.00 84.88 396 SER A CA 1
ATOM 3093 C C . SER A 1 396 ? -26.821 8.653 32.947 1.00 84.88 396 SER A C 1
ATOM 3095 O O . SER A 1 396 ? -27.867 8.693 33.601 1.00 84.88 396 SER A O 1
ATOM 3097 N N . LEU A 1 397 ? -26.060 7.554 32.893 1.00 87.56 397 LEU A N 1
ATOM 3098 C CA . LEU A 1 397 ? -26.350 6.311 33.613 1.00 87.56 397 LEU A CA 1
ATOM 3099 C C . LEU A 1 397 ? -26.337 6.536 35.132 1.00 87.56 397 LEU A C 1
ATOM 3101 O O . LEU A 1 397 ? -27.268 6.123 35.819 1.00 87.56 397 LEU A O 1
ATOM 3105 N N . GLN A 1 398 ? -25.354 7.255 35.681 1.00 86.81 398 GLN A N 1
ATOM 3106 C CA . GLN A 1 398 ? -25.336 7.576 37.112 1.00 86.81 398 GLN A CA 1
ATOM 3107 C C . GLN A 1 398 ? -26.598 8.317 37.565 1.00 86.81 398 GLN A C 1
ATOM 3109 O O . GLN A 1 398 ? -27.111 8.031 38.648 1.00 86.81 398 GLN A O 1
ATOM 3114 N N . MET A 1 399 ? -27.116 9.252 36.764 1.00 84.75 399 MET A N 1
ATOM 3115 C CA . MET A 1 399 ? -28.382 9.921 37.076 1.00 84.75 399 MET A CA 1
ATOM 3116 C C . MET A 1 399 ? -29.577 8.969 36.986 1.00 84.75 399 MET A C 1
ATOM 3118 O O . MET A 1 399 ? -30.440 9.028 37.858 1.00 84.75 399 MET A O 1
ATOM 3122 N N . TYR A 1 400 ? -29.609 8.073 35.997 1.00 87.88 400 TYR A N 1
ATOM 3123 C CA . TYR A 1 400 ? -30.649 7.051 35.838 1.00 87.88 400 TYR A CA 1
AT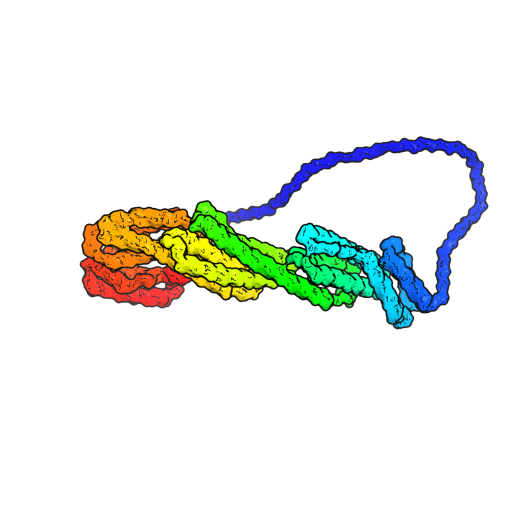OM 3124 C C . TYR A 1 400 ? -30.749 6.094 37.040 1.00 87.88 400 TYR A C 1
ATOM 3126 O O . TYR A 1 400 ? -31.838 5.870 37.563 1.00 87.88 400 TYR A O 1
ATOM 3134 N N . PHE A 1 401 ? -29.616 5.592 37.536 1.00 86.81 401 PHE A N 1
ATOM 3135 C CA . PHE A 1 401 ? -29.584 4.686 38.689 1.00 86.81 401 PHE A CA 1
ATOM 3136 C C . PHE A 1 401 ? -29.828 5.392 40.044 1.00 86.81 401 PHE A C 1
ATOM 3138 O O . PHE A 1 401 ? -30.316 4.769 40.993 1.00 86.81 401 PHE A O 1
ATOM 3145 N N . LYS A 1 402 ? -29.494 6.690 40.165 1.00 83.19 402 LYS A N 1
ATOM 3146 C CA . LYS A 1 402 ? -29.612 7.470 41.421 1.00 83.19 402 LYS A CA 1
ATOM 3147 C C . LYS A 1 402 ? -30.919 8.261 41.564 1.00 83.19 402 LYS A C 1
ATOM 3149 O O . LYS A 1 402 ? -31.318 8.546 42.691 1.00 83.19 402 LYS A O 1
ATOM 3154 N N . ARG A 1 403 ? -31.568 8.671 40.470 1.00 68.25 403 ARG A N 1
ATOM 3155 C CA . ARG A 1 403 ? -32.804 9.481 40.465 1.00 68.25 403 ARG A CA 1
ATOM 3156 C C . ARG A 1 403 ? -33.924 8.711 39.768 1.00 68.25 403 ARG A C 1
ATOM 3158 O O . ARG A 1 403 ? -33.660 7.969 38.836 1.00 68.25 403 ARG A O 1
ATOM 3165 N N . LYS A 1 404 ? -35.172 8.895 40.219 1.00 61.41 404 LYS A N 1
ATOM 3166 C CA . LYS A 1 404 ? -36.377 8.166 39.767 1.00 61.41 404 LYS A CA 1
ATOM 3167 C C . LYS A 1 404 ? -36.512 8.060 38.230 1.00 61.41 404 LYS A C 1
ATOM 3169 O O . LYS A 1 404 ? -37.153 8.920 37.648 1.00 61.41 404 LYS A O 1
ATOM 3174 N N . ASN A 1 405 ? -35.967 7.009 37.610 1.00 63.81 405 ASN A N 1
ATOM 3175 C CA . ASN A 1 405 ? -36.301 6.463 36.279 1.00 63.81 405 ASN A CA 1
ATOM 3176 C C . ASN A 1 405 ? -36.653 7.488 35.156 1.00 63.81 405 ASN A C 1
ATOM 3178 O O . ASN A 1 405 ? -37.571 7.274 34.374 1.00 63.81 405 ASN A O 1
ATOM 3182 N N . THR A 1 406 ? -35.962 8.634 35.075 1.00 67.38 406 THR A N 1
ATOM 3183 C CA . THR A 1 406 ? -36.276 9.716 34.106 1.00 67.38 406 THR A CA 1
ATOM 3184 C C . THR A 1 406 ? -35.189 9.969 33.064 1.00 67.38 406 THR A C 1
ATOM 3186 O O . THR A 1 406 ? -35.420 10.696 32.102 1.00 67.38 406 THR A O 1
ATOM 3189 N N . HIS A 1 407 ? -33.991 9.404 33.239 1.00 75.62 407 HIS A N 1
ATOM 3190 C CA . HIS A 1 407 ? -32.817 9.768 32.436 1.00 75.62 407 HIS A CA 1
ATOM 3191 C C . HIS A 1 407 ? -32.450 8.765 31.324 1.00 75.62 407 HIS A C 1
ATOM 3193 O O . HIS A 1 407 ? -31.657 9.120 30.454 1.00 75.62 407 HIS A O 1
ATOM 3199 N N . MET A 1 408 ? -33.053 7.566 31.289 1.00 83.75 408 MET A N 1
ATOM 3200 C CA . MET A 1 408 ? -32.768 6.540 30.267 1.00 83.75 408 MET A CA 1
ATOM 3201 C C . MET A 1 408 ? -33.135 7.012 28.856 1.00 83.75 408 MET A C 1
ATOM 3203 O O . MET A 1 408 ? -32.286 7.016 27.970 1.00 83.75 408 MET A O 1
ATOM 3207 N N . GLY A 1 409 ? -34.361 7.511 28.661 1.00 84.88 409 GLY A N 1
ATOM 3208 C CA . GLY A 1 409 ? -34.822 7.995 27.353 1.00 84.88 409 GLY A CA 1
ATOM 3209 C C . GLY A 1 409 ? -33.979 9.147 26.793 1.00 84.88 409 GLY A C 1
ATOM 3210 O O . GLY A 1 409 ? -33.757 9.210 25.583 1.00 84.88 409 GLY A O 1
ATOM 3211 N N . LYS A 1 410 ? -33.434 10.015 27.662 1.00 84.19 410 LYS A N 1
ATOM 3212 C CA . LYS A 1 410 ? -32.455 11.031 27.248 1.00 84.19 410 LYS A CA 1
ATOM 3213 C C . LYS A 1 410 ? -31.136 10.376 26.825 1.00 84.19 410 LYS A C 1
ATOM 3215 O O . LYS A 1 410 ? -30.701 10.609 25.706 1.00 84.19 410 LYS A O 1
ATOM 3220 N N . MET A 1 411 ? -30.552 9.515 27.662 1.00 88.19 411 MET A N 1
ATOM 3221 C CA . MET A 1 411 ? -29.294 8.814 27.359 1.00 88.19 411 MET A CA 1
ATOM 3222 C C . MET A 1 411 ? -29.363 8.048 26.029 1.00 88.19 411 MET A C 1
ATOM 3224 O O . MET A 1 411 ? -28.464 8.170 25.202 1.00 88.19 411 MET A O 1
ATOM 3228 N N . LEU A 1 412 ? -30.459 7.326 25.777 1.00 89.62 412 LEU A N 1
ATOM 3229 C CA . LEU A 1 412 ? -30.692 6.617 24.516 1.00 89.62 412 LEU A CA 1
ATOM 3230 C C . LEU A 1 412 ? -30.859 7.565 23.318 1.00 89.62 412 LEU A C 1
ATOM 3232 O O . LEU A 1 412 ? -30.464 7.211 22.207 1.00 89.62 412 LEU A O 1
ATOM 3236 N N . SER A 1 413 ? -31.425 8.757 23.523 1.00 89.00 413 SER A N 1
ATOM 3237 C CA . SER A 1 413 ? -31.558 9.783 22.480 1.00 89.00 413 SER A CA 1
ATOM 3238 C C . SER A 1 413 ? -30.211 10.417 22.135 1.00 89.00 413 SER A C 1
ATOM 3240 O O . SER A 1 413 ? -29.876 10.513 20.954 1.00 89.00 413 SER A O 1
ATOM 3242 N N . ASP A 1 414 ? -29.420 10.769 23.150 1.00 87.19 414 ASP A N 1
ATOM 3243 C CA . ASP A 1 414 ? -28.071 11.327 23.008 1.00 87.19 414 ASP A CA 1
ATOM 3244 C C . ASP A 1 414 ? -27.143 10.296 22.328 1.00 87.19 414 ASP A C 1
ATOM 3246 O O . ASP A 1 414 ? -26.506 10.592 21.316 1.00 87.19 414 ASP A O 1
ATOM 3250 N N . LEU A 1 415 ? -27.175 9.033 22.777 1.00 89.88 415 LEU A N 1
ATOM 3251 C CA . LEU A 1 415 ? -26.479 7.913 22.134 1.00 89.88 415 LEU A CA 1
ATOM 3252 C C . LEU A 1 415 ? -26.922 7.731 20.675 1.00 89.88 415 LEU A C 1
ATOM 3254 O O . LEU A 1 415 ? -26.087 7.599 19.784 1.00 89.88 415 LEU A O 1
ATOM 3258 N N . LYS A 1 416 ? -28.228 7.756 20.389 1.00 90.06 416 LYS A N 1
ATOM 3259 C CA . LYS A 1 416 ? -28.743 7.629 19.016 1.00 90.06 416 LYS A CA 1
ATOM 3260 C C . LYS A 1 416 ? -28.317 8.795 18.119 1.00 90.06 416 LYS A C 1
ATOM 3262 O O . LYS A 1 416 ? -28.141 8.580 16.920 1.00 90.06 416 LYS A O 1
ATOM 3267 N N . LEU A 1 417 ? -28.149 10.000 18.665 1.00 88.44 417 LEU A N 1
ATOM 3268 C CA . LEU A 1 417 ? -27.588 11.139 17.938 1.00 88.44 417 LEU A CA 1
ATOM 3269 C C . LEU A 1 417 ? -26.095 10.929 17.655 1.00 88.44 417 LEU A C 1
ATOM 3271 O O . LEU A 1 417 ? -25.672 11.138 16.521 1.00 88.44 417 LEU A O 1
ATOM 3275 N N . LEU A 1 418 ? -25.323 10.453 18.635 1.00 88.12 418 LEU A N 1
ATOM 3276 C CA . LEU A 1 418 ? -23.903 10.139 18.465 1.00 88.12 418 LEU A CA 1
ATOM 3277 C C . LEU A 1 418 ? -23.676 9.080 17.375 1.00 88.12 418 LEU A C 1
ATOM 3279 O O . LEU A 1 418 ? -22.919 9.316 16.438 1.00 88.12 418 LEU A O 1
ATOM 3283 N N . LEU A 1 419 ? -24.371 7.940 17.449 1.00 89.56 419 LEU A N 1
ATOM 3284 C CA . LEU A 1 419 ? -24.208 6.846 16.481 1.00 89.56 419 LEU A CA 1
ATOM 3285 C C . LEU A 1 419 ? -24.653 7.237 15.058 1.00 89.56 419 LEU A C 1
ATOM 3287 O O . LEU A 1 419 ? -24.171 6.656 14.092 1.00 89.56 419 LEU A O 1
ATOM 3291 N N . LYS A 1 420 ? -25.558 8.217 14.915 1.00 87.94 420 LYS A N 1
ATOM 3292 C CA . LYS A 1 420 ? -25.971 8.766 13.612 1.00 87.94 420 LYS A CA 1
ATOM 3293 C C . LYS A 1 420 ? -24.902 9.628 12.936 1.00 87.94 420 LYS A C 1
ATOM 3295 O O . LYS A 1 420 ? -24.957 9.752 11.720 1.00 87.94 420 LYS A O 1
ATOM 3300 N N . LYS A 1 421 ? -23.982 10.232 13.699 1.00 84.62 421 LYS A N 1
ATOM 3301 C CA . LYS A 1 421 ? -22.870 11.038 13.161 1.00 84.62 421 LYS A CA 1
ATOM 3302 C C . LYS A 1 421 ? -21.745 10.172 12.581 1.00 84.62 421 LYS A C 1
ATOM 3304 O O . LYS A 1 421 ? -20.907 10.671 11.846 1.00 84.62 421 LYS A O 1
ATOM 3309 N N . LEU A 1 422 ? -21.690 8.883 12.924 1.00 87.38 422 LEU A N 1
ATOM 3310 C CA . LEU A 1 422 ? -20.641 7.982 12.448 1.00 87.38 422 LEU A CA 1
ATOM 3311 C C . LEU A 1 422 ? -20.951 7.507 11.015 1.00 87.38 422 LEU A C 1
ATOM 3313 O O . LEU A 1 422 ? -21.988 6.859 10.827 1.00 87.38 422 LEU A O 1
ATOM 3317 N N . PRO A 1 423 ? -20.067 7.762 10.025 1.00 86.94 423 PRO A N 1
ATOM 3318 C CA . PRO A 1 423 ? -20.218 7.250 8.666 1.00 86.94 423 PRO A CA 1
ATOM 3319 C C . PRO A 1 423 ? -20.449 5.739 8.639 1.00 86.94 423 PRO A C 1
ATOM 3321 O O . PRO A 1 423 ? -19.862 4.994 9.432 1.00 86.94 423 PRO A O 1
ATOM 3324 N N . LYS A 1 424 ? -21.329 5.297 7.738 1.00 88.25 424 LYS A N 1
ATOM 3325 C CA . LYS A 1 424 ? -21.766 3.895 7.632 1.00 88.25 424 LYS A CA 1
ATOM 3326 C C . LYS A 1 424 ? -21.020 3.114 6.562 1.00 88.25 424 LYS A C 1
ATOM 3328 O O . LYS A 1 424 ? -20.759 1.929 6.745 1.00 88.25 424 LYS A O 1
ATOM 3333 N N . GLU A 1 425 ? -20.663 3.779 5.471 1.00 85.69 425 GLU A N 1
ATOM 3334 C CA . GLU A 1 425 ? -20.075 3.167 4.277 1.00 85.69 425 GLU A CA 1
ATOM 3335 C C . GLU A 1 425 ? -18.543 3.063 4.392 1.00 85.69 425 GLU A C 1
ATOM 3337 O O . GLU A 1 425 ? -17.793 3.480 3.517 1.00 85.69 425 GLU A O 1
ATOM 3342 N N . CYS A 1 426 ? -18.052 2.531 5.518 1.00 88.31 426 CYS A N 1
ATOM 3343 C CA . CYS A 1 426 ? -16.620 2.377 5.778 1.00 88.31 426 CYS A CA 1
ATOM 3344 C C . CYS A 1 426 ? -16.308 1.168 6.680 1.00 88.31 426 CYS A C 1
ATOM 3346 O O . CYS A 1 426 ? -17.130 0.752 7.504 1.00 88.31 426 CYS A O 1
ATOM 3348 N N . ARG A 1 427 ? -15.099 0.594 6.565 1.00 88.94 427 ARG A N 1
ATOM 3349 C CA . ARG A 1 427 ? -14.720 -0.616 7.326 1.00 88.94 427 ARG A CA 1
ATOM 3350 C C . ARG A 1 427 ? -14.654 -0.391 8.835 1.00 88.94 427 ARG A C 1
ATOM 3352 O O . ARG A 1 427 ? -14.917 -1.323 9.597 1.00 88.94 427 ARG A O 1
ATOM 3359 N N . ALA A 1 428 ? -14.346 0.827 9.283 1.00 92.00 428 ALA A N 1
ATOM 3360 C CA . ALA A 1 428 ? -14.350 1.159 10.707 1.00 92.00 428 ALA A CA 1
ATOM 3361 C C . ALA A 1 428 ? -15.738 1.051 11.358 1.00 92.00 428 ALA A C 1
ATOM 3363 O O . ALA A 1 428 ? -15.806 0.817 12.567 1.00 92.00 428 ALA A O 1
ATOM 3364 N N . HIS A 1 429 ? -16.831 1.191 10.592 1.00 91.25 429 HIS A N 1
ATOM 3365 C CA . HIS A 1 429 ? -18.180 1.305 11.145 1.00 91.25 429 HIS A CA 1
ATOM 3366 C C . HIS A 1 429 ? -18.533 0.131 12.066 1.00 91.25 429 HIS A C 1
ATOM 3368 O O . HIS A 1 429 ? -18.749 0.331 13.259 1.00 91.25 429 HIS A O 1
ATOM 3374 N N . THR A 1 430 ? -18.516 -1.107 11.566 1.00 90.44 430 THR A N 1
ATOM 3375 C CA . THR A 1 430 ? -18.865 -2.288 12.378 1.00 90.44 430 THR A CA 1
ATOM 3376 C C . THR A 1 430 ? -17.929 -2.477 13.575 1.00 90.44 430 THR A C 1
ATOM 3378 O O . THR A 1 430 ? -18.401 -2.780 14.669 1.00 90.44 430 THR A O 1
ATOM 3381 N N . VAL A 1 431 ? -16.624 -2.232 13.404 1.00 89.69 431 VAL A N 1
ATOM 3382 C CA . VAL A 1 431 ? -15.613 -2.393 14.467 1.00 89.69 431 VAL A CA 1
ATOM 3383 C C . VAL A 1 431 ? -15.848 -1.415 15.621 1.00 89.69 431 VAL A C 1
ATOM 3385 O O . VAL A 1 431 ? -15.840 -1.814 16.787 1.00 89.69 431 VAL A O 1
ATOM 3388 N N . VAL A 1 432 ? -16.079 -0.133 15.322 1.00 92.62 432 VAL A N 1
ATOM 3389 C CA . VAL A 1 432 ? -16.300 0.890 16.355 1.00 92.62 432 VAL A CA 1
ATOM 3390 C C . VAL A 1 432 ? -17.691 0.763 16.974 1.00 92.62 432 VAL A C 1
ATOM 3392 O O . VAL A 1 432 ? -17.828 0.918 18.185 1.00 92.62 432 VAL A O 1
ATOM 3395 N N . MET A 1 433 ? -18.714 0.433 16.183 1.00 91.88 433 MET A N 1
ATOM 3396 C CA . MET A 1 433 ? -20.084 0.251 16.674 1.00 91.88 433 MET A CA 1
ATOM 3397 C C . MET A 1 433 ? -20.200 -0.919 17.659 1.00 91.88 433 MET A C 1
ATOM 3399 O O . MET A 1 433 ? -20.839 -0.778 18.701 1.00 91.88 433 MET A O 1
ATOM 3403 N N . ASP A 1 434 ? -19.547 -2.048 17.374 1.00 90.06 434 ASP A N 1
ATOM 3404 C CA . ASP A 1 434 ? -19.494 -3.200 18.280 1.00 90.06 434 ASP A CA 1
ATOM 3405 C C . ASP A 1 434 ? -18.729 -2.878 19.577 1.00 90.06 434 ASP A C 1
ATOM 3407 O O . ASP A 1 434 ? -19.199 -3.188 20.677 1.00 90.06 434 ASP A O 1
ATOM 3411 N N . ALA A 1 435 ? -17.596 -2.176 19.467 1.00 91.12 435 ALA A N 1
ATOM 3412 C CA . ALA A 1 435 ? -16.812 -1.737 20.619 1.00 91.12 435 ALA A CA 1
ATOM 3413 C C . ALA A 1 435 ? -17.582 -0.737 21.507 1.00 91.12 435 ALA A C 1
ATOM 3415 O O . ALA A 1 435 ? -17.599 -0.886 22.731 1.00 91.12 435 ALA A O 1
ATOM 3416 N N . LEU A 1 436 ? -18.273 0.239 20.904 1.00 91.81 436 LEU A N 1
ATOM 3417 C CA . LEU A 1 436 ? -19.158 1.174 21.608 1.00 91.81 436 LEU A CA 1
ATOM 3418 C C . LEU A 1 436 ? -20.285 0.431 22.327 1.00 91.81 436 LEU A C 1
ATOM 3420 O O . LEU A 1 436 ? -20.533 0.694 23.501 1.00 91.81 436 LEU A O 1
ATOM 3424 N N . TYR A 1 437 ? -20.940 -0.525 21.664 1.00 92.19 437 TYR A N 1
ATOM 3425 C CA . TYR A 1 437 ? -22.030 -1.296 22.263 1.00 92.19 437 TYR A CA 1
ATOM 3426 C C . TYR A 1 437 ? -21.548 -2.119 23.468 1.00 92.19 437 TYR A C 1
ATOM 3428 O O . TYR A 1 437 ? -22.183 -2.095 24.527 1.00 92.19 437 TYR A O 1
ATOM 3436 N N . GLY A 1 438 ? -20.386 -2.771 23.352 1.00 89.94 438 GLY A N 1
ATOM 3437 C CA . GLY A 1 438 ? -19.722 -3.437 24.475 1.00 89.94 438 GLY A CA 1
ATOM 3438 C C . GLY A 1 438 ? -19.420 -2.484 25.638 1.00 89.94 438 GLY A C 1
ATOM 3439 O O . GLY A 1 438 ? -19.705 -2.817 26.791 1.00 89.94 438 GLY A O 1
ATOM 3440 N N . GLN A 1 439 ? -18.925 -1.277 25.346 1.00 90.44 439 GLN A N 1
ATOM 3441 C CA . GLN A 1 439 ? -18.630 -0.257 26.356 1.00 90.44 439 GLN A CA 1
ATOM 3442 C C . GLN A 1 439 ? -19.897 0.244 27.068 1.00 90.44 439 GLN A C 1
ATOM 3444 O O . GLN A 1 439 ? -19.908 0.318 28.296 1.00 90.44 439 GLN A O 1
ATOM 3449 N N . VAL A 1 440 ? -20.991 0.520 26.346 1.00 91.56 440 VAL A N 1
ATOM 3450 C CA . VAL A 1 440 ? -22.268 0.953 26.956 1.00 91.56 440 VAL A CA 1
ATOM 3451 C C . VAL A 1 440 ? -22.827 -0.126 27.886 1.00 91.56 440 VAL A C 1
ATOM 3453 O O . VAL A 1 440 ? -23.225 0.169 29.012 1.00 91.56 440 VAL A O 1
ATOM 3456 N N . VAL A 1 441 ? -22.805 -1.388 27.449 1.00 91.88 441 VAL A N 1
ATOM 3457 C CA . VAL A 1 441 ? -23.243 -2.543 28.248 1.00 91.88 441 VAL A CA 1
ATOM 3458 C C . VAL A 1 441 ? -22.369 -2.731 29.499 1.00 91.88 441 VAL A C 1
ATOM 3460 O O . VAL A 1 441 ? -22.895 -2.979 30.586 1.00 91.88 441 VAL A O 1
ATOM 3463 N N . SER A 1 442 ? -21.050 -2.548 29.380 1.00 90.19 442 SER A N 1
ATOM 3464 C CA . SER A 1 442 ? -20.107 -2.595 30.507 1.00 90.19 442 SER A CA 1
ATOM 3465 C C . SER A 1 442 ? -20.362 -1.474 31.526 1.00 90.19 442 SER A C 1
ATOM 3467 O O . SER A 1 442 ? -20.452 -1.732 32.729 1.00 90.19 442 SER A O 1
ATOM 3469 N N . LEU A 1 443 ? -20.567 -0.236 31.062 1.00 90.69 443 LEU A N 1
ATOM 3470 C CA . LEU A 1 443 ? -20.895 0.912 31.916 1.00 90.69 443 LEU A CA 1
ATOM 3471 C C . LEU A 1 443 ? -22.246 0.745 32.617 1.00 90.69 443 LEU A C 1
ATOM 3473 O O . LEU A 1 443 ? -22.351 1.052 33.806 1.00 90.69 443 LEU A O 1
ATOM 3477 N N . TYR A 1 444 ? -23.260 0.221 31.922 1.00 92.50 444 TYR A N 1
ATOM 3478 C CA . TYR A 1 444 ? -24.549 -0.106 32.531 1.00 92.50 444 TYR A CA 1
ATOM 3479 C C . TYR A 1 444 ? -24.361 -1.113 33.672 1.00 92.50 444 TYR A C 1
ATOM 3481 O O . TYR A 1 444 ? -24.805 -0.859 34.791 1.00 92.50 444 TYR A O 1
ATOM 3489 N N . LEU A 1 445 ? -23.642 -2.218 33.434 1.00 91.50 445 LEU A N 1
ATOM 3490 C CA . LEU A 1 445 ? -23.384 -3.232 34.460 1.00 91.50 445 LEU A CA 1
ATOM 3491 C C . LEU A 1 445 ? -22.570 -2.673 35.641 1.00 91.50 445 LEU A C 1
ATOM 3493 O O . LEU A 1 445 ? -22.897 -2.948 36.796 1.00 91.50 445 LEU A O 1
ATOM 3497 N N . LYS A 1 446 ? -21.551 -1.845 35.378 1.00 90.56 446 LYS A N 1
ATOM 3498 C CA . LYS A 1 446 ? -20.774 -1.129 36.405 1.00 90.56 446 LYS A CA 1
ATOM 3499 C C . LYS A 1 446 ? -21.689 -0.275 37.288 1.00 90.56 446 LYS A C 1
ATOM 3501 O O . LYS A 1 446 ? -21.616 -0.373 38.512 1.00 90.56 446 LYS A O 1
ATOM 3506 N N . GLN A 1 447 ? -22.565 0.533 36.692 1.00 90.31 447 GLN A N 1
ATOM 3507 C CA . GLN A 1 447 ? -23.455 1.431 37.434 1.00 90.31 447 GLN A CA 1
ATOM 3508 C C . GLN A 1 447 ? -24.587 0.689 38.159 1.00 90.31 447 GLN A C 1
ATOM 3510 O O . GLN A 1 447 ? -24.880 1.013 39.314 1.00 90.31 447 GLN A O 1
ATOM 3515 N N . LEU A 1 448 ? -25.127 -0.380 37.566 1.00 91.12 448 LEU A N 1
ATOM 3516 C CA . LEU A 1 448 ? -26.006 -1.330 38.250 1.00 91.12 448 LEU A CA 1
ATOM 3517 C C . LEU A 1 448 ? -25.310 -1.874 39.501 1.00 91.12 448 LEU A C 1
ATOM 3519 O O . LEU A 1 448 ? -25.803 -1.688 40.608 1.00 91.12 448 LEU A O 1
ATOM 3523 N N . LEU A 1 449 ? -24.124 -2.467 39.364 1.00 89.88 449 LEU A N 1
ATOM 3524 C CA . LEU A 1 449 ? -23.401 -3.071 40.484 1.00 89.88 449 LEU A CA 1
ATOM 3525 C C . LEU A 1 449 ? -22.942 -2.058 41.542 1.00 89.88 449 LEU A C 1
ATOM 3527 O O . LEU A 1 449 ? -22.761 -2.454 42.693 1.00 89.88 449 LEU A O 1
ATOM 3531 N N . LEU A 1 450 ? -22.765 -0.775 41.220 1.00 89.31 450 LEU A N 1
ATOM 3532 C CA . LEU A 1 450 ? -22.479 0.277 42.209 1.00 89.31 450 LEU A CA 1
ATOM 3533 C C . LEU A 1 450 ? -23.730 0.760 42.966 1.00 89.31 450 LEU A C 1
ATOM 3535 O O . LEU A 1 450 ? -23.605 1.380 44.023 1.00 89.31 450 LEU A O 1
ATOM 3539 N N . SER A 1 451 ? -24.926 0.459 42.466 1.00 88.19 451 SER A N 1
ATOM 3540 C CA . SER A 1 451 ? -26.188 0.962 43.011 1.00 88.19 451 SER A CA 1
ATOM 3541 C C . SER A 1 451 ? -26.653 0.242 44.280 1.00 88.19 451 SER A C 1
ATOM 3543 O O . SER A 1 451 ? -26.251 -0.879 44.600 1.00 88.19 451 SER A O 1
ATOM 3545 N N . ASN A 1 452 ? -27.546 0.897 45.028 1.00 86.88 452 ASN A N 1
ATOM 3546 C CA . ASN A 1 452 ? -28.169 0.313 46.212 1.00 86.88 452 ASN A CA 1
ATOM 3547 C C . ASN A 1 452 ? -29.417 -0.489 45.815 1.00 86.88 452 ASN A C 1
ATOM 3549 O O . ASN A 1 452 ? -30.429 0.090 45.424 1.00 86.88 452 ASN A O 1
ATOM 3553 N N . HIS A 1 453 ? -29.374 -1.811 45.989 1.00 87.12 453 HIS A N 1
ATOM 3554 C CA . HIS A 1 453 ? -30.494 -2.711 45.698 1.00 87.12 453 HIS A CA 1
ATOM 3555 C C . HIS A 1 453 ? -31.830 -2.262 46.326 1.00 87.12 453 HIS A C 1
ATOM 3557 O O . HIS A 1 453 ? -32.843 -2.225 45.637 1.00 87.12 453 HIS A O 1
ATOM 3563 N N . ARG A 1 454 ? -31.846 -1.824 47.597 1.00 85.69 454 ARG A N 1
ATOM 3564 C CA . ARG A 1 454 ? -33.082 -1.364 48.270 1.00 85.69 454 ARG A CA 1
ATOM 3565 C C . ARG A 1 454 ? -33.640 -0.064 47.684 1.00 85.69 454 ARG A C 1
ATOM 3567 O O . ARG A 1 454 ? -34.810 0.241 47.900 1.00 85.69 454 ARG A O 1
ATOM 3574 N N . HIS A 1 455 ? -32.808 0.732 47.011 1.00 86.81 455 HIS A N 1
ATOM 3575 C CA . HIS A 1 455 ? -33.264 1.890 46.247 1.00 86.81 455 HIS A CA 1
ATOM 3576 C C . HIS A 1 455 ? -33.878 1.432 44.922 1.00 86.81 455 HIS A C 1
ATOM 3578 O O . HIS A 1 455 ? -35.035 1.752 44.666 1.00 86.81 455 HIS A O 1
ATOM 3584 N N . LEU A 1 456 ? -33.155 0.609 44.150 1.00 86.81 456 LEU A N 1
ATOM 3585 C CA . LEU A 1 456 ? -33.623 0.099 42.856 1.00 86.81 456 LEU A CA 1
ATOM 3586 C C . LEU A 1 456 ? -34.938 -0.683 42.971 1.00 86.81 456 LEU A C 1
ATOM 3588 O O . LEU A 1 456 ? -35.867 -0.420 42.215 1.00 86.81 456 LEU A O 1
ATOM 3592 N N . GLN A 1 457 ? -35.080 -1.550 43.978 1.00 86.56 457 GLN A N 1
ATOM 3593 C CA . GLN A 1 457 ? -36.318 -2.300 44.227 1.00 86.56 457 GLN A CA 1
ATOM 3594 C C . GLN A 1 457 ? -37.520 -1.369 44.481 1.00 86.56 457 GLN A C 1
ATOM 3596 O O . GLN A 1 457 ? -38.645 -1.685 44.112 1.00 86.56 457 GLN A O 1
ATOM 3601 N N . ARG A 1 458 ? -37.300 -0.192 45.089 1.00 85.94 458 ARG A N 1
ATOM 3602 C CA . ARG A 1 458 ? -38.355 0.812 45.323 1.00 85.94 458 ARG A CA 1
ATOM 3603 C C . ARG A 1 458 ? -38.628 1.698 44.109 1.00 85.94 458 ARG A C 1
ATOM 3605 O O . ARG A 1 458 ? -39.746 2.184 43.980 1.00 85.94 458 ARG A O 1
ATOM 3612 N N . SER A 1 459 ? -37.627 1.967 43.269 1.00 84.12 459 SER A N 1
ATOM 3613 C CA . SER A 1 459 ? -37.772 2.849 42.102 1.00 84.12 459 SER A CA 1
ATOM 3614 C C . SER A 1 459 ? -38.241 2.126 40.843 1.00 84.12 459 SER A C 1
ATOM 3616 O O . SER A 1 459 ? -38.869 2.756 39.998 1.00 84.12 459 SER A O 1
ATOM 3618 N N . TRP A 1 460 ? -37.901 0.845 40.698 1.00 86.81 460 TRP A N 1
ATOM 3619 C CA . TRP A 1 460 ? -38.170 0.027 39.510 1.00 86.81 460 TRP A CA 1
ATOM 3620 C C . TRP A 1 460 ? -39.142 -1.129 39.785 1.00 86.81 460 TRP A C 1
ATOM 3622 O O . TRP A 1 460 ? -39.660 -1.728 38.851 1.00 86.81 460 TRP A O 1
ATOM 3632 N N . GLY A 1 461 ? -39.399 -1.468 41.054 1.00 86.12 461 GLY A N 1
ATOM 3633 C CA . GLY A 1 461 ? -40.177 -2.652 41.410 1.00 86.12 461 GLY A CA 1
ATOM 3634 C C . GLY A 1 461 ? -39.390 -3.926 41.109 1.00 86.12 461 GLY A C 1
ATOM 3635 O O . GLY A 1 461 ? -38.604 -4.381 41.939 1.00 86.12 461 GLY A O 1
ATOM 3636 N N . HIS A 1 462 ? -39.584 -4.492 39.918 1.00 87.44 462 HIS A N 1
ATOM 3637 C CA . HIS A 1 462 ? -38.944 -5.735 39.498 1.00 87.44 462 HIS A CA 1
ATOM 3638 C C . HIS A 1 462 ? -37.642 -5.465 38.723 1.00 87.44 462 HIS A C 1
ATOM 3640 O O . HIS A 1 462 ? -37.640 -5.320 37.502 1.00 87.44 462 HIS A O 1
ATOM 3646 N N . ILE A 1 463 ? -36.505 -5.456 39.430 1.00 89.06 463 ILE A N 1
ATOM 3647 C CA . ILE A 1 463 ? -35.189 -5.104 38.858 1.00 89.06 463 ILE A CA 1
ATOM 3648 C C . ILE A 1 463 ? -34.831 -5.946 37.615 1.00 89.06 463 ILE A C 1
ATOM 3650 O O . ILE A 1 463 ? -34.323 -5.386 36.651 1.00 89.06 463 ILE A O 1
ATOM 3654 N N . GLY A 1 464 ? -35.124 -7.256 37.607 1.00 89.19 464 GLY A N 1
ATOM 3655 C CA . GLY A 1 464 ? -34.856 -8.140 36.458 1.00 89.19 464 GLY A CA 1
ATOM 3656 C C . GLY A 1 464 ? -35.523 -7.667 35.158 1.00 89.19 464 GLY A C 1
ATOM 3657 O O . GLY A 1 464 ? -34.826 -7.313 34.216 1.00 89.19 464 GLY A O 1
ATOM 3658 N N . GLN A 1 465 ? -36.857 -7.563 35.153 1.00 90.44 465 GLN A N 1
ATOM 3659 C CA . GLN A 1 465 ? -37.661 -7.014 34.051 1.00 90.44 465 GLN A CA 1
ATOM 3660 C C . GLN A 1 465 ? -37.213 -5.618 33.579 1.00 90.44 465 GLN A C 1
ATOM 3662 O O . GLN A 1 465 ? -37.218 -5.357 32.379 1.00 90.44 465 GLN A O 1
ATOM 3667 N N . GLN A 1 466 ? -36.789 -4.718 34.480 1.00 91.44 466 GLN A N 1
ATOM 3668 C CA . GLN A 1 466 ? -36.262 -3.411 34.054 1.00 91.44 466 GLN A CA 1
ATOM 3669 C C . GLN A 1 466 ? -34.933 -3.557 33.295 1.00 91.44 466 GLN A C 1
ATOM 3671 O O . GLN A 1 466 ? -34.757 -2.929 32.257 1.00 91.44 466 GLN A O 1
ATOM 3676 N N . ILE A 1 467 ? -34.013 -4.406 33.771 1.00 92.88 467 ILE A N 1
ATOM 3677 C CA . ILE A 1 467 ? -32.745 -4.683 33.073 1.00 92.88 467 ILE A CA 1
ATOM 3678 C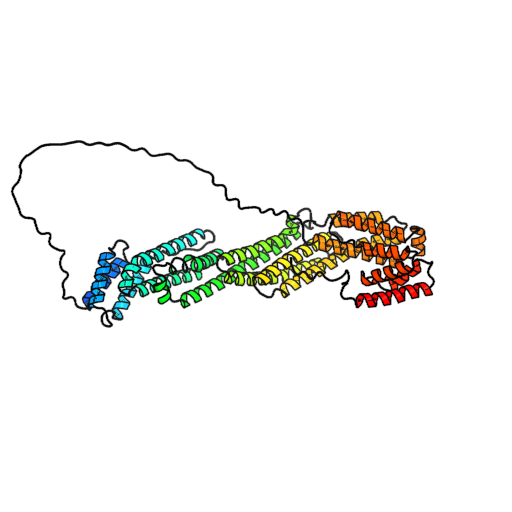 C . ILE A 1 467 ? -33.005 -5.351 31.719 1.00 92.88 467 ILE A C 1
ATOM 3680 O O . ILE A 1 467 ? -32.313 -5.046 30.751 1.00 92.88 467 ILE A O 1
ATOM 3684 N N . GLU A 1 468 ? -33.995 -6.240 31.637 1.00 92.56 468 GLU A N 1
ATOM 3685 C CA . GLU A 1 468 ? -34.423 -6.885 30.394 1.00 92.56 468 GLU A CA 1
ATOM 3686 C C . GLU A 1 468 ? -34.936 -5.855 29.374 1.00 92.56 468 GLU A C 1
ATOM 3688 O O . GLU A 1 468 ? -34.411 -5.790 28.262 1.00 92.56 468 GLU A O 1
ATOM 3693 N N . GLY A 1 469 ? -35.858 -4.971 29.771 1.00 92.25 469 GLY A N 1
ATOM 3694 C CA . GLY A 1 469 ? -36.339 -3.877 28.920 1.00 92.25 469 GLY A CA 1
ATOM 3695 C C . GLY A 1 469 ? -35.218 -2.929 28.474 1.00 92.25 469 GLY A C 1
ATOM 3696 O O . GLY A 1 469 ? -35.062 -2.670 27.279 1.00 92.25 469 GLY A O 1
ATOM 3697 N N . ASP A 1 470 ? -34.368 -2.484 29.404 1.00 92.69 470 ASP A N 1
ATOM 3698 C CA . ASP A 1 470 ? -33.204 -1.635 29.109 1.00 92.69 470 ASP A CA 1
ATOM 3699 C C . ASP A 1 470 ? -32.240 -2.316 28.108 1.00 92.69 470 ASP A C 1
ATOM 3701 O O . ASP A 1 470 ? -31.687 -1.673 27.209 1.00 92.69 470 ASP A O 1
ATOM 3705 N N . ALA A 1 471 ? -32.045 -3.633 28.238 1.00 93.31 471 ALA A N 1
ATOM 3706 C CA . ALA A 1 471 ? -31.203 -4.452 27.368 1.00 93.31 471 ALA A CA 1
ATOM 3707 C C . ALA A 1 471 ? -31.771 -4.598 25.944 1.00 93.31 471 ALA A C 1
ATOM 3709 O O . ALA A 1 471 ? -30.998 -4.682 24.977 1.00 93.31 471 ALA A O 1
ATOM 3710 N N . GLU A 1 472 ? -33.095 -4.620 25.797 1.00 92.75 472 GLU A N 1
ATOM 3711 C CA . GLU A 1 472 ? -33.777 -4.598 24.503 1.00 92.75 472 GLU A CA 1
ATOM 3712 C C . GLU A 1 472 ? -33.734 -3.215 23.849 1.00 92.75 472 GLU A C 1
ATOM 3714 O O . GLU A 1 472 ? -33.409 -3.117 22.662 1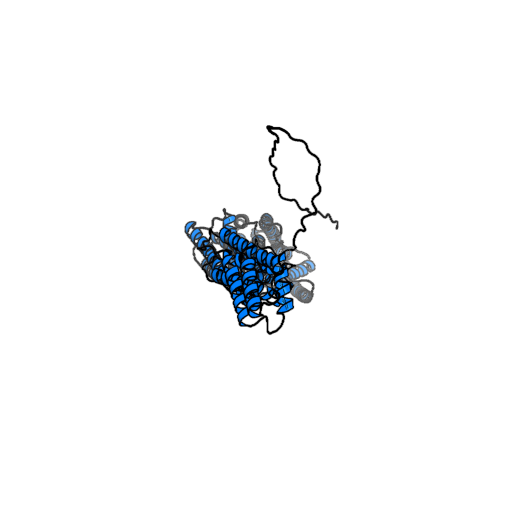.00 92.75 472 GLU A O 1
ATOM 3719 N N . GLU A 1 473 ? -33.974 -2.137 24.602 1.00 92.38 473 GLU A N 1
ATOM 3720 C CA . GLU A 1 473 ? -33.892 -0.767 24.078 1.00 92.38 473 GLU A CA 1
ATOM 3721 C C . GLU A 1 473 ? -32.477 -0.419 23.599 1.00 92.38 473 GLU A C 1
ATOM 3723 O O . GLU A 1 473 ? -32.307 0.096 22.488 1.00 92.38 473 GLU A O 1
ATOM 3728 N N . LEU A 1 474 ? -31.448 -0.779 24.374 1.00 92.69 474 LEU A N 1
ATOM 3729 C CA . LEU A 1 474 ? -30.050 -0.650 23.957 1.00 92.69 474 LEU A CA 1
ATOM 3730 C C . LEU A 1 474 ? -29.776 -1.427 22.662 1.00 92.69 474 LEU A C 1
ATOM 3732 O O . LEU A 1 474 ? -29.188 -0.884 21.725 1.00 92.69 474 LEU A O 1
ATOM 3736 N N . HIS A 1 475 ? -30.239 -2.678 22.566 1.00 92.88 475 HIS A N 1
ATOM 3737 C CA . HIS A 1 475 ? -30.070 -3.472 21.347 1.00 92.88 475 HIS A CA 1
ATOM 3738 C C . HIS A 1 475 ? -30.771 -2.845 20.139 1.00 92.88 475 HIS A C 1
ATOM 3740 O O . HIS A 1 475 ? -30.205 -2.803 19.046 1.00 92.88 475 HIS A O 1
ATOM 3746 N N . LYS A 1 476 ? -31.975 -2.304 20.334 1.00 92.38 476 LYS A N 1
ATOM 3747 C CA . LYS A 1 476 ? -32.760 -1.606 19.311 1.00 92.38 476 LYS A CA 1
ATOM 3748 C C . LYS A 1 476 ? -32.059 -0.344 18.802 1.00 92.38 476 LYS A C 1
ATOM 3750 O O . LYS A 1 476 ? -32.115 -0.074 17.606 1.00 92.38 476 LYS A O 1
ATOM 3755 N N . VAL A 1 477 ? -31.376 0.415 19.663 1.00 92.62 477 VAL A N 1
ATOM 3756 C CA . VAL A 1 477 ? -30.606 1.605 19.246 1.00 92.62 477 VAL A CA 1
ATOM 3757 C C . VAL A 1 477 ? -29.415 1.226 18.360 1.00 92.62 477 VAL A C 1
ATOM 3759 O O . VAL A 1 477 ? -29.241 1.833 17.302 1.00 92.62 477 VAL A O 1
ATOM 3762 N N . PHE A 1 478 ? -28.639 0.204 18.735 1.00 92.81 478 PHE A N 1
ATOM 3763 C CA . PHE A 1 478 ? -27.476 -0.240 17.954 1.00 92.81 478 PHE A CA 1
ATOM 3764 C C . PHE A 1 478 ? -27.866 -0.955 16.648 1.00 92.81 478 PHE A C 1
ATOM 3766 O O . PHE A 1 478 ? -27.366 -0.592 15.582 1.00 92.81 478 PHE A O 1
ATOM 3773 N N . SER A 1 479 ? -28.820 -1.892 16.693 1.00 91.19 479 SER A N 1
ATOM 3774 C CA . SER A 1 479 ? -29.299 -2.634 15.508 1.00 91.19 479 SER A CA 1
ATOM 3775 C C . SER A 1 479 ? -29.986 -1.751 14.455 1.00 91.19 479 SER A C 1
ATOM 3777 O O . SER A 1 479 ? -29.957 -2.067 13.267 1.00 91.19 479 SER A O 1
ATOM 3779 N N . GLN A 1 480 ? -30.555 -0.604 14.855 1.00 91.00 480 GLN A N 1
ATOM 3780 C CA . GLN A 1 480 ? -31.060 0.418 13.925 1.00 91.00 480 GLN A CA 1
ATOM 3781 C C . GLN A 1 480 ? -29.960 1.104 13.106 1.00 91.00 480 GLN A C 1
ATOM 3783 O O . GLN A 1 480 ? -30.262 1.671 12.056 1.00 91.00 480 GLN A O 1
ATOM 3788 N N . GLN A 1 481 ? -28.713 1.104 13.582 1.00 88.50 481 GLN A N 1
ATOM 3789 C CA . GLN A 1 481 ? -27.590 1.694 12.854 1.00 88.50 481 GLN A CA 1
ATOM 3790 C C . GLN A 1 481 ? -26.802 0.651 12.067 1.00 88.50 481 GLN A C 1
ATOM 3792 O O . GLN A 1 481 ? -26.462 0.928 10.920 1.00 88.50 481 GLN A O 1
ATOM 3797 N N . ASN A 1 482 ? -26.586 -0.536 12.643 1.00 86.12 482 ASN A N 1
ATOM 3798 C CA . ASN A 1 482 ? -25.879 -1.644 12.010 1.00 86.12 482 ASN A CA 1
ATOM 3799 C C . ASN A 1 482 ? -26.537 -2.983 12.397 1.00 86.12 482 ASN A C 1
ATOM 3801 O O . ASN A 1 482 ? -26.583 -3.346 13.573 1.00 86.12 482 ASN A O 1
ATOM 3805 N N . LYS A 1 483 ? -27.069 -3.698 11.398 1.00 82.56 483 LYS A N 1
ATOM 3806 C CA . LYS A 1 483 ? -27.855 -4.932 11.582 1.00 82.56 483 LYS A CA 1
ATOM 3807 C C . LYS A 1 483 ? -27.002 -6.163 11.889 1.00 82.56 483 LYS A C 1
ATOM 3809 O O . LYS A 1 483 ? -27.521 -7.105 12.479 1.00 82.56 483 LYS A O 1
ATOM 3814 N N . ASP A 1 484 ? -25.726 -6.142 11.516 1.00 80.94 484 ASP A N 1
ATOM 3815 C CA . ASP A 1 484 ? -24.815 -7.287 11.628 1.00 80.94 484 ASP A CA 1
ATOM 3816 C C . ASP A 1 484 ? -24.125 -7.354 13.006 1.00 80.94 484 ASP A C 1
ATOM 3818 O O . ASP A 1 484 ? -23.324 -8.250 13.283 1.00 80.94 484 ASP A O 1
ATOM 3822 N N . LEU A 1 485 ? -24.450 -6.410 13.899 1.00 80.69 485 LEU A N 1
ATOM 3823 C CA . LEU A 1 485 ? -23.956 -6.383 15.271 1.00 80.69 485 LEU A CA 1
ATOM 3824 C C . LEU A 1 485 ? -24.473 -7.572 16.085 1.00 80.69 485 LEU A C 1
ATOM 3826 O O . LEU A 1 485 ? -25.676 -7.801 16.225 1.00 80.69 485 LEU A O 1
ATOM 3830 N N . GLN A 1 486 ? -23.539 -8.262 16.736 1.00 78.00 486 GLN A N 1
ATOM 3831 C CA . GLN A 1 486 ? -23.853 -9.271 17.742 1.00 78.00 486 GLN A CA 1
ATOM 3832 C C . GLN A 1 486 ? -24.687 -8.663 18.882 1.00 78.00 486 GLN A C 1
ATOM 3834 O O . GLN A 1 486 ? -24.492 -7.509 19.275 1.00 78.00 486 GLN A O 1
ATOM 3839 N N . LYS A 1 487 ? -25.609 -9.444 19.464 1.00 80.25 487 LYS A N 1
ATOM 3840 C CA . LYS A 1 487 ? -26.473 -8.997 20.574 1.00 80.25 487 LYS A CA 1
ATOM 3841 C C . LYS A 1 487 ? -25.670 -8.860 21.877 1.00 80.25 487 LYS A C 1
ATOM 3843 O O . LYS A 1 487 ? -25.791 -9.680 22.784 1.00 80.25 487 LYS A O 1
ATOM 3848 N N . ARG A 1 488 ? -24.854 -7.802 21.998 1.00 80.38 488 ARG A N 1
ATOM 3849 C CA . ARG A 1 488 ? -24.025 -7.509 23.187 1.00 80.38 488 ARG A CA 1
ATOM 3850 C C . ARG A 1 488 ? -24.845 -7.377 24.472 1.00 80.38 488 ARG A C 1
ATOM 3852 O O . ARG A 1 488 ? -24.334 -7.686 25.545 1.00 80.38 488 ARG A O 1
ATOM 3859 N N . SER A 1 489 ? -26.127 -7.010 24.380 1.00 81.38 489 SER A N 1
ATOM 3860 C CA . SER A 1 489 ? -27.024 -6.989 25.540 1.00 81.38 489 SER A CA 1
ATOM 3861 C C . SER A 1 489 ? -27.350 -8.370 26.122 1.00 81.38 489 SER A C 1
ATOM 3863 O O . SER A 1 489 ? -27.930 -8.423 27.201 1.00 81.38 489 SER A O 1
ATOM 3865 N N . MET A 1 490 ? -26.907 -9.477 25.507 1.00 86.12 490 MET A N 1
ATOM 3866 C CA . MET A 1 490 ? -26.973 -10.820 26.104 1.00 86.12 490 MET A CA 1
ATOM 3867 C C . MET A 1 490 ? -26.360 -10.868 27.514 1.00 86.12 490 MET A C 1
ATOM 3869 O O . MET A 1 490 ? -26.888 -11.570 28.370 1.00 86.12 490 MET A O 1
ATOM 3873 N N . LEU A 1 491 ? -25.316 -10.073 27.795 1.00 89.75 491 LEU A N 1
ATOM 3874 C CA . LEU A 1 491 ? -24.778 -9.927 29.153 1.00 89.75 491 LEU A CA 1
ATOM 3875 C C . LEU A 1 491 ? -25.843 -9.425 30.142 1.00 89.75 491 LEU A C 1
ATOM 3877 O O . LEU A 1 491 ? -26.009 -9.985 31.221 1.00 89.75 491 LEU A O 1
ATOM 3881 N N . LEU A 1 492 ? -26.574 -8.372 29.770 1.00 92.31 492 LEU A N 1
ATOM 3882 C CA . LEU A 1 492 ? -27.607 -7.774 30.617 1.00 92.31 492 LEU A CA 1
ATOM 3883 C C . LEU A 1 492 ? -28.817 -8.702 30.761 1.00 92.31 492 LEU A C 1
ATOM 3885 O O . LEU A 1 492 ? -29.331 -8.844 31.865 1.00 92.31 492 LEU A O 1
ATOM 3889 N N . LEU A 1 493 ? -29.200 -9.409 29.692 1.00 91.69 493 LEU A N 1
ATOM 3890 C CA . LEU A 1 493 ? -30.237 -10.445 29.747 1.00 91.69 493 LEU A CA 1
ATOM 3891 C C . LEU A 1 493 ? -29.845 -11.578 30.709 1.00 91.69 493 LEU A C 1
ATOM 3893 O O . LEU A 1 493 ? -30.640 -11.954 31.562 1.00 91.69 493 LEU A O 1
ATOM 3897 N N . LYS A 1 494 ? -28.591 -12.050 30.679 1.00 91.19 494 LYS A N 1
ATOM 3898 C CA . LYS A 1 494 ? -28.102 -13.056 31.640 1.00 91.19 494 LYS A CA 1
ATOM 3899 C C . LYS A 1 494 ? -28.043 -12.533 33.079 1.00 91.19 494 LYS A C 1
ATOM 3901 O O . LYS A 1 494 ? -28.248 -13.299 34.016 1.00 91.19 494 LYS A O 1
ATOM 3906 N N . VAL A 1 495 ? -27.824 -11.235 33.281 1.00 92.69 495 VAL A N 1
ATOM 3907 C CA . VAL A 1 495 ? -27.944 -10.596 34.604 1.00 92.69 495 VAL A CA 1
ATOM 3908 C C . VAL A 1 495 ? -29.410 -10.494 35.056 1.00 92.69 495 VAL A C 1
ATOM 3910 O O . VAL A 1 495 ? -29.689 -10.719 36.235 1.00 92.69 495 VAL A O 1
ATOM 3913 N N . ALA A 1 496 ? -30.351 -10.225 34.145 1.00 92.38 496 ALA A N 1
ATOM 3914 C CA . ALA A 1 496 ? -31.788 -10.253 34.427 1.00 92.38 496 ALA A CA 1
ATOM 3915 C C . ALA A 1 496 ? -32.276 -11.674 34.777 1.00 92.38 496 ALA A C 1
ATOM 3917 O O . ALA A 1 496 ? -32.990 -11.837 35.771 1.00 92.38 496 ALA A O 1
ATOM 3918 N N . ASP A 1 497 ? -31.810 -12.699 34.055 1.00 92.00 497 ASP A N 1
ATOM 3919 C CA . ASP A 1 497 ? -32.048 -14.119 34.353 1.00 92.00 497 ASP A CA 1
ATOM 3920 C C . ASP A 1 497 ? -31.591 -14.472 35.781 1.00 92.00 497 ASP A C 1
ATOM 3922 O O . ASP A 1 497 ? -32.361 -15.019 36.573 1.00 92.00 497 ASP A O 1
ATOM 3926 N N . VAL A 1 498 ? -30.361 -14.102 36.170 1.00 91.69 498 VAL A N 1
ATOM 3927 C CA . VAL A 1 498 ? -29.831 -14.349 37.530 1.00 91.69 498 VAL A CA 1
ATOM 3928 C C . VAL A 1 498 ? -30.715 -13.723 38.617 1.00 91.69 498 VAL A C 1
ATOM 3930 O O . VAL A 1 498 ? -30.842 -14.292 39.704 1.00 91.69 498 VAL A O 1
ATOM 3933 N N . LEU A 1 499 ? -31.377 -12.599 38.340 1.00 89.69 499 LEU A N 1
ATOM 3934 C CA . LEU A 1 499 ? -32.286 -11.940 39.283 1.00 89.69 499 LEU A CA 1
ATOM 3935 C C . LEU A 1 499 ? -33.725 -12.491 39.267 1.00 89.69 499 LEU A C 1
ATOM 3937 O O . LEU A 1 499 ? -34.461 -12.196 40.204 1.00 89.69 499 LEU A O 1
ATOM 3941 N N . SER A 1 500 ? -34.116 -13.279 38.257 1.00 87.62 500 SER A N 1
ATOM 3942 C CA . SER A 1 500 ? -35.528 -13.642 38.007 1.00 87.62 500 SER A CA 1
ATOM 3943 C C . SER A 1 500 ? -35.812 -15.154 37.955 1.00 87.62 500 SER A C 1
ATOM 3945 O O . SER A 1 500 ? -36.939 -15.569 38.212 1.00 87.62 500 SER A O 1
ATOM 3947 N N . LEU A 1 501 ? -34.820 -15.997 37.637 1.00 87.31 501 LEU A N 1
ATOM 3948 C CA . LEU A 1 501 ? -34.984 -17.452 37.488 1.00 87.31 501 LEU A CA 1
ATOM 3949 C C . LEU A 1 501 ? -35.326 -18.152 38.810 1.00 87.31 501 LEU A C 1
ATOM 3951 O O . LEU A 1 501 ? -34.477 -18.233 39.691 1.00 87.31 501 LEU A O 1
ATOM 3955 N N . THR A 1 502 ? -36.503 -18.758 38.932 1.00 83.94 502 THR A N 1
ATOM 3956 C CA . THR A 1 502 ? -36.894 -19.510 40.141 1.00 83.94 502 THR A CA 1
ATOM 3957 C C . THR A 1 502 ? -36.228 -20.884 40.272 1.00 83.94 502 THR A C 1
ATOM 3959 O O . THR A 1 502 ? -36.138 -21.404 41.378 1.00 83.94 502 THR A O 1
ATOM 3962 N N . ASP A 1 503 ? -35.778 -21.479 39.165 1.00 88.06 503 ASP A N 1
ATOM 3963 C CA . ASP A 1 503 ? -35.170 -22.814 39.138 1.00 88.06 503 ASP A CA 1
ATOM 3964 C C . ASP A 1 503 ? -33.676 -22.794 39.520 1.00 88.06 503 ASP A C 1
ATOM 3966 O O . ASP A 1 503 ? -32.912 -21.942 39.055 1.00 88.06 503 ASP A O 1
ATOM 3970 N N . GLU A 1 504 ? -33.253 -23.732 40.375 1.00 83.50 504 GLU A N 1
ATOM 3971 C CA . GLU A 1 504 ? -31.896 -23.751 40.943 1.00 83.50 504 GLU A CA 1
ATOM 3972 C C . GLU A 1 504 ? -30.837 -24.223 39.932 1.00 83.50 504 GLU A C 1
ATOM 3974 O O . GLU A 1 504 ? -29.711 -23.716 39.932 1.00 83.50 504 GLU A O 1
ATOM 3979 N N . ASP A 1 505 ? -31.179 -25.155 39.042 1.00 85.56 505 ASP A N 1
ATOM 3980 C CA . ASP A 1 505 ? -30.225 -25.727 38.088 1.00 85.56 505 ASP A CA 1
ATOM 3981 C C . ASP A 1 505 ? -30.059 -24.835 36.850 1.00 85.56 505 ASP A C 1
ATOM 3983 O O . ASP A 1 505 ? -28.931 -24.597 36.402 1.00 85.56 505 ASP A O 1
ATOM 3987 N N . ALA A 1 506 ? -31.141 -24.212 36.379 1.00 88.25 506 ALA A N 1
ATOM 3988 C CA . ALA A 1 506 ? -31.094 -23.122 35.409 1.00 88.25 506 ALA A CA 1
ATOM 3989 C C . ALA A 1 506 ? -30.287 -21.924 35.935 1.00 88.25 506 ALA A C 1
ATOM 3991 O O . ALA A 1 506 ? -29.562 -21.287 35.164 1.00 88.25 506 ALA A O 1
ATOM 3992 N N . LEU A 1 507 ? -30.359 -21.627 37.239 1.00 89.19 507 LEU A N 1
ATOM 3993 C CA . LEU A 1 507 ? -29.540 -20.591 37.866 1.00 89.19 507 LEU A CA 1
ATOM 3994 C C . LEU A 1 507 ? -28.051 -20.954 37.866 1.00 89.19 507 LEU A C 1
ATOM 3996 O O . LEU A 1 507 ? -27.246 -20.128 37.437 1.00 89.19 507 LEU A O 1
ATOM 4000 N N . LYS A 1 508 ? -27.676 -22.171 38.289 1.00 88.12 508 LYS A N 1
ATOM 4001 C CA . LYS A 1 508 ? -26.279 -22.655 38.233 1.00 88.12 508 LYS A CA 1
ATOM 4002 C C . LYS A 1 508 ? -25.724 -22.542 36.812 1.00 88.12 508 LYS A C 1
ATOM 4004 O O . LYS A 1 508 ? -24.699 -21.895 36.608 1.00 88.12 508 LYS A O 1
ATOM 4009 N N . LEU A 1 509 ? -26.451 -23.070 35.824 1.00 89.12 509 LEU A N 1
ATOM 4010 C CA . LEU A 1 509 ? -26.066 -23.006 34.412 1.00 89.12 509 LEU A CA 1
ATOM 4011 C C . LEU A 1 509 ? -25.915 -21.558 33.919 1.00 89.12 509 LEU A C 1
ATOM 4013 O O . LEU A 1 509 ? -24.943 -21.234 33.237 1.00 89.12 509 LEU A O 1
ATOM 4017 N N . THR A 1 510 ? -26.845 -20.674 34.283 1.00 91.25 510 THR A N 1
ATOM 4018 C CA . THR A 1 510 ? -26.802 -19.255 33.898 1.00 91.25 510 THR A CA 1
ATOM 4019 C C . THR A 1 510 ? -25.612 -18.535 34.528 1.00 91.25 510 THR A C 1
ATOM 4021 O O . THR A 1 510 ? -24.933 -17.777 33.838 1.00 91.25 510 THR A O 1
ATOM 4024 N N . CYS A 1 511 ? -25.305 -18.799 35.800 1.00 89.69 511 CYS A N 1
ATOM 4025 C CA . CYS A 1 511 ? -24.104 -18.284 36.453 1.00 89.69 511 CYS A CA 1
ATOM 4026 C C . CYS A 1 511 ? -22.817 -18.805 35.790 1.00 89.69 511 CYS A C 1
ATOM 4028 O O . CYS A 1 511 ? -21.870 -18.031 35.648 1.00 89.69 511 CYS A O 1
ATOM 4030 N N . SER A 1 512 ? -22.780 -20.064 35.337 1.00 87.12 512 SER A N 1
ATOM 4031 C CA . SER A 1 512 ? -21.610 -20.621 34.639 1.00 87.12 512 SER A CA 1
ATOM 4032 C C . SER A 1 512 ? -21.404 -19.967 33.279 1.00 87.12 512 SER A C 1
ATOM 4034 O O . SER A 1 512 ? -20.292 -19.535 32.992 1.00 87.12 512 SER A O 1
ATOM 4036 N N . VAL A 1 513 ? -22.474 -19.807 32.491 1.00 88.06 513 VAL A N 1
ATOM 4037 C CA . VAL A 1 513 ? -22.449 -19.065 31.216 1.00 88.06 513 VAL A CA 1
ATOM 4038 C C . VAL A 1 513 ? -22.018 -17.612 31.433 1.00 88.06 513 VAL A C 1
ATOM 4040 O O . VAL A 1 513 ? -21.225 -17.077 30.664 1.00 88.06 513 VAL A O 1
ATOM 4043 N N . LEU A 1 514 ? -22.498 -16.968 32.502 1.00 87.88 514 LEU A N 1
ATOM 4044 C CA . LEU A 1 514 ? -22.147 -15.584 32.819 1.00 87.88 514 LEU A CA 1
ATOM 4045 C C . LEU A 1 514 ? -20.646 -15.408 33.109 1.00 87.88 514 LEU A C 1
ATOM 4047 O O . LEU A 1 514 ? -20.093 -14.371 32.756 1.00 87.88 514 LEU A O 1
ATOM 4051 N N . LEU A 1 515 ? -19.986 -16.407 33.707 1.00 87.31 515 LEU A N 1
ATOM 4052 C CA . LEU A 1 515 ? -18.536 -16.394 33.935 1.00 87.31 515 LEU A CA 1
ATOM 4053 C C . LEU A 1 515 ? -17.725 -16.875 32.716 1.00 87.31 515 LEU A C 1
ATOM 4055 O O . LEU A 1 515 ? -16.642 -16.345 32.483 1.00 87.31 515 LEU A O 1
ATOM 4059 N N . SER A 1 516 ? -18.214 -17.847 31.932 1.00 84.81 516 SER A N 1
ATOM 4060 C CA . SER A 1 516 ? -17.488 -18.383 30.764 1.00 84.81 516 SER A CA 1
ATOM 4061 C C . SER A 1 516 ? -17.499 -17.448 29.559 1.00 84.81 516 SER A C 1
ATOM 4063 O O . SER A 1 516 ? -16.481 -17.287 28.885 1.00 84.81 516 SER A O 1
ATOM 4065 N N . ASP A 1 517 ? -18.646 -16.831 29.282 1.00 84.00 517 ASP A N 1
ATOM 4066 C CA . ASP A 1 517 ? -18.878 -16.109 28.031 1.00 84.00 517 ASP A CA 1
ATOM 4067 C C . ASP A 1 517 ? -18.596 -14.601 28.177 1.00 84.00 517 ASP A C 1
ATOM 4069 O O . ASP A 1 517 ? -18.419 -13.903 27.176 1.00 84.00 517 ASP A O 1
ATOM 4073 N N . PHE A 1 518 ? -18.503 -14.103 29.419 1.00 83.69 518 PHE A N 1
ATOM 4074 C CA . PHE A 1 518 ? -18.282 -12.692 29.753 1.00 83.69 518 PHE A CA 1
ATOM 4075 C C . PHE A 1 518 ? -17.203 -12.525 30.845 1.00 83.69 518 PHE A C 1
ATOM 4077 O O . PHE A 1 518 ? -17.526 -12.185 31.985 1.00 83.69 518 PHE A O 1
ATOM 4084 N N . PRO A 1 519 ? -15.904 -12.707 30.527 1.00 80.38 519 PRO A N 1
ATOM 4085 C CA . PRO A 1 519 ? -14.815 -12.679 31.515 1.00 80.38 519 PRO A CA 1
ATOM 4086 C C . PRO A 1 519 ? -14.616 -11.327 32.228 1.00 80.38 519 PRO A C 1
ATOM 4088 O O . PRO A 1 519 ? -13.871 -11.245 33.202 1.00 80.38 519 PRO A O 1
ATOM 4091 N N . GLN A 1 520 ? -15.293 -10.261 31.789 1.00 80.31 520 GLN A N 1
ATOM 4092 C CA . GLN A 1 520 ? -15.402 -9.001 32.530 1.00 80.31 520 GLN A CA 1
ATOM 4093 C C . GLN A 1 520 ? -16.267 -9.099 33.804 1.00 80.31 520 GLN A C 1
ATOM 4095 O O . GLN A 1 520 ? -16.249 -8.172 34.616 1.00 80.31 520 GLN A O 1
ATOM 4100 N N . VAL A 1 521 ? -17.033 -10.183 33.983 1.00 85.12 521 VAL A N 1
ATOM 4101 C CA . VAL A 1 521 ? -17.854 -10.436 35.174 1.00 85.12 521 VAL A CA 1
ATOM 4102 C C . VAL A 1 521 ? -17.086 -11.306 36.165 1.00 85.12 521 VAL A C 1
ATOM 4104 O O . VAL A 1 521 ? -16.690 -12.424 35.852 1.00 85.12 521 VAL A O 1
ATOM 4107 N N . SER A 1 522 ? -16.902 -10.827 37.397 1.00 89.00 522 SER A N 1
ATOM 4108 C CA . SER A 1 522 ? -16.202 -11.596 38.435 1.00 89.00 522 SER A CA 1
ATOM 4109 C C . SER A 1 522 ? -17.148 -12.431 39.305 1.00 89.00 522 SER A C 1
ATOM 4111 O O . SER A 1 522 ? -18.306 -12.071 39.536 1.00 89.00 522 SER A O 1
ATOM 4113 N N . ARG A 1 523 ? -16.632 -13.520 39.894 1.00 87.88 523 ARG A N 1
ATOM 4114 C CA . ARG A 1 523 ? -17.378 -14.378 40.839 1.00 87.88 523 ARG A CA 1
ATOM 4115 C C . ARG A 1 523 ? -17.982 -13.590 42.015 1.00 87.88 523 ARG A C 1
ATOM 4117 O O . ARG A 1 523 ? -19.085 -13.900 42.462 1.00 87.88 523 ARG A O 1
ATOM 4124 N N . GLU A 1 524 ? -17.317 -12.530 42.483 1.00 88.50 524 GLU A N 1
ATOM 4125 C CA . GLU A 1 524 ? -17.852 -11.644 43.531 1.00 88.50 524 GLU A CA 1
ATOM 4126 C C . GLU A 1 524 ? -18.994 -10.736 43.032 1.00 88.50 524 GLU A C 1
ATOM 4128 O O . GLU A 1 524 ? -19.904 -10.424 43.803 1.00 88.50 524 GLU A O 1
ATOM 4133 N N . GLN A 1 525 ? -19.017 -10.359 41.749 1.00 90.62 525 GLN A N 1
ATOM 4134 C CA . GLN A 1 525 ? -20.159 -9.657 41.149 1.00 90.62 525 GLN A CA 1
ATOM 4135 C C . GLN A 1 525 ? -21.366 -10.594 40.991 1.00 90.62 525 GLN A C 1
ATOM 4137 O O . GLN A 1 525 ? -22.473 -10.213 41.372 1.00 90.62 525 GLN A O 1
ATOM 4142 N N . VAL A 1 526 ? -21.163 -11.843 40.549 1.00 90.62 526 VAL A N 1
ATOM 4143 C CA . VAL A 1 526 ? -22.233 -12.865 40.500 1.00 90.62 526 VAL A CA 1
ATOM 4144 C C . VAL A 1 526 ? -22.813 -13.112 41.897 1.00 90.62 526 VAL A C 1
ATOM 4146 O O . VAL A 1 526 ? -24.022 -13.032 42.102 1.00 90.62 526 VAL A O 1
ATOM 4149 N N . LYS A 1 527 ? -21.955 -13.295 42.904 1.00 89.50 527 LYS A N 1
ATOM 4150 C CA . LYS A 1 527 ? -22.336 -13.404 44.324 1.00 89.50 527 LYS A CA 1
ATOM 4151 C C . LYS A 1 527 ? -23.108 -12.186 44.840 1.00 89.50 527 LYS A C 1
ATOM 4153 O O . LYS A 1 527 ? -23.996 -12.340 45.681 1.00 89.50 527 LYS A O 1
ATOM 4158 N N . LYS A 1 528 ? -22.790 -10.978 44.361 1.00 90.44 528 LYS A N 1
ATOM 4159 C CA . LYS A 1 528 ? -23.542 -9.757 44.687 1.00 90.44 528 LYS A CA 1
ATOM 4160 C C . LYS A 1 528 ? -24.952 -9.798 44.096 1.00 90.44 528 LYS A C 1
ATOM 4162 O O . LYS A 1 528 ? -25.891 -9.516 44.834 1.00 90.44 528 LYS A O 1
ATOM 4167 N N . LEU A 1 529 ? -25.100 -10.204 42.834 1.00 91.62 529 LEU A N 1
ATOM 4168 C CA . LEU A 1 529 ? -26.401 -10.365 42.169 1.00 91.62 529 LEU A CA 1
ATOM 4169 C C . LEU A 1 529 ? -27.258 -11.451 42.843 1.00 91.62 529 LEU A C 1
ATOM 4171 O O . LEU A 1 529 ? -28.411 -11.196 43.174 1.00 91.62 529 LEU A O 1
ATOM 4175 N N . LEU A 1 530 ? -26.683 -12.612 43.173 1.00 90.06 530 LEU A N 1
ATOM 4176 C CA . LEU A 1 530 ? -27.379 -13.671 43.923 1.00 90.06 530 LEU A CA 1
ATOM 4177 C C . LEU A 1 530 ? -27.894 -13.182 45.289 1.00 90.06 530 LEU A C 1
ATOM 4179 O O . LEU A 1 530 ? -28.996 -13.524 45.706 1.00 90.06 530 LEU A O 1
ATOM 4183 N N . ARG A 1 531 ? -27.131 -12.323 45.979 1.00 88.00 531 ARG A N 1
ATOM 4184 C CA . ARG A 1 531 ? -27.554 -11.695 47.246 1.00 88.00 531 ARG A CA 1
ATOM 4185 C C . ARG A 1 531 ? -28.638 -10.628 47.084 1.00 88.00 531 ARG A C 1
ATOM 4187 O O . ARG A 1 531 ? -29.288 -10.300 48.072 1.00 88.00 531 ARG A O 1
ATOM 4194 N N . TRP A 1 532 ? -28.810 -10.060 45.892 1.00 87.94 532 TRP A N 1
ATOM 4195 C CA . TRP A 1 532 ? -29.882 -9.099 45.602 1.00 87.94 532 TRP A CA 1
ATOM 4196 C C . TRP A 1 532 ? -31.233 -9.776 45.393 1.00 87.94 532 TRP A C 1
ATOM 4198 O O . TRP A 1 532 ? -32.258 -9.127 45.556 1.00 87.94 532 TRP A O 1
ATOM 4208 N N . ARG A 1 533 ? -31.240 -11.069 45.067 1.00 83.31 533 ARG A N 1
ATOM 4209 C CA . ARG A 1 533 ? -32.470 -11.836 44.880 1.00 83.31 533 ARG A CA 1
ATOM 4210 C C . ARG A 1 533 ? -33.256 -12.027 46.192 1.00 83.31 533 ARG A C 1
ATOM 4212 O O . ARG A 1 533 ? -34.474 -11.915 46.205 1.00 83.31 533 ARG A O 1
ATOM 4219 N N . GLY A 1 534 ? -32.548 -12.205 47.313 1.00 77.69 534 GLY A N 1
ATOM 4220 C CA . GLY A 1 534 ? -33.095 -12.119 48.680 1.00 77.69 534 GLY A CA 1
ATOM 4221 C C . GLY A 1 534 ? -33.871 -13.343 49.196 1.00 77.69 534 GLY A C 1
ATOM 4222 O O . GLY A 1 534 ? -34.099 -13.443 50.399 1.00 77.69 534 GLY A O 1
ATOM 4223 N N . ASP A 1 535 ? -34.218 -14.275 48.317 1.00 81.75 535 ASP A N 1
ATOM 4224 C CA . ASP A 1 535 ? -34.835 -15.589 48.555 1.00 81.75 535 ASP A CA 1
ATOM 4225 C C . ASP A 1 535 ? -33.816 -16.690 48.933 1.00 81.75 535 ASP A C 1
ATOM 4227 O O . ASP A 1 535 ? -34.145 -17.619 49.670 1.00 81.75 535 ASP A O 1
ATOM 4231 N N . LEU A 1 536 ? -32.568 -16.586 48.462 1.00 84.12 536 LEU A N 1
ATOM 4232 C CA . LEU A 1 536 ? -31.511 -17.572 48.707 1.00 84.12 536 LEU A CA 1
ATOM 4233 C C . LEU A 1 536 ? -30.807 -17.376 50.060 1.00 84.12 536 LEU A C 1
ATOM 4235 O O . LEU A 1 536 ? -30.267 -16.308 50.370 1.00 84.12 536 LEU A O 1
ATOM 4239 N N . SER A 1 537 ? -30.681 -18.455 50.836 1.00 84.56 537 SER A N 1
ATOM 4240 C CA . SER A 1 537 ? -29.819 -18.482 52.027 1.00 84.56 537 SER A CA 1
ATOM 4241 C C . SER A 1 537 ? -28.328 -18.382 51.664 1.00 84.56 537 SER A C 1
ATOM 4243 O O . SER A 1 537 ? -27.907 -18.769 50.574 1.00 84.56 537 SER A O 1
ATOM 4245 N N . GLN A 1 538 ? -27.468 -17.956 52.604 1.00 83.19 538 GLN A N 1
ATOM 4246 C CA . GLN A 1 538 ? -26.008 -17.916 52.369 1.00 83.19 538 GLN A CA 1
ATOM 4247 C C . GLN A 1 538 ? -25.425 -19.293 51.986 1.00 83.19 538 GLN A C 1
ATOM 4249 O O . GLN A 1 538 ? -24.422 -19.348 51.276 1.00 83.19 538 GLN A O 1
ATOM 4254 N N . ARG A 1 539 ? -26.049 -20.400 52.427 1.00 84.00 539 ARG A N 1
ATOM 4255 C CA . ARG A 1 539 ? -25.651 -21.764 52.040 1.00 84.00 539 ARG A CA 1
ATOM 4256 C C . ARG A 1 539 ? -25.993 -22.053 50.578 1.00 84.00 539 ARG A C 1
ATOM 4258 O O . ARG A 1 539 ? -25.128 -22.549 49.870 1.00 84.00 539 ARG A O 1
ATOM 4265 N N . GLN A 1 540 ? -27.189 -21.681 50.117 1.00 83.62 540 GLN A N 1
ATOM 4266 C CA . GLN A 1 540 ? -27.587 -21.818 48.709 1.00 83.62 540 GLN A CA 1
ATOM 4267 C C . GLN A 1 540 ? -26.753 -20.915 47.794 1.00 83.62 540 GLN A C 1
ATOM 4269 O O . GLN A 1 540 ? -26.234 -21.390 46.792 1.00 83.62 540 GLN A O 1
ATOM 4274 N N . VAL A 1 541 ? -26.518 -19.650 48.172 1.00 85.62 541 VAL A N 1
ATOM 4275 C CA . VAL A 1 541 ? -25.623 -18.751 47.413 1.00 85.62 541 VAL A CA 1
ATOM 4276 C C . VAL A 1 541 ? -24.219 -19.352 47.287 1.00 85.62 541 VAL A C 1
ATOM 4278 O O . VAL A 1 541 ? -23.629 -19.291 46.212 1.00 85.62 541 VAL A O 1
ATOM 4281 N N . LYS A 1 542 ? -23.683 -19.964 48.355 1.00 84.69 542 LYS A N 1
ATOM 4282 C CA . LYS A 1 542 ? -22.398 -20.673 48.286 1.00 84.69 542 LYS A CA 1
ATOM 4283 C C . LYS A 1 542 ? -22.472 -21.905 47.372 1.00 84.69 542 LYS A C 1
ATOM 4285 O O . LYS A 1 542 ? -21.633 -22.019 46.491 1.00 84.69 542 LYS A O 1
ATOM 4290 N N . ALA A 1 543 ? -23.473 -22.771 47.536 1.00 83.88 543 ALA A N 1
ATOM 4291 C CA . ALA A 1 543 ? -23.631 -23.992 46.741 1.00 83.88 543 ALA A CA 1
ATOM 4292 C C . ALA A 1 543 ? -23.759 -23.709 45.234 1.0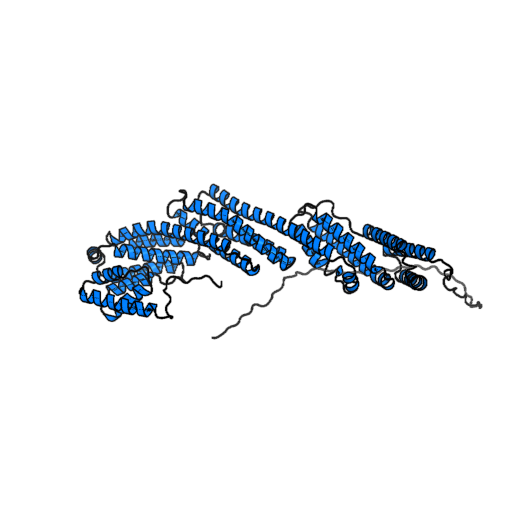0 83.88 543 ALA A C 1
ATOM 4294 O O . ALA A 1 543 ? -23.094 -24.364 44.431 1.00 83.88 543 ALA A O 1
ATOM 4295 N N . VAL A 1 544 ? -24.544 -22.690 44.854 1.00 85.12 544 VAL A N 1
ATOM 4296 C CA . VAL A 1 544 ? -24.636 -22.214 43.466 1.00 85.12 544 VAL A CA 1
ATOM 4297 C C . VAL A 1 544 ? -23.258 -21.788 42.971 1.00 85.12 544 VAL A C 1
ATOM 4299 O O . VAL A 1 544 ? -22.823 -22.285 41.940 1.00 85.12 544 VAL A O 1
ATOM 4302 N N . LEU A 1 545 ? -22.538 -20.930 43.704 1.00 85.50 545 LEU A N 1
ATOM 4303 C CA . LEU A 1 545 ? -21.222 -20.422 43.285 1.00 85.50 545 LEU A CA 1
ATOM 4304 C C . LEU A 1 545 ? -20.126 -21.495 43.224 1.00 85.50 545 LEU A C 1
ATOM 4306 O O . LEU A 1 545 ? -19.239 -21.385 42.383 1.00 85.50 545 LEU A O 1
ATOM 4310 N N . ASP A 1 546 ? -20.159 -22.487 44.111 1.00 84.06 546 ASP A N 1
ATOM 4311 C CA . ASP A 1 546 ? -19.200 -23.595 44.106 1.00 84.06 546 ASP A CA 1
ATOM 4312 C C . ASP A 1 546 ? -19.457 -24.492 42.884 1.00 84.06 546 ASP A C 1
ATOM 4314 O O . ASP A 1 546 ? -18.575 -24.609 42.038 1.00 84.06 546 ASP A O 1
ATOM 4318 N N . THR A 1 547 ? -20.706 -24.934 42.674 1.00 81.25 547 THR A N 1
ATOM 4319 C CA . THR A 1 547 ? -21.106 -25.690 41.465 1.00 81.25 547 THR A CA 1
ATOM 4320 C C . THR A 1 547 ? -20.838 -24.904 40.174 1.00 81.25 547 THR A C 1
ATOM 4322 O O . THR A 1 547 ? -20.447 -25.472 39.157 1.00 81.25 547 THR A O 1
ATOM 4325 N N . THR A 1 548 ? -21.015 -23.576 40.210 1.00 77.12 548 THR A N 1
ATOM 4326 C CA . THR A 1 548 ? -20.701 -22.686 39.080 1.00 77.12 548 THR A CA 1
ATOM 4327 C C . THR A 1 548 ? -19.221 -22.783 38.701 1.00 77.12 548 THR A C 1
ATOM 4329 O O . THR A 1 548 ? -18.900 -22.796 37.512 1.00 77.12 548 THR A O 1
ATOM 4332 N N . SER A 1 549 ? -18.337 -22.847 39.704 1.00 72.00 549 SER A N 1
ATOM 4333 C CA . SER A 1 549 ? -16.885 -22.970 39.538 1.00 72.00 549 SER A CA 1
ATOM 4334 C C . SER A 1 549 ? -16.503 -24.341 38.992 1.00 72.00 549 SER A C 1
ATOM 4336 O O . SER A 1 549 ? -15.777 -24.403 38.008 1.00 72.00 549 SER A O 1
ATOM 4338 N N . ASP A 1 550 ? -17.058 -25.415 39.558 1.00 74.12 550 ASP A N 1
ATOM 4339 C CA . ASP A 1 550 ? -16.789 -26.786 39.109 1.00 74.12 550 ASP A CA 1
ATOM 4340 C C . ASP A 1 550 ? -17.174 -26.962 37.626 1.00 74.12 550 ASP A C 1
ATOM 4342 O O . ASP A 1 550 ? -16.421 -27.521 36.828 1.00 74.12 550 ASP A O 1
ATOM 4346 N N . MET A 1 551 ? -18.323 -26.406 37.220 1.00 70.19 551 MET A N 1
ATOM 4347 C CA . MET A 1 551 ? -18.741 -26.366 35.815 1.00 70.19 551 MET A CA 1
ATOM 4348 C C . MET A 1 551 ? -17.826 -25.483 34.952 1.00 70.19 551 MET A C 1
ATOM 4350 O O . MET A 1 551 ? -17.505 -25.861 33.828 1.00 70.19 551 MET A O 1
ATOM 4354 N N . TYR A 1 552 ? -17.397 -24.319 35.448 1.00 63.19 552 TYR A N 1
ATOM 4355 C CA . TYR A 1 552 ? -16.501 -23.405 34.728 1.00 63.19 552 TYR A CA 1
ATOM 4356 C C . TYR A 1 552 ? -15.127 -24.033 34.449 1.00 63.19 552 TYR A C 1
ATOM 4358 O O . TYR A 1 552 ? -14.634 -23.942 33.323 1.00 63.19 552 TYR A O 1
ATOM 4366 N N . ASP A 1 553 ? -14.550 -24.739 35.421 1.00 64.81 553 ASP A N 1
ATOM 4367 C CA . ASP A 1 553 ? -13.268 -25.433 35.265 1.00 64.81 553 ASP A CA 1
ATOM 4368 C C . ASP A 1 553 ? -13.379 -26.584 34.244 1.00 64.81 553 ASP A C 1
ATOM 4370 O O . ASP A 1 553 ? -12.492 -26.766 33.405 1.00 64.81 553 ASP A O 1
ATOM 4374 N N . VAL A 1 554 ? -14.516 -27.294 34.218 1.00 62.78 554 VAL A N 1
ATOM 4375 C CA . VAL A 1 554 ? -14.843 -28.280 33.167 1.00 62.78 554 VAL A CA 1
ATOM 4376 C C . VAL A 1 554 ? -15.023 -27.618 31.792 1.00 62.78 554 VAL A C 1
ATOM 4378 O O . VAL A 1 554 ? -14.583 -28.176 30.783 1.00 62.78 554 VAL A O 1
ATOM 4381 N N . PHE A 1 555 ? -15.619 -26.423 31.715 1.00 61.22 555 PHE A N 1
ATOM 4382 C CA . PHE A 1 555 ? -15.746 -25.684 30.453 1.00 61.22 555 PHE A CA 1
ATOM 4383 C C . PHE A 1 555 ? -14.391 -25.199 29.919 1.00 61.22 555 PHE A C 1
ATOM 4385 O O . PHE A 1 555 ? -14.167 -25.313 28.713 1.00 61.22 555 PHE A O 1
ATOM 4392 N N . GLN A 1 556 ? -13.467 -24.741 30.774 1.00 57.06 556 GLN A N 1
ATOM 4393 C CA . GLN A 1 556 ? -12.109 -24.365 30.349 1.00 57.06 556 GLN A CA 1
ATOM 4394 C C . GLN A 1 556 ? -11.295 -25.554 29.818 1.00 57.06 556 GLN A C 1
ATOM 4396 O O . GLN A 1 556 ? -10.513 -25.396 28.882 1.00 57.06 556 GLN A O 1
ATOM 4401 N N . GLN A 1 557 ? -11.492 -26.751 30.375 1.00 51.72 557 GLN A N 1
ATOM 4402 C CA . GLN A 1 557 ? -10.817 -27.975 29.923 1.00 51.72 557 GLN A CA 1
ATOM 4403 C C . GLN A 1 557 ? -11.402 -28.545 28.615 1.00 51.72 557 GLN A C 1
ATOM 4405 O O . GLN A 1 557 ? -10.840 -29.475 28.035 1.00 51.72 557 GLN A O 1
ATOM 4410 N N . SER A 1 558 ? -12.520 -28.001 28.121 1.00 44.88 558 SER A N 1
ATOM 4411 C CA . SER A 1 558 ? -13.216 -28.515 26.942 1.00 44.88 558 SER A CA 1
ATOM 4412 C C . SER A 1 558 ? -12.768 -27.796 25.654 1.00 44.88 558 SER A C 1
ATOM 4414 O O . SER A 1 558 ? -13.075 -26.617 25.472 1.00 44.88 558 SER A O 1
ATOM 4416 N N . PRO A 1 559 ? -12.128 -28.473 24.674 1.00 42.66 559 PRO A N 1
ATOM 4417 C CA . PRO A 1 559 ? -11.513 -27.826 23.501 1.00 42.66 559 PRO A CA 1
ATOM 4418 C C . PRO A 1 559 ? -12.508 -27.257 22.464 1.00 42.66 559 PRO A C 1
ATOM 4420 O O . PRO A 1 559 ? -12.127 -26.968 21.330 1.00 42.66 559 PRO A O 1
ATOM 4423 N N . ARG A 1 560 ? -13.798 -27.128 22.808 1.00 41.25 560 ARG A N 1
ATOM 4424 C CA . ARG A 1 560 ? -14.897 -26.785 21.885 1.00 41.25 560 ARG A CA 1
ATOM 4425 C C . ARG A 1 560 ? -15.611 -25.458 22.157 1.00 41.25 560 ARG A C 1
ATOM 4427 O O . ARG A 1 560 ? -16.490 -25.106 21.374 1.00 41.25 560 ARG A O 1
ATOM 4434 N N . ARG A 1 561 ? -15.249 -24.698 23.196 1.00 40.28 561 ARG A N 1
ATOM 4435 C CA . ARG A 1 561 ? -15.749 -23.324 23.393 1.00 40.28 561 ARG A CA 1
ATOM 4436 C C . ARG A 1 561 ? -14.592 -22.360 23.625 1.00 40.28 561 ARG A C 1
ATOM 4438 O O . ARG A 1 561 ? -14.000 -22.332 24.695 1.00 40.28 561 ARG A O 1
ATOM 4445 N N . ARG A 1 562 ? -14.284 -21.558 22.605 1.00 37.06 562 ARG A N 1
ATOM 4446 C CA . ARG A 1 562 ? -13.481 -20.341 22.782 1.00 37.06 562 ARG A CA 1
ATOM 4447 C C . ARG A 1 562 ? -14.388 -19.258 23.387 1.00 37.06 562 ARG A C 1
ATOM 4449 O O . ARG A 1 562 ? -15.556 -19.217 22.992 1.00 37.06 562 ARG A O 1
ATOM 4456 N N . PRO A 1 563 ? -13.901 -18.401 24.302 1.00 34.75 563 PRO A N 1
ATOM 4457 C CA . PRO A 1 563 ? -14.710 -17.315 24.850 1.00 34.75 563 PRO A CA 1
ATOM 4458 C C . PRO A 1 563 ? -15.227 -16.383 23.745 1.00 34.75 563 PRO A C 1
ATOM 4460 O O . PRO A 1 563 ? -14.556 -16.179 22.733 1.00 34.75 563 PRO A O 1
ATOM 4463 N N . LEU A 1 564 ? -16.380 -15.742 23.963 1.00 42.28 564 LEU A N 1
ATOM 4464 C CA . LEU A 1 564 ? -16.936 -14.715 23.058 1.00 42.28 564 LEU A CA 1
ATOM 4465 C C . LEU A 1 564 ? -16.124 -13.399 23.040 1.00 42.28 564 LEU A C 1
ATOM 4467 O O . LEU A 1 564 ? -16.490 -12.422 22.381 1.00 42.28 564 LEU A O 1
ATOM 4471 N N . THR A 1 565 ? -14.995 -13.378 23.744 1.00 40.44 565 THR A N 1
ATOM 4472 C CA . THR A 1 565 ? -13.995 -12.314 23.762 1.00 40.44 565 THR A CA 1
ATOM 4473 C C . THR A 1 565 ? -12.651 -12.882 23.315 1.00 40.44 565 THR A C 1
ATOM 4475 O O . THR A 1 565 ? -12.208 -13.881 23.872 1.00 40.44 565 THR A O 1
ATOM 4478 N N . LEU A 1 566 ? -11.978 -12.185 22.391 1.00 34.44 566 LEU A N 1
ATOM 4479 C CA . LEU A 1 566 ? -10.654 -12.521 21.841 1.00 34.44 566 LEU A CA 1
ATOM 4480 C C . LEU A 1 566 ? -10.636 -13.757 20.921 1.00 34.44 566 LEU A C 1
ATOM 4482 O O . LEU A 1 566 ? -10.171 -14.821 21.310 1.00 34.44 566 LEU A O 1
ATOM 4486 N N . TRP A 1 567 ? -11.049 -13.572 19.661 1.00 26.73 567 TRP A N 1
ATOM 4487 C CA . TRP A 1 567 ? -10.311 -14.058 18.477 1.00 26.73 567 TRP A CA 1
ATOM 4488 C C . TRP A 1 567 ? -10.897 -13.437 17.195 1.00 26.73 567 TRP A C 1
ATOM 4490 O O . TRP A 1 567 ? -11.735 -14.024 16.522 1.00 26.73 567 TRP A O 1
ATOM 4500 N N . TRP A 1 568 ? -10.423 -12.240 16.846 1.00 28.77 568 TRP A N 1
ATOM 4501 C CA . TRP A 1 568 ? -10.420 -11.757 15.460 1.00 28.77 568 TRP A CA 1
ATOM 4502 C C . TRP A 1 568 ? -8.970 -11.481 15.079 1.00 28.77 568 TRP A C 1
ATOM 4504 O O . TRP A 1 568 ? -8.538 -10.342 14.940 1.00 28.77 568 TRP A O 1
ATOM 4514 N N . CYS A 1 569 ? -8.198 -12.561 14.962 1.00 26.11 569 CYS A N 1
ATOM 4515 C CA . CYS A 1 569 ? -6.952 -12.515 14.217 1.00 26.11 569 CYS A CA 1
ATOM 4516 C C . CYS A 1 569 ? -7.356 -12.336 12.746 1.00 26.11 569 CYS A C 1
ATOM 4518 O O . CYS A 1 569 ? -7.952 -13.244 12.165 1.00 26.11 569 CYS A O 1
ATOM 4520 N N . TRP A 1 570 ? -7.140 -11.140 12.190 1.00 29.89 570 TRP A N 1
ATOM 4521 C CA . TRP A 1 570 ? -7.473 -10.817 10.800 1.00 29.89 570 TRP A CA 1
ATOM 4522 C C . TRP A 1 570 ? -6.513 -11.543 9.849 1.00 29.89 570 TRP A C 1
ATOM 4524 O O . TRP A 1 570 ? -5.536 -10.978 9.366 1.00 29.89 570 TRP A O 1
ATOM 4534 N N . ALA A 1 571 ? -6.816 -12.809 9.578 1.00 26.31 571 ALA A N 1
ATOM 4535 C CA . ALA A 1 571 ? -6.299 -13.552 8.442 1.00 26.31 571 ALA A CA 1
ATOM 4536 C C . ALA A 1 571 ? -7.472 -13.844 7.494 1.00 26.31 571 ALA A C 1
ATOM 4538 O O . ALA A 1 571 ? -8.485 -14.389 7.928 1.00 26.31 571 ALA A O 1
ATOM 4539 N N . CYS A 1 572 ? -7.303 -13.490 6.215 1.00 26.06 572 CYS A N 1
ATOM 4540 C CA . CYS A 1 572 ? -8.267 -13.666 5.117 1.00 26.06 572 CYS A CA 1
ATOM 4541 C C . CYS A 1 572 ? -9.497 -12.730 5.103 1.00 26.06 572 CYS A C 1
ATOM 4543 O O . CYS A 1 572 ? -10.632 -13.194 5.202 1.00 26.06 572 CYS A O 1
ATOM 4545 N N . ILE A 1 573 ? -9.258 -11.438 4.835 1.00 31.08 573 ILE A N 1
ATOM 4546 C CA . ILE A 1 573 ? -9.926 -10.703 3.736 1.00 31.08 573 ILE A CA 1
ATOM 4547 C C . ILE A 1 573 ? -8.825 -10.011 2.931 1.00 31.08 573 ILE A C 1
ATOM 4549 O O . ILE A 1 573 ? -7.963 -9.392 3.592 1.00 31.08 573 ILE A O 1
#

InterPro domains:
  IPR010326 Exocyst complex component EXOC3/Sec6 [PF06046] (168-537)
  IPR010326 Exocyst complex component EXOC3/Sec6 [PTHR21292] (105-558)
  IPR042532 Exocyst complex component EXOC3/Sec6, C-terminal domain [G3DSA:1.10.357.70] (425-565)

Organism: NCBI:txid363190

Sequence (573 aa):
MPRGHVVPSDICCPSVIGLHPASPSVIGLHPTGSLSGAGSPGDMPPCKQEPPPSVPDHLSTEEWNYRILVVLAEFLGSPGVDSLSVRDELRRWKGRVGGEAGESPDWLHQYQQQVEKAVRLHFPSPPPECSPQQQPELDTYLGRVKKVVQGELLRLAPVLKEAGLLGTLIDRYHVHTMSQLEQLLQSNLYMDQIFTLLRWTLKTYLSTVLGHPDVSADVFAVMDMMLLADWLKKAKTKALQSAQEYVGGCLKRMLEREEEEEEEAGSCDQSDEEAFIRLHLDITQCLTGIVRKAGVISPSFRKETQMMCLFQLHTFLHRFTAREKKRMTGGKGEGEERIPHLFRTINTCIELRLLAMQLASEAQTDGAATVGLLEELETQARHKLLDTAAHNLEVSLQMYFKRKNTHMGKMLSDLKLLLKKLPKECRAHTVVMDALYGQVVSLYLKQLLLSNHRHLQRSWGHIGQQIEGDAEELHKVFSQQNKDLQKRSMLLLKVADVLSLTDEDALKLTCSVLLSDFPQVSREQVKKLLRWRGDLSQRQVKAVLDTTSDMYDVFQQSPRRRPLTLWWCWACI

Secondary structure (DSSP, 8-state):
-------PPP-PPP------------------------------PPPPPPPPPPPPTT--HHHHHHHHHHHHHHHHH-TTS-HHHHHHHHHHHHHHH-STTTS-HHHHHHHHHHHHHHHHHHSPPPPS---GGGHHHHHHHHHHHHHHHHHHHHHHHHHHHHHTTHHHHHHHHHHHHHHHHHHHHHS---HHHHHHHHHHIIIIIIIIIIS-HHHHHHHHHH--HHHHHHHHHHHHHHHHHHHHHHHHHHHHHHHHHHHHHHHHHSS--TT-HHHHHHHHHHHHHHHHHHHHHHHHH-HHHHHHHHHHHHHHHHHHHHHHHHHHHHHHHSSSS-GGGHHHHHHHHHHHHHHHHHHHHHHHHHTT---HHHHHHHHHHHHHHHHHHHHHHHHHHHHHHHHHHHTTS-SHHHHHHHHHHHHHHS-SSSTHHHHHHHHHHHHHHHHHHHHHHHS-HHHHHHHHSSHHHHHHHHHHHHHHHHHTT-TT---TTHHHHHHHHHHH---HHHHHHHHHHHHHS-TTS-HHHHHHHHHHH-SS-HHHHHHHHHHHHHHHHHHHT-TT---SSS-------